Protein AF-A0A931TJI9-F1 (afdb_monomer_lite)

pLDDT: mean 74.34, std 23.29, range [25.59, 97.88]

Radius of gyration: 34.2 Å; chains: 1; bounding box: 115×74×83 Å

Secondary structure (DSSP, 8-state):
---EEEEE-SSSEEEEEEEEE-TTS-EEEEEEEEEE-TT-HHHHHHHHHHHHHHHT--SEEEEE--TT-THHHHHHHTT-EEEEEE-HHHHHHHHHHHH--SPPTT-EEEEEEEETTEEEEEEEETTEEEEEEEE---HHHHTTTTS--HHHHHHHHHHHHHHHHHHHHHHHHHHSS-EEEEEEEES-TTGGGGHHHHHHHHTSEEEE--S-TTEEE---THHHHHHHHTHHHHHHHHHHTSPP-SPPP-----------S-S-S-SSSTTTTS--------PPP-------------PPPP--PPPP----PPPP--PPPPP-----PPPP--------PPPPPPPPPPPPPPPPPPPPPPPPPPPEEPSS-EEEEEE-SS-EEEEETTEEEETT-EETTEEEEEEETTEEEEE-TTS-EEEEEB-----------

Foldseek 3Di:
DDWEWFWEPPALWIKIFTWDQDPVRFIETADIDIDRNVPPLVCLLVVLLVCCVVGVGDQEYAYEDDPPDPSVVSNVSNNHHHPYYDYPQLLQLLLCVLVVDPDDAQAWEWEWADDLQWIKIFTYHPSDGQFIDTGGDDPQLSVCQVPPDPVSVVVVLVSVLVSVVVRQVVSCVRSVHGHAEYEYFADGPPRVVCQVVNCVSRVHHYYYQLACPSYNYNDDDPVVVVCSRRVRNNSSSSSSRDDDPDDDDDDPPPPPPPDPDDDDDDPPVVVVPDDPPDDDDDDDDDDDDDDDDDDDDDDDDDDPDDDDDDPDDDDDDDDDDDDDDDDDDDDDDDDDDDDDDDDDDDDDDDDDDDDDDDDDDDDDDDAAADPWAWADWDDDPVFTWTQINNDIDGQQDDDPQWGFPDHDRFWTWTAHPVRGIHIHGHDDDDPDDDDDD

Sequence (437 aa):
MSRRLGIDLSSEVVALADVRETRNGRIQLRGFALIDTGGDALSLAADLRRARRKHRFPGNAEVVAWAGDARVEAVRGAGLAVERVITPGEALARVERMHRASAPPGSNTAVIALHAGGGALAIVQDGRVRHETPLTWSPLTAASLGNPDLLRRYAFLSELTELLRGSFAAAAKLTGRPVTDILTCGSLPELRSFTMPLADEFDVEVETLDSADNIDVRVKGPAFDVLLDSIAAMRIAIAAGRRWHGQPAIGRKVLRVAVPSGIAAGALYAFALYGFGGGSAPSPLEEHARVTAPARPASPPRAAGPAPSRPAQPAPQQAAAPATMVAAAPPPGLAPTATREPIEPIEPVEPIEPVEPIEPVEPVEPVRPATFTVTSILWSAERQFAVVDGQVLGVGDTVDGARIVEIQPDAVLARDRAGRLRRAPLSRSGPSSGGLE

Structure (mmCIF, N/CA/C/O backbone):
data_AF-A0A931TJI9-F1
#
_entry.id   AF-A0A931TJI9-F1
#
loop_
_atom_site.group_PDB
_atom_site.id
_atom_site.type_symbol
_atom_site.label_atom_id
_atom_site.label_alt_id
_atom_site.label_comp_id
_atom_site.label_asym_id
_atom_site.label_entity_id
_atom_site.label_seq_id
_atom_site.pdbx_PDB_ins_code
_atom_site.Cartn_x
_atom_site.Cartn_y
_atom_site.Cartn_z
_atom_site.occupancy
_atom_site.B_iso_or_equiv
_atom_site.auth_seq_id
_atom_site.auth_comp_id
_atom_site.auth_asym_id
_atom_site.auth_atom_id
_atom_site.pdbx_PDB_model_num
ATOM 1 N N . MET A 1 1 ? -0.047 -26.287 -6.887 1.00 63.81 1 MET A N 1
ATOM 2 C CA . MET A 1 1 ? -0.813 -25.037 -6.669 1.00 63.81 1 MET A CA 1
ATOM 3 C C . MET A 1 1 ? -0.300 -24.006 -7.654 1.00 63.81 1 MET A C 1
ATOM 5 O O . MET A 1 1 ? 0.916 -23.898 -7.789 1.00 63.81 1 MET A O 1
ATOM 9 N N . SER A 1 2 ? -1.190 -23.354 -8.408 1.00 82.25 2 SER A N 1
ATOM 10 C CA . SER A 1 2 ? -0.766 -22.414 -9.454 1.00 82.25 2 SER A CA 1
ATOM 11 C C . SER A 1 2 ? -0.248 -21.112 -8.846 1.00 82.25 2 SER A C 1
ATOM 13 O O . SER A 1 2 ? -0.766 -20.658 -7.825 1.00 82.25 2 SER A O 1
ATOM 15 N N . ARG A 1 3 ? 0.773 -20.542 -9.488 1.00 91.38 3 ARG A N 1
ATOM 16 C CA . ARG A 1 3 ? 1.195 -19.154 -9.281 1.00 91.38 3 ARG A CA 1
ATOM 17 C C . ARG A 1 3 ? 0.089 -18.208 -9.763 1.00 91.38 3 ARG A C 1
ATOM 19 O O . ARG A 1 3 ? -0.736 -18.605 -10.595 1.00 91.38 3 ARG A O 1
ATOM 26 N N . ARG A 1 4 ? 0.084 -16.988 -9.241 1.00 93.69 4 ARG A N 1
ATOM 27 C CA . ARG A 1 4 ? -0.742 -15.869 -9.705 1.00 93.69 4 ARG A CA 1
ATOM 28 C C . ARG A 1 4 ? 0.063 -14.590 -9.644 1.00 93.69 4 ARG A C 1
ATOM 30 O O . ARG A 1 4 ? 0.905 -14.435 -8.763 1.00 93.69 4 ARG A O 1
ATOM 37 N N . LEU A 1 5 ? -0.232 -13.685 -10.562 1.00 97.00 5 LEU A N 1
ATOM 38 C CA . LEU A 1 5 ? 0.298 -12.337 -10.530 1.00 97.00 5 LEU A CA 1
ATOM 39 C C . LEU A 1 5 ? -0.702 -11.432 -9.807 1.00 97.00 5 LEU A C 1
ATOM 41 O O . LEU A 1 5 ? -1.793 -11.192 -10.314 1.00 97.00 5 LEU A O 1
ATOM 45 N N . GLY A 1 6 ? -0.358 -10.950 -8.622 1.00 97.12 6 GLY A N 1
ATOM 46 C CA . GLY A 1 6 ? -1.066 -9.822 -8.032 1.00 97.12 6 GLY A CA 1
ATOM 47 C C . GLY A 1 6 ? -0.548 -8.525 -8.641 1.00 97.12 6 GLY A C 1
ATOM 48 O O . GLY A 1 6 ? 0.665 -8.367 -8.786 1.00 97.12 6 GLY A O 1
ATOM 49 N N . ILE A 1 7 ? -1.449 -7.631 -9.035 1.00 96.38 7 ILE A N 1
ATOM 50 C CA . ILE A 1 7 ? -1.102 -6.330 -9.612 1.00 96.38 7 ILE A CA 1
ATOM 51 C C . ILE A 1 7 ? -1.831 -5.257 -8.824 1.00 96.38 7 ILE A C 1
ATOM 53 O O . ILE A 1 7 ? -3.054 -5.311 -8.711 1.00 96.38 7 ILE A O 1
ATOM 57 N N . ASP A 1 8 ? -1.086 -4.292 -8.308 1.00 94.50 8 ASP A N 1
ATOM 58 C CA . ASP A 1 8 ? -1.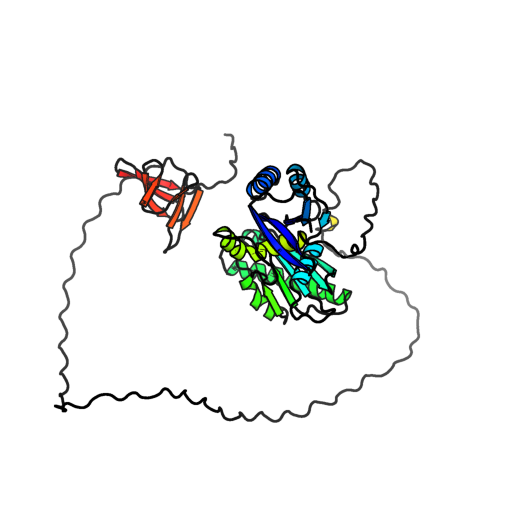643 -3.098 -7.696 1.00 94.50 8 ASP A CA 1
ATOM 59 C C . ASP A 1 8 ? -1.488 -1.907 -8.639 1.00 94.50 8 ASP A C 1
ATOM 61 O O . ASP A 1 8 ? -0.370 -1.504 -8.961 1.00 94.50 8 ASP A O 1
ATOM 65 N N . LEU A 1 9 ? -2.621 -1.371 -9.092 1.00 91.12 9 LEU A N 1
ATOM 66 C CA . LEU A 1 9 ? -2.682 -0.152 -9.890 1.00 91.12 9 LEU A CA 1
ATOM 67 C C . LEU A 1 9 ? -2.944 1.084 -9.014 1.00 91.12 9 LEU A C 1
ATOM 69 O O . LEU A 1 9 ? -3.209 2.146 -9.550 1.00 91.12 9 LEU A O 1
ATOM 73 N N . SER A 1 10 ? -2.914 0.994 -7.682 1.00 77.50 10 SER A N 1
ATOM 74 C CA . SER A 1 10 ? -3.353 2.082 -6.796 1.00 77.50 10 SER A CA 1
ATOM 75 C C . SER A 1 10 ? -2.594 3.396 -6.939 1.00 77.50 10 SER A C 1
ATOM 77 O O . SER A 1 10 ? -3.172 4.454 -6.718 1.00 77.50 10 SER A O 1
ATOM 79 N N . SER A 1 11 ? -1.331 3.346 -7.353 1.00 76.25 11 SER A N 1
ATOM 80 C CA . SER A 1 11 ? -0.469 4.521 -7.400 1.00 76.25 11 SER A CA 1
ATOM 81 C C . SER A 1 11 ? 0.135 4.748 -8.785 1.00 76.25 11 SER A C 1
ATOM 83 O O . SER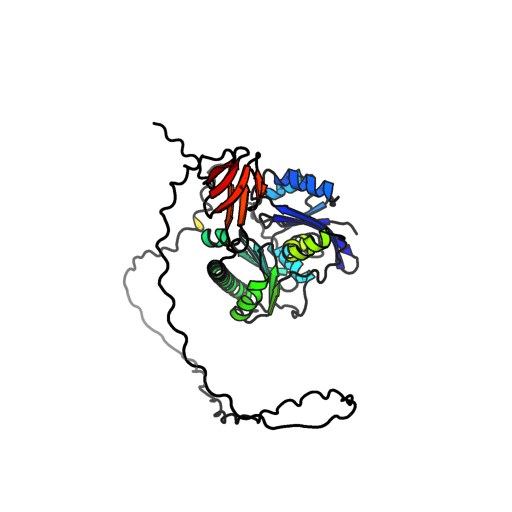 A 1 11 ? -0.124 3.998 -9.731 1.00 76.25 11 SER A O 1
ATOM 85 N N . GLU A 1 12 ? 0.938 5.802 -8.910 1.00 77.94 12 GLU A N 1
ATOM 86 C CA . GLU A 1 12 ? 1.790 6.033 -10.082 1.00 77.94 12 GLU A CA 1
ATOM 87 C C . GLU A 1 12 ? 2.865 4.947 -10.215 1.00 77.94 12 GLU A C 1
ATOM 89 O O . GLU A 1 12 ? 3.319 4.655 -11.319 1.00 77.94 12 GLU A O 1
ATOM 94 N N . VAL A 1 13 ? 3.201 4.275 -9.111 1.00 86.38 13 VAL A N 1
ATOM 95 C CA . VAL A 1 13 ? 4.029 3.074 -9.107 1.00 86.38 13 VAL A CA 1
ATOM 96 C C . VAL A 1 13 ? 3.123 1.844 -9.118 1.00 86.38 13 VAL A C 1
ATOM 98 O O . VAL A 1 13 ? 2.440 1.530 -8.140 1.00 86.38 13 VAL A O 1
ATOM 101 N N . VAL A 1 14 ? 3.127 1.121 -10.232 1.00 92.12 14 VAL A N 1
ATOM 102 C CA . VAL A 1 14 ? 2.407 -0.145 -10.378 1.00 92.12 14 VAL A CA 1
ATOM 103 C C . VAL A 1 14 ? 3.251 -1.275 -9.797 1.00 92.12 14 VAL A C 1
ATOM 105 O O . VAL A 1 14 ? 4.360 -1.540 -10.268 1.00 92.12 14 VAL A O 1
ATOM 108 N N . ALA A 1 15 ? 2.715 -1.973 -8.796 1.00 95.50 15 ALA A N 1
ATOM 109 C CA . ALA A 1 15 ? 3.390 -3.092 -8.144 1.00 95.50 15 ALA A CA 1
ATOM 110 C C . ALA A 1 15 ? 2.899 -4.440 -8.685 1.00 95.50 15 ALA A C 1
ATOM 112 O O . ALA A 1 15 ? 1.701 -4.695 -8.792 1.00 95.50 15 ALA A O 1
ATOM 113 N N . LEU A 1 16 ? 3.834 -5.332 -9.013 1.00 97.88 16 LEU A N 1
ATOM 114 C CA . LEU A 1 16 ? 3.575 -6.675 -9.527 1.00 97.88 16 LEU A CA 1
ATOM 115 C C . LEU A 1 16 ? 4.189 -7.707 -8.586 1.00 97.88 16 LEU A C 1
ATOM 117 O O . LEU A 1 16 ? 5.393 -7.670 -8.349 1.00 97.88 16 LEU A O 1
ATOM 121 N N . ALA A 1 17 ? 3.402 -8.672 -8.115 1.00 97.81 17 ALA A N 1
ATOM 122 C CA . ALA A 1 17 ? 3.849 -9.732 -7.214 1.00 97.81 17 ALA A CA 1
ATOM 123 C C . ALA A 1 17 ? 3.508 -11.124 -7.767 1.00 97.81 17 ALA A C 1
ATOM 125 O O . ALA A 1 17 ? 2.340 -11.473 -7.934 1.00 97.81 17 ALA A O 1
ATOM 126 N N . ASP A 1 18 ? 4.519 -11.956 -8.020 1.00 97.50 18 ASP A N 1
ATOM 127 C CA . ASP A 1 18 ? 4.333 -13.368 -8.365 1.00 97.50 18 ASP A CA 1
ATOM 128 C C . ASP A 1 18 ? 4.207 -14.210 -7.096 1.00 97.50 18 ASP A C 1
ATOM 130 O O . ASP A 1 18 ? 5.195 -14.524 -6.420 1.00 97.50 18 ASP A O 1
ATOM 134 N N . VAL A 1 19 ? 2.967 -14.573 -6.787 1.00 96.19 19 VAL A N 1
ATOM 135 C CA . VAL A 1 19 ? 2.581 -15.197 -5.529 1.00 96.19 19 VAL A CA 1
ATOM 136 C C . VAL A 1 19 ? 2.217 -16.661 -5.743 1.00 96.19 19 VAL A C 1
ATOM 138 O O . VAL A 1 19 ? 1.478 -17.039 -6.657 1.00 96.19 19 VAL A O 1
ATOM 141 N N . ARG A 1 20 ? 2.716 -17.515 -4.846 1.00 93.62 20 ARG A N 1
ATOM 142 C CA . ARG A 1 20 ? 2.260 -18.897 -4.685 1.00 93.62 20 ARG A CA 1
ATOM 143 C C . ARG A 1 20 ? 1.813 -19.119 -3.248 1.00 93.62 20 ARG A C 1
ATOM 145 O O . ARG A 1 20 ? 2.635 -19.121 -2.341 1.00 93.62 20 ARG A O 1
ATOM 152 N N . GLU A 1 21 ? 0.529 -19.387 -3.063 1.00 88.75 21 GLU A N 1
ATOM 153 C CA . GLU A 1 21 ? -0.006 -19.851 -1.783 1.00 88.75 21 GLU A CA 1
ATOM 154 C C . GLU A 1 21 ? 0.181 -21.369 -1.666 1.00 88.75 21 GLU A C 1
ATOM 156 O O . GLU A 1 21 ? -0.122 -22.125 -2.599 1.00 88.75 21 GLU A O 1
ATOM 161 N N . THR A 1 22 ? 0.760 -21.815 -0.555 1.00 84.94 22 THR A N 1
ATOM 162 C CA . THR A 1 22 ? 0.992 -23.231 -0.246 1.00 84.94 22 THR A CA 1
ATOM 163 C C . THR A 1 22 ? -0.239 -23.863 0.412 1.00 84.94 22 THR A C 1
ATOM 165 O O . THR A 1 22 ? -1.184 -23.183 0.800 1.00 84.94 22 THR A O 1
ATOM 168 N N . ARG A 1 23 ? -0.246 -25.196 0.566 1.00 80.69 23 ARG A N 1
ATOM 169 C CA . ARG A 1 23 ? -1.390 -25.935 1.143 1.00 80.69 23 ARG A CA 1
ATOM 170 C C . ARG A 1 23 ? -1.715 -25.534 2.585 1.00 80.69 23 ARG A C 1
ATOM 172 O O . ARG A 1 23 ? -2.858 -25.652 2.991 1.00 80.69 23 ARG A O 1
ATOM 179 N N . ASN A 1 24 ? -0.718 -25.067 3.329 1.00 79.81 24 ASN A N 1
ATOM 180 C CA . ASN A 1 24 ? -0.856 -24.564 4.695 1.00 79.81 24 ASN A CA 1
ATOM 181 C C . ASN A 1 24 ? -1.113 -23.045 4.760 1.00 79.81 24 ASN A C 1
ATOM 183 O O . ASN A 1 24 ? -0.929 -22.457 5.816 1.00 79.81 24 ASN A O 1
ATOM 187 N N . GLY A 1 25 ? -1.467 -22.398 3.643 1.00 79.44 25 GLY A N 1
ATOM 188 C CA . GLY A 1 25 ? -1.786 -20.966 3.605 1.00 79.44 25 GLY A CA 1
ATOM 189 C C . GLY A 1 25 ? -0.580 -20.023 3.678 1.00 79.44 25 GLY A C 1
ATOM 190 O O . GLY A 1 25 ? -0.773 -18.812 3.724 1.00 79.44 25 GLY A O 1
ATOM 191 N N . ARG A 1 26 ? 0.663 -20.537 3.663 1.00 85.56 26 ARG A N 1
ATOM 192 C CA . ARG A 1 26 ? 1.864 -19.684 3.609 1.00 85.56 26 ARG A CA 1
ATOM 193 C C . ARG A 1 26 ? 2.004 -19.057 2.225 1.00 85.56 26 ARG A C 1
ATOM 195 O O . ARG A 1 26 ? 1.759 -19.688 1.194 1.00 85.56 26 ARG A O 1
ATOM 202 N N . ILE A 1 27 ? 2.435 -17.806 2.213 1.00 91.06 27 ILE A N 1
ATOM 203 C CA . ILE A 1 27 ? 2.547 -16.993 1.006 1.00 91.06 27 ILE A CA 1
ATOM 204 C C . ILE A 1 27 ? 3.992 -17.003 0.562 1.00 91.06 27 ILE A C 1
ATOM 206 O O . ILE A 1 27 ? 4.867 -16.619 1.327 1.00 91.06 27 ILE A O 1
ATOM 210 N N . GLN A 1 28 ? 4.241 -17.427 -0.672 1.00 94.75 28 GLN A N 1
ATOM 211 C CA . GLN A 1 28 ? 5.571 -17.377 -1.261 1.00 94.75 28 GLN A CA 1
ATOM 212 C C . GLN A 1 28 ? 5.636 -16.296 -2.323 1.00 94.75 28 GLN A C 1
ATOM 214 O O . GLN A 1 28 ? 4.939 -16.399 -3.336 1.00 94.75 28 GLN A O 1
ATOM 219 N N . LEU A 1 29 ? 6.511 -15.315 -2.120 1.00 96.44 29 LEU A N 1
ATOM 220 C CA . LEU A 1 29 ? 6.804 -14.292 -3.116 1.00 96.44 29 LEU A CA 1
ATOM 221 C C . LEU A 1 29 ? 7.997 -14.744 -3.957 1.00 96.44 29 LEU A C 1
ATOM 223 O O . LEU A 1 29 ? 9.119 -14.848 -3.462 1.00 96.44 29 LEU A O 1
ATOM 227 N N . ARG A 1 30 ? 7.753 -15.071 -5.226 1.00 96.12 30 ARG A N 1
ATOM 228 C CA . ARG A 1 30 ? 8.762 -15.657 -6.125 1.00 96.12 30 ARG A CA 1
ATOM 229 C C . ARG A 1 30 ? 9.430 -14.659 -7.054 1.00 96.12 30 ARG A C 1
ATOM 231 O O . ARG A 1 30 ? 10.522 -14.929 -7.545 1.00 96.12 30 ARG A O 1
ATOM 238 N N . GLY A 1 31 ? 8.787 -13.526 -7.274 1.00 96.50 31 GLY A N 1
ATOM 239 C CA . GLY A 1 31 ? 9.290 -12.440 -8.090 1.00 96.50 31 GLY A CA 1
ATOM 240 C C . GLY A 1 31 ? 8.416 -11.216 -7.899 1.00 96.50 31 GLY A C 1
ATOM 241 O O . GLY A 1 31 ? 7.262 -11.330 -7.486 1.00 96.50 31 GLY A O 1
ATOM 242 N N . PHE A 1 32 ? 8.972 -10.058 -8.213 1.00 97.81 32 PHE A N 1
ATOM 243 C CA . PHE A 1 32 ? 8.256 -8.799 -8.154 1.00 97.81 32 PHE A CA 1
ATOM 244 C C . PHE A 1 32 ? 8.785 -7.834 -9.213 1.00 97.81 32 PHE A C 1
ATOM 246 O O . PHE A 1 32 ? 9.852 -8.065 -9.792 1.00 97.81 32 PHE A O 1
ATOM 253 N N . ALA A 1 33 ? 8.012 -6.792 -9.487 1.00 96.94 33 ALA A N 1
ATOM 254 C CA . ALA A 1 33 ? 8.449 -5.627 -10.237 1.00 96.94 33 ALA A CA 1
ATOM 255 C C . ALA A 1 33 ? 7.676 -4.398 -9.753 1.00 96.94 33 ALA A C 1
ATOM 257 O O . ALA A 1 33 ? 6.505 -4.507 -9.393 1.00 96.94 33 ALA A O 1
ATOM 258 N N . LEU A 1 34 ? 8.336 -3.248 -9.791 1.00 94.00 34 LEU A N 1
ATOM 259 C CA . LEU A 1 34 ? 7.732 -1.934 -9.628 1.00 94.00 34 LEU A CA 1
ATOM 260 C C . LEU A 1 34 ? 7.902 -1.205 -10.956 1.00 94.00 34 LEU A C 1
ATOM 262 O O . LEU A 1 34 ? 8.984 -1.247 -11.547 1.00 94.00 34 LEU A O 1
ATOM 266 N N . ILE A 1 35 ? 6.826 -0.611 -11.453 1.00 92.00 35 ILE A N 1
ATOM 267 C CA . ILE A 1 35 ? 6.822 0.153 -12.697 1.00 92.00 35 ILE A CA 1
ATOM 268 C C . ILE A 1 35 ? 6.359 1.553 -12.343 1.00 92.00 35 ILE A C 1
ATOM 270 O O . ILE A 1 35 ? 5.194 1.742 -12.007 1.00 92.00 35 ILE A O 1
ATOM 274 N N . ASP A 1 36 ? 7.271 2.511 -12.415 1.00 86.94 36 ASP A N 1
ATOM 275 C CA . ASP A 1 36 ? 6.903 3.917 -12.370 1.00 86.94 36 ASP A CA 1
ATOM 276 C C . ASP A 1 36 ? 6.236 4.288 -13.697 1.00 86.94 36 ASP A C 1
ATOM 278 O O . ASP A 1 36 ? 6.811 4.091 -14.769 1.00 86.94 36 ASP A O 1
ATOM 282 N N . THR A 1 37 ? 4.991 4.741 -13.621 1.00 78.56 37 THR A N 1
ATOM 283 C CA . THR A 1 37 ? 4.202 5.130 -14.791 1.00 78.56 37 THR A CA 1
ATOM 284 C C . THR A 1 37 ? 4.276 6.623 -15.070 1.00 78.56 37 THR A C 1
ATOM 286 O O . THR A 1 37 ? 3.825 7.041 -16.133 1.00 78.56 37 THR A O 1
ATOM 289 N N . GLY A 1 38 ? 4.787 7.439 -14.137 1.00 67.94 38 GLY A N 1
ATOM 290 C CA . GLY A 1 38 ? 4.744 8.902 -14.241 1.00 67.94 38 GLY A CA 1
ATOM 291 C C . GLY A 1 38 ? 3.346 9.462 -14.549 1.00 67.94 38 GLY A C 1
ATOM 292 O O . GLY A 1 38 ? 3.230 10.519 -15.163 1.00 67.94 38 GLY A O 1
ATOM 293 N N . GLY A 1 39 ? 2.285 8.710 -14.224 1.00 59.91 39 GLY A N 1
ATOM 294 C CA . GLY A 1 39 ? 0.897 9.036 -14.562 1.00 59.91 39 GLY A CA 1
ATOM 295 C C . GLY A 1 39 ? 0.461 8.736 -16.007 1.00 59.91 39 GLY A C 1
ATOM 296 O O . GLY A 1 39 ? -0.717 8.915 -16.321 1.00 59.91 39 GLY A O 1
ATOM 297 N N . ASP A 1 40 ? 1.339 8.244 -16.890 1.00 66.06 40 ASP A N 1
ATOM 298 C CA . ASP A 1 40 ? 0.995 7.933 -18.283 1.00 66.06 40 ASP A CA 1
ATOM 299 C C . ASP A 1 40 ? 0.472 6.495 -18.454 1.00 66.06 40 ASP A C 1
ATOM 301 O O . ASP A 1 40 ? 1.203 5.503 -18.425 1.00 66.06 40 ASP A O 1
ATOM 305 N N . ALA A 1 41 ? -0.833 6.369 -18.697 1.00 62.03 41 ALA A N 1
ATOM 306 C CA . ALA A 1 41 ? -1.470 5.082 -18.961 1.00 62.03 41 ALA A CA 1
ATOM 307 C C . ALA A 1 41 ? -1.131 4.496 -20.349 1.00 62.03 41 ALA A C 1
ATOM 309 O O . ALA A 1 41 ? -1.314 3.291 -20.553 1.00 62.03 41 ALA A O 1
ATOM 310 N N . LEU A 1 42 ? -0.659 5.306 -21.309 1.00 67.38 42 LEU A N 1
ATOM 311 C CA . LEU A 1 42 ? -0.433 4.872 -22.696 1.00 67.38 42 LEU A CA 1
ATOM 312 C C . LEU A 1 42 ? 0.783 3.943 -22.822 1.00 67.38 42 LEU A C 1
ATOM 314 O O . LEU A 1 42 ? 0.765 2.999 -23.619 1.00 67.38 42 LEU A O 1
ATOM 318 N N . SER A 1 43 ? 1.816 4.162 -22.008 1.00 83.69 43 SER A N 1
ATOM 319 C CA . SER A 1 43 ? 3.029 3.334 -21.962 1.00 83.69 43 SER A CA 1
ATOM 320 C C . SER A 1 43 ? 2.866 2.060 -21.119 1.00 83.69 43 SER A C 1
ATOM 322 O O . SER A 1 43 ? 3.483 1.029 -21.420 1.00 83.69 43 SER A O 1
ATOM 324 N N . LEU A 1 44 ? 1.950 2.068 -20.142 1.00 88.69 44 LEU A N 1
ATOM 325 C CA . LEU A 1 44 ? 1.798 1.009 -19.140 1.00 88.69 44 LEU A CA 1
ATOM 326 C C . LEU A 1 44 ? 1.658 -0.400 -19.740 1.00 88.69 44 LEU A C 1
ATOM 328 O O . LEU A 1 44 ? 2.273 -1.351 -19.257 1.00 88.69 44 LEU A O 1
ATOM 332 N N . ALA A 1 45 ? 0.889 -0.571 -20.820 1.00 90.88 45 ALA A N 1
ATOM 333 C CA . ALA A 1 45 ? 0.727 -1.885 -21.451 1.00 90.88 45 ALA A CA 1
ATOM 334 C C . ALA A 1 45 ? 2.062 -2.445 -21.981 1.00 90.88 45 ALA A C 1
ATOM 336 O O . ALA A 1 45 ? 2.324 -3.649 -21.893 1.00 90.88 45 ALA A O 1
ATOM 337 N N . ALA A 1 46 ? 2.919 -1.589 -22.546 1.00 91.50 46 ALA A N 1
ATOM 338 C CA . ALA A 1 46 ? 4.228 -1.984 -23.054 1.00 91.50 46 ALA A CA 1
ATOM 339 C C . ALA A 1 46 ? 5.192 -2.333 -21.913 1.00 91.50 46 ALA A C 1
ATOM 341 O O . ALA A 1 46 ? 5.904 -3.343 -22.002 1.00 91.50 46 ALA A O 1
ATOM 342 N N . ASP A 1 47 ? 5.161 -1.568 -20.825 1.00 93.00 47 ASP A N 1
ATOM 343 C CA . ASP A 1 47 ? 6.006 -1.808 -19.657 1.00 93.00 47 ASP A CA 1
ATOM 344 C C . ASP A 1 47 ? 5.598 -3.066 -18.901 1.00 93.00 47 ASP A C 1
ATOM 346 O O . ASP A 1 47 ? 6.452 -3.897 -18.584 1.00 93.00 47 ASP A O 1
ATOM 350 N N . LEU A 1 48 ? 4.296 -3.320 -18.761 1.00 94.44 48 LEU A N 1
ATOM 351 C CA . LEU A 1 48 ? 3.786 -4.589 -18.245 1.00 94.44 48 LEU A CA 1
ATOM 352 C C . LEU A 1 48 ? 4.227 -5.774 -19.120 1.00 94.44 48 LEU A C 1
ATOM 354 O O . LEU A 1 48 ? 4.647 -6.807 -18.588 1.00 94.44 48 LEU A O 1
ATOM 358 N N . ARG A 1 49 ? 4.223 -5.649 -20.460 1.00 94.69 49 ARG A N 1
ATOM 359 C CA . ARG A 1 49 ? 4.769 -6.699 -21.354 1.00 94.69 49 ARG A CA 1
ATOM 360 C C . ARG A 1 49 ? 6.258 -6.921 -21.131 1.00 94.69 49 ARG A C 1
ATOM 362 O O . ARG A 1 49 ? 6.718 -8.068 -21.158 1.00 94.69 49 ARG A O 1
ATOM 369 N N . ARG A 1 50 ? 7.026 -5.845 -20.958 1.00 95.31 50 ARG A N 1
ATOM 370 C CA . ARG A 1 50 ? 8.469 -5.904 -20.699 1.00 95.31 50 ARG A CA 1
ATOM 371 C C . ARG A 1 50 ? 8.742 -6.591 -19.362 1.00 95.31 50 ARG A C 1
ATOM 373 O O . ARG A 1 50 ? 9.505 -7.556 -19.343 1.00 95.31 50 ARG A O 1
ATOM 380 N N . ALA A 1 51 ? 8.063 -6.174 -18.295 1.00 95.69 51 ALA A N 1
ATOM 381 C CA . ALA A 1 51 ? 8.176 -6.753 -16.961 1.00 95.69 51 ALA A CA 1
ATOM 382 C C . ALA A 1 51 ? 7.780 -8.237 -16.954 1.00 95.69 51 ALA A C 1
ATOM 384 O O . ALA A 1 51 ? 8.556 -9.081 -16.503 1.00 95.69 51 ALA A O 1
ATOM 385 N N . ARG A 1 52 ? 6.638 -8.593 -17.561 1.00 95.56 52 ARG A N 1
ATOM 386 C CA . ARG A 1 52 ? 6.177 -9.987 -17.680 1.00 95.56 52 ARG A CA 1
ATOM 387 C C . ARG A 1 52 ? 7.211 -10.890 -18.344 1.00 95.56 52 ARG A C 1
ATOM 389 O O . ARG A 1 52 ? 7.456 -11.989 -17.849 1.00 95.56 52 ARG A O 1
ATOM 396 N N . ARG A 1 53 ? 7.831 -10.438 -19.442 1.00 95.19 53 ARG A N 1
ATOM 397 C CA . ARG A 1 53 ? 8.879 -11.199 -20.146 1.00 95.19 53 ARG A CA 1
ATOM 398 C C . ARG A 1 53 ? 10.168 -11.287 -19.333 1.00 95.19 53 ARG A C 1
ATOM 400 O O . ARG A 1 53 ? 10.692 -12.386 -19.171 1.00 95.19 53 ARG A O 1
ATOM 407 N N . LYS A 1 54 ? 10.641 -10.158 -18.793 1.00 95.25 54 LYS A N 1
ATOM 408 C CA . LYS A 1 54 ? 11.876 -10.069 -17.997 1.00 95.25 54 LYS A CA 1
ATOM 409 C C . LYS A 1 54 ? 11.826 -10.982 -16.770 1.00 95.25 54 LYS A C 1
ATOM 411 O O . LYS A 1 54 ? 12.758 -11.741 -16.536 1.00 95.25 54 LYS A O 1
ATOM 416 N N . HIS A 1 55 ? 10.719 -10.951 -16.030 1.00 93.81 55 HIS A N 1
ATOM 417 C CA . HIS A 1 55 ? 10.564 -11.674 -14.765 1.00 93.81 55 HIS A CA 1
ATOM 418 C C . HIS A 1 55 ? 9.842 -13.024 -14.906 1.00 93.81 55 HIS A C 1
ATOM 420 O O . HIS A 1 55 ? 9.661 -13.733 -13.918 1.00 93.81 55 HIS A O 1
ATOM 426 N N . ARG A 1 56 ? 9.436 -13.407 -16.128 1.00 95.12 56 ARG A N 1
ATOM 427 C CA . ARG A 1 56 ? 8.674 -14.639 -16.415 1.00 95.12 56 ARG A CA 1
ATOM 428 C C . ARG A 1 56 ? 7.461 -14.799 -15.487 1.00 95.12 56 ARG A C 1
ATOM 430 O O . ARG A 1 56 ? 7.242 -15.864 -14.888 1.00 95.12 56 ARG A O 1
ATOM 437 N N . PHE A 1 57 ? 6.696 -13.718 -15.344 1.00 96.38 57 PHE A N 1
ATOM 438 C CA . PHE A 1 57 ? 5.484 -13.715 -14.531 1.00 96.38 57 PHE A CA 1
ATOM 439 C C . PHE A 1 57 ? 4.415 -14.648 -15.115 1.00 96.38 57 PHE A C 1
ATOM 441 O O . PHE A 1 57 ? 4.359 -14.832 -16.338 1.00 96.38 57 PHE A O 1
ATOM 448 N N . PRO A 1 58 ? 3.573 -15.259 -14.261 1.00 94.81 58 PRO A N 1
ATOM 449 C CA . PRO A 1 58 ? 2.457 -16.064 -14.736 1.00 94.81 58 PRO A CA 1
ATOM 450 C C . PRO A 1 58 ? 1.467 -15.199 -15.533 1.00 94.81 58 PRO A C 1
ATOM 452 O O . PRO A 1 58 ? 1.375 -13.989 -15.341 1.00 94.81 58 PRO A O 1
ATOM 455 N N . GLY A 1 59 ? 0.745 -15.826 -16.464 1.00 93.31 59 GLY A N 1
ATOM 456 C CA . GLY A 1 59 ? -0.189 -15.117 -17.343 1.00 93.31 59 GLY A CA 1
ATOM 457 C C . GLY A 1 59 ? -1.491 -14.705 -16.660 1.00 93.31 59 GLY A C 1
ATOM 458 O O . GLY A 1 59 ? -2.142 -13.778 -17.123 1.00 93.31 59 GLY A O 1
ATOM 459 N N . ASN A 1 60 ? -1.875 -15.382 -15.580 1.00 93.94 60 ASN A N 1
ATOM 460 C CA . ASN A 1 60 ? -3.099 -15.113 -14.845 1.00 93.94 60 ASN A CA 1
ATOM 461 C C . ASN A 1 60 ? -2.865 -14.096 -13.725 1.00 93.94 60 ASN A C 1
ATOM 463 O O . ASN A 1 60 ? -1.968 -14.267 -12.891 1.00 93.94 60 ASN A O 1
ATOM 467 N N . ALA A 1 61 ? -3.691 -13.053 -13.720 1.00 94.31 61 ALA A N 1
ATOM 468 C CA . ALA A 1 61 ? -3.535 -11.909 -12.845 1.00 94.31 61 ALA A CA 1
ATOM 469 C C . ALA A 1 61 ? -4.806 -11.607 -12.050 1.00 94.31 61 ALA A C 1
ATOM 471 O O . ALA A 1 61 ? -5.922 -11.744 -12.551 1.00 94.31 61 ALA A O 1
ATOM 472 N N . GLU A 1 62 ? -4.617 -11.141 -10.825 1.00 94.31 62 GLU A N 1
ATOM 473 C CA . GLU A 1 62 ? -5.651 -10.492 -10.032 1.00 94.31 62 GLU A CA 1
ATOM 474 C C . GLU A 1 62 ? -5.230 -9.041 -9.811 1.00 94.31 62 GLU A C 1
ATOM 476 O O . GLU A 1 62 ? -4.106 -8.774 -9.384 1.00 94.31 62 GLU A O 1
ATOM 481 N N . VAL A 1 63 ? -6.109 -8.112 -10.179 1.00 94.69 63 VAL A N 1
ATOM 482 C CA . VAL A 1 63 ? -5.774 -6.690 -10.299 1.00 94.69 63 VAL A CA 1
ATOM 483 C C . VAL A 1 63 ? -6.543 -5.904 -9.252 1.00 94.69 63 VAL A C 1
ATOM 485 O O . VAL A 1 63 ? -7.767 -6.002 -9.186 1.00 94.69 63 VAL A O 1
ATOM 488 N N . VAL A 1 64 ? -5.839 -5.108 -8.459 1.00 93.75 64 VAL A N 1
ATOM 489 C CA . VAL A 1 64 ? -6.439 -4.076 -7.616 1.00 93.75 64 VAL A CA 1
ATOM 490 C C . VAL A 1 64 ? -6.561 -2.824 -8.463 1.00 93.75 64 VAL A C 1
ATOM 492 O O . VAL A 1 64 ? -5.555 -2.302 -8.942 1.00 93.75 64 VAL A O 1
ATOM 495 N N . ALA A 1 65 ? -7.792 -2.381 -8.692 1.00 86.31 65 ALA A N 1
ATOM 496 C CA . ALA A 1 65 ? -8.066 -1.186 -9.473 1.00 86.31 65 ALA A CA 1
ATOM 497 C C . ALA A 1 65 ? -9.082 -0.306 -8.757 1.00 86.31 65 ALA A C 1
ATOM 499 O O . ALA A 1 65 ? -9.970 -0.782 -8.046 1.00 86.31 65 ALA A O 1
ATOM 500 N N . TRP A 1 66 ? -8.943 0.989 -8.983 1.00 78.94 66 TRP A N 1
ATOM 501 C CA . TRP A 1 66 ? -9.813 2.008 -8.425 1.00 78.94 66 TRP A CA 1
ATOM 502 C C . TRP A 1 66 ? -10.923 2.289 -9.446 1.00 78.94 66 TRP A C 1
ATOM 504 O O . TRP A 1 66 ? -10.791 1.962 -10.627 1.00 78.94 66 TRP A O 1
ATOM 514 N N . ALA A 1 67 ? -12.086 2.764 -9.005 1.00 58.09 67 ALA A N 1
ATOM 515 C CA . ALA A 1 67 ? -13.265 2.815 -9.873 1.00 58.09 67 ALA A CA 1
ATOM 516 C C . ALA A 1 67 ? -13.001 3.622 -11.164 1.00 58.09 67 ALA A C 1
ATOM 518 O O . ALA A 1 67 ? -12.557 4.762 -11.102 1.00 58.09 67 ALA A O 1
ATOM 519 N N . GLY A 1 68 ? -13.299 3.031 -12.330 1.00 58.94 68 GLY A N 1
ATOM 520 C CA . GLY A 1 68 ? -13.124 3.684 -13.637 1.00 58.94 68 GLY A CA 1
ATOM 521 C C . GLY A 1 68 ? -11.700 3.653 -14.208 1.00 58.94 68 GLY A C 1
ATOM 522 O O . GLY A 1 68 ? -11.445 4.324 -15.204 1.00 58.94 68 GLY A O 1
ATOM 523 N N . ASP A 1 69 ? -10.782 2.884 -13.615 1.00 66.81 69 ASP A N 1
ATOM 524 C CA . ASP A 1 69 ? -9.378 2.876 -14.029 1.00 66.81 69 ASP A CA 1
ATOM 525 C C . ASP A 1 69 ? -9.162 2.249 -15.422 1.00 66.81 69 ASP A C 1
ATOM 527 O O . ASP A 1 69 ? -9.168 1.024 -15.601 1.00 66.81 69 ASP A O 1
ATOM 531 N N . ALA A 1 70 ? -8.916 3.106 -16.418 1.00 72.62 70 ALA A N 1
ATOM 532 C CA . ALA A 1 70 ? -8.583 2.717 -17.789 1.00 72.62 70 ALA A CA 1
ATOM 533 C C . ALA A 1 70 ? -7.315 1.841 -17.874 1.00 72.62 70 ALA A C 1
ATOM 535 O O . ALA A 1 70 ? -7.123 1.114 -18.853 1.00 72.62 70 ALA A O 1
ATOM 536 N N . ARG A 1 71 ? -6.468 1.837 -16.832 1.00 85.88 71 ARG A N 1
ATOM 537 C CA . ARG A 1 71 ? -5.247 1.021 -16.768 1.00 85.88 71 ARG A CA 1
ATOM 538 C C . ARG A 1 71 ? -5.525 -0.477 -16.665 1.00 85.88 71 ARG A C 1
ATOM 540 O O . ARG A 1 71 ? -4.651 -1.272 -17.008 1.00 85.88 71 ARG A O 1
ATOM 547 N N . VAL A 1 72 ? -6.737 -0.903 -16.292 1.00 90.12 72 VAL A N 1
ATOM 548 C CA . VAL A 1 72 ? -7.114 -2.330 -16.344 1.00 90.12 72 VAL A CA 1
ATOM 549 C C . VAL A 1 72 ? -7.035 -2.868 -17.776 1.00 90.12 72 VAL A C 1
ATOM 551 O O . VAL A 1 72 ? -6.545 -3.979 -17.994 1.00 90.12 72 VAL A O 1
ATOM 554 N N . GLU A 1 73 ? -7.445 -2.076 -18.769 1.00 89.25 73 GLU A N 1
ATOM 555 C CA . GLU A 1 73 ? -7.332 -2.470 -20.176 1.00 89.25 73 GLU A CA 1
ATOM 556 C C . GLU A 1 73 ? -5.870 -2.518 -20.635 1.00 89.25 73 GLU A C 1
ATOM 558 O O . GLU A 1 73 ? -5.501 -3.400 -21.411 1.00 89.25 73 GLU A O 1
ATOM 563 N N . ALA A 1 74 ? -4.993 -1.675 -20.080 1.00 90.31 74 ALA A N 1
ATOM 564 C CA . ALA A 1 74 ? -3.552 -1.773 -20.316 1.00 90.31 74 ALA A CA 1
ATOM 565 C C . ALA A 1 74 ? -2.970 -3.105 -19.798 1.00 90.31 74 ALA A C 1
ATOM 567 O O . ALA A 1 74 ? -2.139 -3.718 -20.476 1.00 90.31 74 ALA A O 1
ATOM 568 N N . VAL A 1 75 ? -3.455 -3.614 -18.656 1.00 92.88 75 VAL A N 1
ATOM 569 C CA . VAL A 1 75 ? -3.090 -4.952 -18.150 1.00 92.88 75 VAL A CA 1
ATOM 570 C C . VAL A 1 75 ? -3.517 -6.044 -19.135 1.00 92.88 75 VAL A C 1
ATOM 572 O O . VAL A 1 75 ? -2.714 -6.920 -19.473 1.00 92.88 75 VAL A O 1
ATOM 575 N N . ARG A 1 76 ? -4.745 -5.978 -19.663 1.00 92.88 76 ARG A N 1
ATOM 576 C CA . ARG A 1 76 ? -5.228 -6.929 -20.684 1.00 92.88 76 ARG A CA 1
ATOM 577 C C . ARG A 1 76 ? -4.415 -6.838 -21.974 1.00 92.88 76 ARG A C 1
ATOM 579 O O . ARG A 1 76 ? -3.953 -7.859 -22.484 1.00 92.88 76 ARG A O 1
ATOM 586 N N . GLY A 1 77 ? -4.142 -5.621 -22.444 1.00 91.50 77 GLY A N 1
ATOM 587 C CA . GLY A 1 77 ? -3.283 -5.324 -23.594 1.00 91.50 77 GLY A CA 1
ATOM 588 C C . GLY A 1 77 ? -1.821 -5.755 -23.414 1.00 91.50 77 GLY A C 1
ATOM 589 O O . GLY A 1 77 ? -1.064 -5.843 -24.389 1.00 91.50 77 GLY A O 1
ATOM 590 N N . ALA A 1 78 ? -1.409 -6.087 -22.186 1.00 92.81 78 ALA A N 1
ATOM 591 C CA . ALA A 1 78 ? -0.115 -6.695 -21.902 1.00 92.81 78 ALA A CA 1
ATOM 592 C C . ALA A 1 78 ? -0.081 -8.228 -22.102 1.00 92.81 78 ALA A C 1
ATOM 594 O O . ALA A 1 78 ? 0.967 -8.874 -21.946 1.00 92.81 78 ALA A O 1
ATOM 595 N N . GLY A 1 79 ? -1.220 -8.825 -22.466 1.00 93.75 79 GLY A N 1
ATOM 596 C CA . GLY A 1 79 ? -1.391 -10.268 -22.605 1.00 93.75 79 GLY A CA 1
ATOM 597 C C . GLY A 1 79 ? -1.517 -10.988 -21.261 1.00 93.75 79 GLY A C 1
ATOM 598 O O . GLY A 1 79 ? -1.130 -12.153 -21.161 1.00 93.75 79 GLY A O 1
ATOM 599 N N . LEU A 1 80 ? -1.993 -10.289 -20.226 1.00 95.06 80 LEU A N 1
ATOM 600 C CA . LEU A 1 80 ? -2.326 -10.865 -18.926 1.00 95.06 80 LEU A CA 1
ATOM 601 C C . LEU A 1 80 ? -3.825 -11.184 -18.874 1.00 95.06 80 LEU A C 1
ATOM 603 O O . LEU A 1 80 ? -4.676 -10.346 -19.169 1.00 95.06 80 LEU A O 1
ATOM 607 N N . ALA A 1 81 ? -4.151 -12.406 -18.468 1.00 95.00 81 ALA A N 1
ATOM 608 C CA . ALA A 1 81 ? -5.513 -12.838 -18.213 1.00 95.00 81 ALA A CA 1
ATOM 609 C C . ALA A 1 81 ? -5.943 -12.344 -16.825 1.00 95.00 81 ALA A C 1
ATOM 611 O O . ALA A 1 81 ? -5.658 -12.990 -15.817 1.00 95.00 81 ALA A O 1
ATOM 612 N N . VAL A 1 82 ? -6.605 -11.186 -16.769 1.00 93.75 82 VAL A N 1
ATOM 613 C CA . VAL A 1 82 ? -7.166 -10.657 -15.516 1.00 93.75 82 VAL A CA 1
ATOM 614 C C . VAL A 1 82 ? -8.371 -11.509 -15.111 1.00 93.75 82 VAL A C 1
ATOM 616 O O . VAL A 1 82 ? -9.444 -11.373 -15.703 1.00 93.75 82 VAL A O 1
ATOM 619 N N . GLU A 1 83 ? -8.169 -12.388 -14.124 1.00 92.00 83 GLU A N 1
ATOM 620 C CA . GLU A 1 83 ? -9.178 -13.298 -13.558 1.00 92.00 83 GLU A CA 1
ATOM 621 C C . GLU A 1 83 ? -10.240 -12.518 -12.774 1.00 92.00 83 GLU A C 1
ATOM 623 O O . GLU A 1 83 ? -11.428 -12.828 -12.845 1.00 92.00 83 GLU A O 1
ATOM 628 N N . ARG A 1 84 ? -9.809 -11.493 -12.031 1.00 90.69 84 ARG A N 1
ATOM 629 C CA . ARG A 1 84 ? -10.686 -10.599 -11.277 1.00 90.69 84 ARG A CA 1
ATOM 630 C C . ARG A 1 84 ? -10.048 -9.225 -11.107 1.00 90.69 84 ARG A C 1
ATOM 632 O O . ARG A 1 84 ? -8.833 -9.115 -10.941 1.00 90.69 84 ARG A O 1
ATOM 639 N N . VAL A 1 85 ? -10.899 -8.206 -11.122 1.00 91.94 85 VAL A N 1
ATOM 640 C CA . VAL A 1 85 ? -10.582 -6.859 -10.650 1.00 91.94 85 VAL A CA 1
ATOM 641 C C . VAL A 1 85 ? -11.217 -6.703 -9.274 1.00 91.94 85 VAL A C 1
ATOM 643 O O . VAL A 1 85 ? -12.404 -6.996 -9.127 1.00 91.94 85 VAL A O 1
ATOM 646 N N . ILE A 1 86 ? -10.434 -6.304 -8.277 1.00 90.56 86 ILE A N 1
ATOM 647 C CA . ILE A 1 86 ? -10.895 -6.107 -6.900 1.00 90.56 86 ILE A CA 1
ATOM 648 C C . ILE A 1 86 ? -10.714 -4.658 -6.471 1.00 90.56 86 ILE A C 1
ATOM 650 O O . ILE A 1 86 ? -9.817 -3.963 -6.947 1.00 90.56 86 ILE A O 1
ATOM 654 N N . THR A 1 87 ? -11.573 -4.221 -5.556 1.00 91.56 87 THR A N 1
ATOM 655 C CA . THR A 1 87 ? -11.494 -2.892 -4.940 1.00 91.56 87 THR A CA 1
ATOM 656 C C . THR A 1 87 ? -10.285 -2.786 -4.004 1.00 91.56 87 THR A C 1
ATOM 658 O O . THR A 1 87 ? -9.869 -3.817 -3.455 1.00 91.56 87 THR A O 1
ATOM 661 N N . PRO A 1 88 ? -9.797 -1.570 -3.714 1.00 92.50 88 PRO A N 1
ATOM 662 C CA . PRO A 1 88 ? -8.783 -1.341 -2.686 1.00 92.50 88 PRO A CA 1
ATOM 663 C C . PRO A 1 88 ? -9.170 -1.950 -1.335 1.00 92.50 88 PRO A C 1
ATOM 665 O O . PRO A 1 88 ? -8.383 -2.699 -0.760 1.00 92.50 88 PRO A O 1
ATOM 668 N N . GLY A 1 89 ? -10.409 -1.755 -0.875 1.00 93.56 89 GLY A N 1
ATOM 669 C CA . GLY A 1 89 ? -10.890 -2.309 0.390 1.00 93.56 89 GLY A CA 1
ATOM 670 C C . GLY A 1 89 ? -10.794 -3.833 0.466 1.00 93.56 89 GLY A C 1
ATOM 671 O O . GLY A 1 89 ? -10.298 -4.384 1.449 1.00 93.56 89 GLY A O 1
ATOM 672 N N . GLU A 1 90 ? -11.199 -4.543 -0.591 1.00 92.88 90 GLU A N 1
ATOM 673 C CA . GLU A 1 90 ? -11.023 -6.001 -0.680 1.00 92.88 90 GLU A CA 1
ATOM 674 C C . GLU A 1 90 ? -9.554 -6.443 -0.595 1.00 92.88 90 GLU A C 1
ATOM 676 O O . GLU A 1 90 ? -9.266 -7.496 -0.013 1.00 92.88 90 GLU A O 1
ATOM 681 N N . ALA A 1 91 ? -8.628 -5.680 -1.181 1.00 94.00 91 ALA A N 1
ATOM 682 C CA . ALA A 1 91 ? -7.202 -5.969 -1.095 1.00 94.00 91 ALA A CA 1
ATOM 683 C C . ALA A 1 91 ? -6.662 -5.695 0.318 1.00 94.00 91 ALA A C 1
ATOM 685 O O . ALA A 1 91 ? -5.963 -6.540 0.876 1.00 94.00 91 ALA A O 1
ATOM 686 N N . LEU A 1 92 ? -7.073 -4.597 0.950 1.00 95.38 92 LEU A N 1
ATOM 687 C CA . LEU A 1 92 ? -6.718 -4.257 2.331 1.00 95.38 92 LEU A CA 1
ATOM 688 C C . LEU A 1 92 ? -7.256 -5.288 3.341 1.00 95.38 92 LEU A C 1
ATOM 690 O O . LEU A 1 92 ? -6.541 -5.708 4.248 1.00 95.38 92 LEU A O 1
ATOM 694 N N . ALA A 1 93 ? -8.455 -5.831 3.121 1.00 93.88 93 ALA A N 1
ATOM 695 C CA . ALA A 1 93 ? -8.977 -6.952 3.908 1.00 93.88 93 ALA A CA 1
ATOM 696 C C . ALA A 1 93 ? -8.204 -8.269 3.702 1.00 93.88 93 ALA A C 1
ATOM 698 O O . ALA A 1 93 ? -8.283 -9.194 4.515 1.00 93.88 93 ALA A O 1
ATOM 699 N N . ARG A 1 94 ? -7.460 -8.416 2.599 1.00 92.31 94 ARG A N 1
ATOM 700 C CA . ARG A 1 94 ? -6.503 -9.524 2.443 1.00 92.31 94 ARG A CA 1
ATOM 701 C C . ARG A 1 94 ? -5.194 -9.239 3.158 1.00 92.31 94 ARG A C 1
ATOM 703 O O . ARG A 1 94 ? -4.628 -10.194 3.679 1.00 92.31 94 ARG A O 1
ATOM 710 N N . VAL A 1 95 ? -4.749 -7.983 3.186 1.00 93.62 95 VAL A N 1
ATOM 711 C CA . VAL A 1 95 ? -3.574 -7.551 3.954 1.00 93.62 95 VAL A CA 1
ATOM 712 C C . VAL A 1 95 ? -3.790 -7.826 5.446 1.00 93.62 95 VAL A C 1
ATOM 714 O O . VAL A 1 95 ? -2.963 -8.519 6.033 1.00 93.62 95 VAL A O 1
ATOM 717 N N . GLU A 1 96 ? -4.935 -7.439 6.030 1.00 92.56 96 GLU A N 1
ATOM 718 C CA . GLU A 1 96 ? -5.264 -7.770 7.435 1.00 92.56 96 GLU A CA 1
ATOM 719 C C . GLU A 1 96 ? -5.176 -9.276 7.691 1.00 92.56 96 GLU A C 1
ATOM 721 O O . GLU A 1 96 ? -4.486 -9.699 8.610 1.00 92.56 96 GLU A O 1
ATOM 726 N N . ARG A 1 97 ? -5.759 -10.111 6.823 1.00 88.62 97 ARG A N 1
ATOM 727 C CA . ARG A 1 97 ? -5.690 -11.578 6.962 1.00 88.62 97 ARG A CA 1
ATOM 728 C C . ARG A 1 97 ? -4.291 -12.174 6.834 1.00 88.62 97 ARG A C 1
ATOM 730 O O . ARG A 1 97 ? -4.104 -13.330 7.204 1.00 88.62 97 ARG A O 1
ATOM 737 N N . MET A 1 98 ? -3.354 -11.480 6.192 1.00 87.00 98 MET A N 1
ATOM 738 C CA . MET A 1 98 ? -1.952 -11.909 6.127 1.00 87.00 98 MET A CA 1
ATOM 739 C C . MET A 1 98 ? -1.193 -11.550 7.393 1.00 87.00 98 MET A C 1
ATOM 741 O O . MET A 1 98 ? -0.249 -12.248 7.749 1.00 87.00 98 MET A O 1
ATOM 745 N N . HIS A 1 99 ? -1.584 -10.438 8.005 1.00 84.50 99 HIS A N 1
ATOM 746 C CA . HIS A 1 99 ? -0.933 -9.890 9.170 1.00 84.50 99 HIS A CA 1
ATOM 747 C C . HIS A 1 99 ? -1.488 -10.542 10.442 1.00 84.50 99 HIS A C 1
ATOM 749 O O . HIS A 1 99 ? -0.729 -11.234 11.110 1.00 84.50 99 HIS A O 1
ATOM 755 N N . ARG A 1 100 ? -2.799 -10.379 10.704 1.00 69.06 100 ARG A N 1
ATOM 756 C CA . ARG A 1 100 ? -3.588 -10.802 11.880 1.00 69.06 100 ARG A CA 1
ATOM 757 C C . ARG A 1 100 ? -2.740 -11.281 13.062 1.00 69.06 100 ARG A C 1
ATOM 759 O O . ARG A 1 100 ? -2.903 -12.404 13.546 1.00 69.06 100 ARG A O 1
ATOM 766 N N . ALA A 1 101 ? -1.838 -10.414 13.504 1.00 58.50 101 ALA A N 1
ATOM 767 C CA . ALA A 1 101 ? -1.149 -10.551 14.763 1.00 58.50 101 ALA A CA 1
ATOM 768 C C . ALA A 1 101 ? -2.035 -9.876 15.817 1.00 58.50 101 ALA A C 1
ATOM 770 O O . ALA A 1 101 ? -2.597 -8.814 15.574 1.00 58.50 101 ALA A O 1
ATOM 771 N N . SER A 1 102 ? -2.216 -10.546 16.953 1.00 56.09 102 SER A N 1
ATOM 772 C CA . SER A 1 102 ? -2.723 -9.989 18.219 1.00 56.09 102 SER A CA 1
ATOM 773 C C . SER A 1 102 ? -4.168 -9.455 18.306 1.00 56.09 102 SER A C 1
ATOM 775 O O . SER A 1 102 ? -4.721 -9.482 19.405 1.00 56.09 102 SER A O 1
ATOM 777 N N . ALA A 1 103 ? -4.834 -9.060 17.216 1.00 67.62 103 ALA A N 1
ATOM 778 C CA . ALA A 1 103 ? -6.179 -8.481 17.286 1.00 67.62 103 ALA A CA 1
ATOM 779 C C . ALA A 1 103 ? -7.253 -9.530 17.681 1.00 67.62 103 ALA A C 1
ATOM 781 O O . ALA A 1 103 ? -7.393 -10.565 17.010 1.00 67.62 103 ALA A O 1
ATOM 782 N N . PRO A 1 104 ? -8.058 -9.296 18.742 1.00 76.56 104 PRO A N 1
ATOM 783 C CA . PRO A 1 104 ? -9.109 -10.222 19.160 1.00 76.56 104 PRO A CA 1
ATOM 784 C C . PRO A 1 104 ? -10.140 -10.478 18.047 1.00 76.56 104 PRO A C 1
ATOM 786 O O . PRO A 1 104 ? -10.446 -9.570 17.272 1.00 76.56 104 PRO A O 1
ATOM 789 N N . PRO A 1 105 ? -10.751 -11.674 17.964 1.00 81.19 105 PRO A N 1
ATOM 790 C CA . PRO A 1 105 ? -11.816 -11.941 17.000 1.00 81.19 105 PRO A CA 1
ATOM 791 C C . PRO A 1 105 ? -12.950 -10.903 17.058 1.00 81.19 105 PRO A C 1
ATOM 793 O O . PRO A 1 105 ? -13.437 -10.538 18.131 1.00 81.19 105 PRO A O 1
ATOM 796 N N . GLY A 1 106 ? -13.390 -10.428 15.891 1.00 84.06 106 GLY A N 1
ATOM 797 C CA . GLY A 1 106 ? -14.415 -9.391 15.777 1.00 84.06 106 GLY A CA 1
ATOM 798 C C . GLY A 1 106 ? -13.964 -7.968 16.137 1.00 84.06 106 GLY A C 1
ATOM 799 O O . GLY A 1 106 ? -14.821 -7.082 16.224 1.00 84.06 106 GLY A O 1
ATOM 800 N N . SER A 1 107 ? -12.676 -7.722 16.374 1.00 89.56 107 SER A N 1
ATOM 801 C CA . SER A 1 107 ? -12.118 -6.364 16.428 1.00 89.56 107 SER A CA 1
ATOM 802 C C . SER A 1 107 ? -12.184 -5.683 15.056 1.00 89.56 107 SER A C 1
ATOM 804 O O . SER A 1 107 ? -12.254 -6.347 14.017 1.00 89.56 107 SER A O 1
ATOM 806 N N . ASN A 1 108 ? -12.226 -4.352 15.065 1.00 94.44 108 ASN A N 1
ATOM 807 C CA . ASN A 1 108 ? -12.148 -3.550 13.853 1.00 94.44 108 ASN A CA 1
ATOM 808 C C . ASN A 1 108 ? -10.704 -3.080 13.676 1.00 94.44 108 ASN A C 1
ATOM 810 O O . ASN A 1 108 ? -10.241 -2.227 14.429 1.00 94.44 108 ASN A O 1
ATOM 814 N N . THR A 1 109 ? -10.033 -3.577 12.646 1.00 96.00 109 THR A N 1
ATOM 815 C CA . THR A 1 109 ? -8.704 -3.107 12.247 1.00 96.00 109 THR A CA 1
ATOM 816 C C . THR A 1 109 ? -8.854 -2.096 11.118 1.00 96.00 109 THR A C 1
ATOM 818 O O . THR A 1 109 ? -9.494 -2.387 10.103 1.00 96.00 109 THR A O 1
ATOM 821 N N . ALA A 1 110 ? -8.271 -0.911 11.264 1.00 97.50 110 ALA A N 1
ATOM 822 C CA . ALA A 1 110 ? -8.161 0.049 10.175 1.00 97.50 110 ALA A CA 1
ATOM 823 C C . ALA A 1 110 ? -6.919 -0.273 9.344 1.00 97.50 110 ALA A C 1
ATOM 825 O O . ALA A 1 110 ? -5.803 -0.200 9.834 1.00 97.50 110 ALA A O 1
ATOM 826 N N . VAL A 1 111 ? -7.092 -0.626 8.077 1.00 97.75 111 VAL A N 1
ATOM 827 C CA . VAL A 1 111 ? -5.975 -0.865 7.159 1.00 97.75 111 VAL A CA 1
ATOM 828 C C . VAL A 1 111 ? -5.926 0.280 6.164 1.00 97.75 111 VAL A C 1
ATOM 830 O O . VAL A 1 111 ? -6.919 0.553 5.488 1.00 97.75 111 VAL A O 1
ATOM 833 N N . ILE A 1 112 ? -4.782 0.947 6.081 1.00 97.62 112 ILE A N 1
ATOM 834 C CA . ILE A 1 112 ? -4.577 2.163 5.302 1.00 97.62 112 ILE A CA 1
ATOM 835 C C . ILE A 1 112 ? -3.487 1.902 4.265 1.00 97.62 112 ILE A C 1
ATOM 837 O O . ILE A 1 112 ? -2.376 1.499 4.605 1.00 97.62 112 ILE A O 1
ATOM 841 N N . ALA A 1 113 ? -3.794 2.155 2.998 1.00 95.62 113 ALA A N 1
ATOM 842 C CA . ALA A 1 113 ? -2.797 2.289 1.946 1.00 95.62 113 ALA A CA 1
ATOM 843 C C . ALA A 1 113 ? -2.642 3.760 1.568 1.00 95.62 113 ALA A C 1
ATOM 845 O O . ALA A 1 113 ? -3.636 4.402 1.235 1.00 95.62 113 ALA A O 1
ATOM 846 N N . LEU A 1 114 ? -1.414 4.277 1.596 1.00 93.06 114 LEU A N 1
ATOM 847 C CA . LEU A 1 114 ? -1.098 5.663 1.248 1.00 93.06 114 LEU A CA 1
ATOM 848 C C . LEU A 1 114 ? -0.128 5.726 0.065 1.00 93.06 114 LEU A C 1
ATOM 850 O O . LEU A 1 114 ? 0.835 4.961 -0.021 1.00 93.06 114 LEU A O 1
ATOM 854 N N . HIS A 1 115 ? -0.359 6.682 -0.825 1.00 87.69 115 HIS A N 1
ATOM 855 C CA . HIS A 1 115 ? 0.532 7.056 -1.919 1.00 87.69 115 HIS A CA 1
ATOM 856 C C . HIS A 1 115 ? 0.442 8.570 -2.173 1.00 87.69 115 HIS A C 1
ATOM 858 O O . HIS A 1 115 ? -0.458 9.247 -1.678 1.00 87.69 115 HIS A O 1
ATOM 864 N N . ALA A 1 116 ? 1.370 9.129 -2.954 1.00 78.69 116 ALA A N 1
ATOM 865 C CA . ALA A 1 116 ? 1.440 10.580 -3.169 1.00 78.69 116 ALA A CA 1
ATOM 866 C C . ALA A 1 116 ? 0.127 11.179 -3.718 1.00 78.69 116 ALA A C 1
ATOM 868 O O . ALA A 1 116 ? -0.326 12.226 -3.265 1.00 78.69 116 ALA A O 1
ATOM 869 N N . GLY A 1 117 ? -0.526 10.471 -4.648 1.00 76.38 117 GLY A N 1
ATOM 870 C CA . GLY A 1 117 ? -1.791 10.904 -5.255 1.00 76.38 117 GLY A CA 1
ATOM 871 C C . GLY A 1 117 ? -3.071 10.596 -4.462 1.00 76.38 117 GLY A C 1
ATOM 872 O O . GLY A 1 117 ? -4.149 10.962 -4.922 1.00 76.38 117 GLY A O 1
ATOM 873 N N . GLY A 1 118 ? -3.004 9.895 -3.325 1.00 86.88 118 GLY A N 1
ATOM 874 C CA . GLY A 1 118 ? -4.208 9.459 -2.606 1.00 86.88 118 GLY A CA 1
ATOM 875 C C . GLY A 1 118 ? -3.976 8.312 -1.625 1.00 86.88 118 GLY A C 1
ATOM 876 O O . GLY A 1 118 ? -2.869 8.058 -1.155 1.00 86.88 118 GLY A O 1
ATOM 877 N N . GLY A 1 119 ? -5.042 7.595 -1.311 1.00 91.56 119 GLY A N 1
ATOM 878 C CA . GLY A 1 119 ? -4.973 6.402 -0.486 1.00 91.56 119 GLY A CA 1
ATOM 879 C C . GLY A 1 119 ? -6.329 5.736 -0.326 1.00 91.56 119 GLY A C 1
ATOM 880 O O . GLY A 1 119 ? -7.344 6.209 -0.832 1.00 91.56 119 GLY A O 1
ATOM 881 N N . ALA A 1 120 ? -6.356 4.605 0.352 1.00 94.31 120 ALA A N 1
ATOM 882 C CA . ALA A 1 120 ? -7.593 3.929 0.692 1.00 94.31 120 ALA A CA 1
ATOM 883 C C . ALA A 1 120 ? -7.524 3.483 2.144 1.00 94.31 120 ALA A C 1
ATOM 885 O O . ALA A 1 120 ? -6.519 2.928 2.587 1.00 94.31 120 ALA A O 1
ATOM 886 N N . LEU A 1 121 ? -8.614 3.707 2.865 1.00 97.19 121 LEU A N 1
ATOM 887 C CA . LEU A 1 121 ? -8.843 3.176 4.195 1.00 97.19 121 LEU A CA 1
ATOM 888 C C . LEU A 1 121 ? -9.916 2.093 4.106 1.00 97.19 121 LEU A C 1
ATOM 890 O O . LEU A 1 121 ? -10.992 2.317 3.552 1.00 97.19 121 LEU A O 1
ATOM 894 N N . ALA A 1 122 ? -9.657 0.947 4.724 1.00 97.06 122 ALA A N 1
ATOM 895 C CA . ALA A 1 122 ? -10.656 -0.080 4.964 1.00 97.06 122 ALA A CA 1
ATOM 896 C C . ALA A 1 122 ? -10.730 -0.407 6.452 1.00 97.06 122 ALA A C 1
ATOM 898 O O . ALA A 1 122 ? -9.727 -0.764 7.064 1.00 97.06 122 ALA A O 1
ATOM 899 N N . ILE A 1 123 ? -11.932 -0.358 7.019 1.00 97.12 123 ILE A N 1
ATOM 900 C CA . ILE A 1 123 ? -12.204 -0.938 8.331 1.00 97.12 123 ILE A CA 1
ATOM 901 C C . ILE A 1 123 ? -12.573 -2.397 8.123 1.00 97.12 123 ILE A C 1
ATOM 903 O O . ILE A 1 123 ? -13.591 -2.718 7.497 1.00 97.12 123 ILE A O 1
ATOM 907 N N . VAL A 1 124 ? -11.718 -3.279 8.625 1.00 94.88 124 VAL A N 1
ATOM 908 C CA . VAL A 1 124 ? -11.781 -4.720 8.417 1.00 94.88 124 VAL A CA 1
ATOM 909 C C . VAL A 1 124 ? -12.139 -5.403 9.727 1.00 94.88 124 VAL A C 1
ATOM 911 O O . VAL A 1 124 ? -11.555 -5.128 10.768 1.00 94.88 124 VAL A O 1
ATOM 914 N N . GLN A 1 125 ? -13.092 -6.326 9.662 1.00 91.50 125 GLN A N 1
ATOM 915 C CA . GLN A 1 125 ? -13.468 -7.188 10.776 1.00 91.50 125 GLN A CA 1
ATOM 916 C C . GLN A 1 125 ? -13.532 -8.627 10.267 1.00 91.50 125 GLN A C 1
ATOM 918 O O . GLN A 1 125 ? -14.310 -8.938 9.360 1.00 91.50 125 GLN A O 1
ATOM 923 N N . ASP A 1 126 ? -12.705 -9.508 10.827 1.00 86.81 126 ASP A N 1
ATOM 924 C CA . ASP A 1 126 ? -12.635 -10.925 10.434 1.00 86.81 126 ASP A CA 1
ATOM 925 C C . ASP A 1 126 ? -12.416 -11.129 8.929 1.00 86.81 126 ASP A C 1
ATOM 927 O O . ASP A 1 126 ? -13.106 -11.919 8.272 1.00 86.81 126 ASP A O 1
ATOM 931 N N . GLY A 1 127 ? -11.459 -10.378 8.370 1.00 87.25 127 GLY A N 1
ATOM 932 C CA . GLY A 1 127 ? -11.103 -10.420 6.955 1.00 87.25 127 GLY A CA 1
ATOM 933 C C . GLY A 1 127 ? -12.180 -9.911 6.001 1.00 87.25 127 GLY A C 1
ATOM 934 O O . GLY A 1 127 ? -12.108 -10.193 4.800 1.00 87.25 127 GLY A O 1
ATOM 935 N N . ARG A 1 128 ? -13.197 -9.205 6.512 1.00 90.12 128 ARG A N 1
ATOM 936 C CA . ARG A 1 128 ? -14.277 -8.598 5.727 1.00 90.12 128 ARG A CA 1
ATOM 937 C C . ARG A 1 128 ? -14.268 -7.086 5.879 1.00 90.12 128 ARG A C 1
ATOM 939 O O . ARG A 1 128 ? -14.194 -6.574 6.990 1.00 90.12 128 ARG A O 1
ATOM 946 N N . VAL A 1 129 ? -14.429 -6.388 4.760 1.00 93.69 129 VAL A N 1
ATOM 947 C CA . VAL A 1 129 ? -14.606 -4.934 4.740 1.00 93.69 129 VAL A CA 1
ATOM 948 C C . VAL A 1 129 ? -15.961 -4.588 5.356 1.00 93.69 129 VAL A C 1
ATOM 950 O O . VAL A 1 129 ? -16.998 -5.093 4.919 1.00 93.69 129 VAL A O 1
ATOM 953 N N . ARG A 1 130 ? -15.954 -3.742 6.384 1.00 94.50 130 ARG A N 1
ATOM 954 C CA . ARG A 1 130 ? -17.156 -3.168 7.008 1.00 94.50 130 ARG A CA 1
ATOM 955 C C . ARG A 1 130 ? -17.426 -1.756 6.524 1.00 94.50 130 ARG A C 1
ATOM 957 O O . ARG A 1 130 ? -18.581 -1.358 6.405 1.00 94.50 130 ARG A O 1
ATOM 964 N N . HIS A 1 131 ? -16.359 -1.028 6.234 1.00 94.62 131 HIS A N 1
ATOM 965 C CA . HIS A 1 131 ? -16.401 0.335 5.746 1.00 94.62 131 HIS A CA 1
ATOM 966 C C . HIS A 1 131 ? -15.149 0.593 4.904 1.00 94.62 131 HIS A C 1
ATOM 968 O O . HIS A 1 131 ? -14.074 0.111 5.251 1.00 94.62 131 HIS A O 1
ATOM 974 N N . GLU A 1 132 ? -15.295 1.310 3.796 1.00 93.94 132 GLU A N 1
ATOM 975 C CA . GLU A 1 132 ? -14.199 1.690 2.905 1.00 93.94 132 GLU A CA 1
ATOM 976 C C . GLU A 1 132 ? -14.330 3.176 2.589 1.00 93.94 132 GLU A C 1
ATOM 978 O O . GLU A 1 132 ? -15.424 3.642 2.259 1.00 93.94 132 GLU A O 1
ATOM 983 N N . THR A 1 133 ? -13.210 3.885 2.675 1.00 94.31 133 THR A N 1
ATOM 984 C CA . THR A 1 133 ? -13.112 5.319 2.414 1.00 94.31 133 THR A CA 1
ATOM 985 C C . THR A 1 133 ? -11.957 5.560 1.448 1.00 94.31 133 THR A C 1
ATOM 987 O O . THR A 1 133 ? -10.812 5.261 1.802 1.00 94.31 133 THR A O 1
ATOM 990 N N . PRO A 1 134 ? -12.209 6.091 0.239 1.00 92.00 134 PRO A N 1
ATOM 991 C CA . PRO A 1 134 ? -11.133 6.615 -0.587 1.00 92.00 134 PRO A CA 1
ATOM 992 C C . PRO A 1 134 ? -10.543 7.856 0.093 1.00 92.00 134 PRO A C 1
ATOM 994 O O . PRO A 1 134 ? -11.276 8.720 0.570 1.00 92.00 134 PRO A O 1
ATOM 997 N N . LEU A 1 135 ? -9.220 7.932 0.141 1.00 90.94 135 LEU A N 1
ATOM 998 C CA . LEU A 1 135 ? -8.466 9.062 0.663 1.00 90.94 135 LEU A CA 1
ATOM 999 C C . LEU A 1 135 ? -7.964 9.880 -0.523 1.00 90.94 135 LEU A C 1
ATOM 1001 O O . LEU A 1 135 ? -7.282 9.374 -1.416 1.00 90.94 135 LEU A O 1
ATOM 1005 N N . THR A 1 136 ? -8.329 11.150 -0.529 1.00 87.56 136 THR A N 1
ATOM 1006 C CA . THR A 1 136 ? -7.933 12.116 -1.549 1.00 87.56 136 THR A CA 1
ATOM 1007 C C . THR A 1 136 ? -7.399 13.340 -0.844 1.00 87.56 136 THR A C 1
ATOM 1009 O O . THR A 1 136 ? -8.016 13.798 0.115 1.00 87.56 136 THR A O 1
ATOM 1012 N N . TRP A 1 137 ? -6.287 13.864 -1.338 1.00 83.50 137 TRP A N 1
ATOM 1013 C CA . TRP A 1 137 ? -5.620 15.015 -0.747 1.00 83.50 137 TRP A CA 1
ATOM 1014 C C . TRP A 1 137 ? -5.941 16.282 -1.529 1.00 83.50 137 TRP A C 1
ATOM 1016 O O . TRP A 1 137 ? -6.186 16.234 -2.740 1.00 83.50 137 TRP A O 1
ATOM 1026 N N . SER A 1 138 ? -5.852 17.432 -0.868 1.00 81.00 138 SER A N 1
ATOM 1027 C CA . SER A 1 138 ? -5.805 18.707 -1.580 1.00 81.00 138 SER A CA 1
ATOM 1028 C C . SER A 1 138 ? -4.618 18.747 -2.569 1.00 81.00 138 SER A C 1
ATOM 1030 O O . SER A 1 138 ? -3.575 18.140 -2.301 1.00 81.00 138 SER A O 1
ATOM 1032 N N . PRO A 1 139 ? -4.701 19.490 -3.692 1.00 74.12 139 PRO A N 1
ATOM 1033 C CA . PRO A 1 139 ? -3.585 19.607 -4.637 1.00 74.12 139 PRO A CA 1
ATOM 1034 C C . PRO A 1 139 ? -2.285 20.122 -4.000 1.00 74.12 139 PRO A C 1
ATOM 1036 O O . PRO A 1 139 ? -1.195 19.710 -4.392 1.00 74.12 139 PRO A O 1
ATOM 1039 N N . LEU A 1 140 ? -2.393 20.997 -2.993 1.00 71.88 140 LEU A N 1
ATOM 1040 C CA . LEU A 1 140 ? -1.248 21.515 -2.237 1.00 71.88 140 LEU A CA 1
ATOM 1041 C C . LEU A 1 140 ? -0.584 20.415 -1.400 1.00 71.88 140 LEU A C 1
ATOM 1043 O O . LEU A 1 140 ? 0.645 20.315 -1.368 1.00 71.88 140 LEU A O 1
ATOM 1047 N N . THR A 1 141 ? -1.389 19.569 -0.761 1.00 75.75 141 THR A N 1
ATOM 1048 C CA . THR A 1 141 ? -0.921 18.414 0.009 1.00 75.75 141 THR A CA 1
ATOM 1049 C C . THR A 1 141 ? -0.294 17.365 -0.914 1.00 75.75 141 THR A C 1
ATOM 1051 O O . THR A 1 141 ? 0.823 16.919 -0.662 1.00 75.75 141 THR A O 1
ATOM 1054 N N . ALA A 1 142 ? -0.940 17.042 -2.038 1.00 70.44 142 ALA A N 1
ATOM 1055 C CA . ALA A 1 142 ? -0.426 16.094 -3.029 1.00 70.44 142 ALA A CA 1
ATOM 1056 C C . ALA A 1 142 ? 0.933 16.531 -3.604 1.00 70.44 142 ALA A C 1
ATOM 1058 O O . ALA A 1 142 ? 1.876 15.746 -3.618 1.00 70.44 142 ALA A O 1
ATOM 1059 N N . ALA A 1 143 ? 1.085 17.812 -3.968 1.00 67.56 143 ALA A N 1
ATOM 1060 C CA . ALA A 1 143 ? 2.356 18.380 -4.442 1.00 67.56 143 ALA A CA 1
ATOM 1061 C C . ALA A 1 143 ? 3.476 18.376 -3.382 1.00 67.56 143 ALA A C 1
ATOM 1063 O O . ALA A 1 143 ? 4.632 18.684 -3.673 1.00 67.56 143 ALA A O 1
ATOM 1064 N N . SER A 1 144 ? 3.128 18.080 -2.133 1.00 67.44 144 SER A N 1
ATOM 1065 C CA . SER A 1 144 ? 4.046 18.043 -1.006 1.00 67.44 144 SER A CA 1
ATOM 1066 C C . SER A 1 144 ? 4.460 16.632 -0.594 1.00 67.44 144 SER A C 1
ATOM 1068 O O . SER A 1 144 ? 5.520 16.463 0.011 1.00 67.44 144 SER A O 1
ATOM 1070 N N . LEU A 1 145 ? 3.653 15.624 -0.934 1.00 65.44 145 LEU A N 1
ATOM 1071 C CA . LEU A 1 145 ? 3.899 14.209 -0.660 1.00 65.44 145 LEU A CA 1
ATOM 1072 C C . LEU A 1 145 ? 4.948 13.669 -1.640 1.00 65.44 145 LEU A C 1
ATOM 1074 O O . LEU A 1 145 ? 4.641 13.084 -2.670 1.00 65.44 145 LEU A O 1
ATOM 1078 N N . GLY A 1 146 ? 6.208 13.943 -1.319 1.00 54.47 146 GLY A N 1
ATOM 1079 C CA . GLY A 1 146 ? 7.379 13.728 -2.176 1.00 54.47 146 GLY A CA 1
ATOM 1080 C C . GLY A 1 146 ? 8.503 14.728 -1.883 1.00 54.47 146 GLY A C 1
ATOM 1081 O O . GLY A 1 146 ? 9.636 14.541 -2.317 1.00 54.47 146 GLY A O 1
ATOM 1082 N N . ASN A 1 147 ? 8.203 15.773 -1.103 1.00 55.91 147 ASN A N 1
ATOM 1083 C CA . ASN A 1 147 ? 9.151 16.769 -0.627 1.00 55.91 147 ASN A CA 1
ATOM 1084 C C . ASN A 1 147 ? 9.559 16.466 0.838 1.00 55.91 147 ASN A C 1
ATOM 1086 O O . ASN A 1 147 ? 8.695 16.136 1.654 1.00 55.91 147 ASN A O 1
ATOM 1090 N N . PRO A 1 148 ? 10.849 16.567 1.210 1.00 53.84 148 PRO A N 1
ATOM 1091 C CA . PRO A 1 148 ? 11.311 16.343 2.584 1.00 53.84 148 PRO A CA 1
ATOM 1092 C C . PRO A 1 148 ? 10.884 17.416 3.605 1.00 53.84 148 PRO A C 1
ATOM 1094 O O . PRO A 1 148 ? 11.165 17.250 4.789 1.00 53.84 148 PRO A O 1
ATOM 1097 N N . ASP A 1 149 ? 10.217 18.495 3.191 1.00 64.06 149 ASP A N 1
ATOM 1098 C CA . ASP A 1 149 ? 9.792 19.584 4.079 1.00 64.06 149 ASP A CA 1
ATOM 1099 C C . ASP A 1 149 ? 8.841 19.117 5.205 1.00 64.06 149 ASP A C 1
ATOM 1101 O O . ASP A 1 149 ? 7.727 18.634 4.973 1.00 64.06 149 ASP A O 1
ATOM 1105 N N . LEU A 1 150 ? 9.287 19.300 6.452 1.00 61.44 150 LEU A N 1
ATOM 1106 C CA . LEU A 1 150 ? 8.571 18.922 7.672 1.00 61.44 150 LEU A CA 1
ATOM 1107 C C . LEU A 1 150 ? 7.233 19.656 7.822 1.00 61.44 150 LEU A C 1
ATOM 1109 O O . LEU A 1 150 ? 6.268 19.056 8.296 1.00 61.44 150 LEU A O 1
ATOM 1113 N N . LEU A 1 151 ? 7.141 20.923 7.401 1.00 60.66 151 LEU A N 1
ATOM 1114 C CA . LEU A 1 151 ? 5.926 21.728 7.582 1.00 60.66 151 LEU A CA 1
ATOM 1115 C C . LEU A 1 151 ? 4.751 21.145 6.784 1.00 60.66 151 LEU A C 1
ATOM 1117 O O . LEU A 1 151 ? 3.607 21.109 7.237 1.00 60.66 151 LEU A O 1
ATOM 1121 N N . ARG A 1 152 ? 5.060 20.620 5.599 1.00 69.56 152 ARG A N 1
ATOM 1122 C CA . ARG A 1 152 ? 4.092 19.981 4.712 1.00 69.56 152 ARG A CA 1
ATOM 1123 C C . ARG A 1 152 ? 3.645 18.604 5.204 1.00 69.56 152 ARG A C 1
ATOM 1125 O O . ARG A 1 152 ? 2.504 18.218 4.957 1.00 69.56 152 ARG A O 1
ATOM 1132 N N . ARG A 1 153 ? 4.501 17.885 5.940 1.00 73.31 153 ARG A N 1
ATOM 1133 C CA . ARG A 1 153 ? 4.130 16.610 6.580 1.00 73.31 153 ARG A CA 1
ATOM 1134 C C . ARG A 1 153 ? 3.089 16.808 7.678 1.00 73.31 153 ARG A C 1
ATOM 1136 O O . ARG A 1 153 ? 2.179 15.993 7.779 1.00 73.31 153 ARG A O 1
ATOM 1143 N N . TYR A 1 154 ? 3.170 17.900 8.439 1.00 78.25 154 TYR A N 1
ATOM 1144 C CA . TYR A 1 154 ? 2.134 18.244 9.419 1.00 78.25 154 TYR A CA 1
ATOM 1145 C C . TYR A 1 154 ? 0.797 18.567 8.752 1.00 78.25 154 TYR A C 1
ATOM 1147 O O . TYR A 1 154 ? -0.227 18.058 9.193 1.00 78.25 154 TYR A O 1
ATOM 1155 N N . ALA A 1 155 ? 0.804 19.339 7.660 1.00 81.88 155 ALA A N 1
ATOM 1156 C CA . ALA A 1 155 ? -0.418 19.636 6.910 1.00 81.88 155 ALA A CA 1
ATOM 1157 C C . ALA A 1 155 ? -1.087 18.358 6.376 1.00 81.88 155 ALA A C 1
ATOM 1159 O O . ALA A 1 155 ? -2.292 18.176 6.542 1.00 81.88 155 ALA A O 1
ATOM 1160 N N . PHE A 1 156 ? -0.294 17.445 5.804 1.00 86.81 156 PHE A N 1
ATOM 1161 C CA . PHE A 1 156 ? -0.784 16.134 5.385 1.00 86.81 156 PHE A CA 1
ATOM 1162 C C . PHE A 1 156 ? -1.349 15.325 6.553 1.00 86.81 156 PHE A C 1
ATOM 1164 O O . PHE A 1 156 ? -2.441 14.776 6.441 1.00 86.81 156 PHE A O 1
ATOM 1171 N N . LEU A 1 157 ? -0.621 15.254 7.670 1.00 89.12 157 LEU A N 1
ATOM 1172 C CA . LEU A 1 157 ? -1.050 14.491 8.834 1.00 89.12 157 LEU A CA 1
ATOM 1173 C C . LEU A 1 157 ? -2.375 15.022 9.392 1.00 89.12 157 LEU A C 1
ATOM 1175 O O . LEU A 1 157 ? -3.244 14.217 9.696 1.00 89.12 157 LEU A O 1
ATOM 1179 N N . SER A 1 158 ? -2.562 16.342 9.473 1.00 88.62 158 SER A N 1
ATOM 1180 C CA . SER A 1 158 ? -3.831 16.941 9.908 1.00 88.62 158 SER A CA 1
ATOM 1181 C C . SER A 1 158 ? -4.994 16.614 8.967 1.00 88.62 158 SER A C 1
ATOM 1183 O O . SER A 1 158 ? -6.095 16.319 9.424 1.00 88.62 158 SER A O 1
ATOM 1185 N N . GLU A 1 159 ? -4.767 16.643 7.650 1.00 91.25 159 GLU A N 1
ATOM 1186 C CA . GLU A 1 159 ? -5.790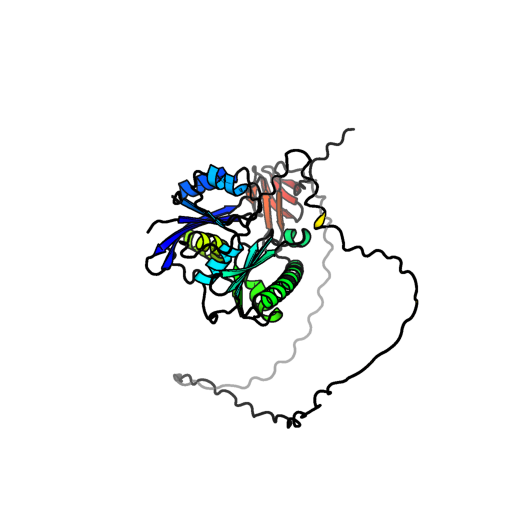 16.257 6.668 1.00 91.25 159 GLU A CA 1
ATOM 1187 C C . GLU A 1 159 ? -6.127 14.760 6.778 1.00 91.25 159 GLU A C 1
ATOM 1189 O O . GLU A 1 159 ? -7.299 14.374 6.778 1.00 91.25 159 GLU A O 1
ATOM 1194 N N . LEU A 1 160 ? -5.107 13.913 6.948 1.00 93.38 160 LEU A N 1
ATOM 1195 C CA . LEU A 1 160 ? -5.268 12.480 7.165 1.00 93.38 160 LEU A CA 1
ATOM 1196 C C . LEU A 1 160 ? -6.064 12.197 8.445 1.00 93.38 160 LEU A C 1
ATOM 1198 O O . LEU A 1 160 ? -7.040 11.451 8.387 1.00 93.38 160 LEU A O 1
ATOM 1202 N N . THR A 1 161 ? -5.695 12.777 9.589 1.00 95.12 161 THR A N 1
ATOM 1203 C CA . THR A 1 161 ? -6.349 12.486 10.874 1.00 95.12 161 THR A CA 1
ATOM 1204 C C . THR A 1 161 ? -7.823 12.886 10.879 1.00 95.12 161 THR A C 1
ATOM 1206 O O . THR A 1 161 ? -8.649 12.126 11.385 1.00 95.12 161 THR A O 1
ATOM 1209 N N . GLU A 1 162 ? -8.199 13.997 10.246 1.00 94.00 162 GLU A N 1
ATOM 1210 C CA . GLU A 1 162 ? -9.609 14.388 10.117 1.00 94.00 162 GLU A CA 1
ATOM 1211 C C . GLU A 1 162 ? -10.420 13.400 9.259 1.00 94.00 162 GLU A C 1
ATOM 1213 O O . GLU A 1 162 ? -11.519 12.985 9.649 1.00 94.00 162 GLU A O 1
ATOM 1218 N N . LEU A 1 163 ? -9.860 12.934 8.134 1.00 94.25 163 LEU A N 1
ATOM 1219 C CA . LEU A 1 163 ? -10.488 11.893 7.309 1.00 94.25 163 LEU A CA 1
ATOM 1220 C C . LEU A 1 163 ? -10.646 10.573 8.080 1.00 94.25 163 LEU A C 1
ATOM 1222 O O . LEU A 1 163 ? -11.711 9.942 8.036 1.00 94.25 163 LEU A O 1
ATOM 1226 N N . LEU A 1 164 ? -9.607 10.165 8.815 1.00 97.31 164 LEU A N 1
ATOM 1227 C CA . LEU A 1 164 ? -9.630 8.958 9.640 1.00 97.31 164 LEU A CA 1
ATOM 1228 C C . LEU A 1 164 ? -10.678 9.067 10.753 1.00 97.31 164 LEU A C 1
ATOM 1230 O O . LEU A 1 164 ? -11.481 8.148 10.910 1.00 97.31 164 LEU A O 1
ATOM 1234 N N . ARG A 1 165 ? -10.761 10.202 11.460 1.00 97.06 165 ARG A N 1
ATOM 1235 C CA . ARG A 1 165 ? -11.744 10.425 12.534 1.00 97.06 165 ARG A CA 1
ATOM 1236 C C . ARG A 1 165 ? -13.175 10.263 12.028 1.00 97.06 165 ARG A C 1
ATOM 1238 O O . ARG A 1 165 ? -13.973 9.542 12.636 1.00 97.06 165 ARG A O 1
ATOM 1245 N N . GLY A 1 166 ? -13.494 10.889 10.894 1.00 96.06 166 GLY A N 1
ATOM 1246 C CA . GLY A 1 166 ? -14.809 10.770 10.264 1.00 96.06 166 GLY A CA 1
ATOM 1247 C C . GLY A 1 166 ? -15.140 9.326 9.880 1.00 96.06 166 GLY A C 1
ATOM 1248 O O . GLY A 1 166 ? -16.235 8.831 10.170 1.00 96.06 166 GLY A O 1
ATOM 1249 N N . SER A 1 167 ? -14.178 8.618 9.287 1.00 96.06 167 SER A N 1
ATOM 1250 C CA . SER A 1 167 ? -14.368 7.233 8.860 1.00 96.06 167 SER A CA 1
ATOM 1251 C C . SER A 1 167 ? -14.477 6.254 10.035 1.00 96.06 167 SER A C 1
ATOM 1253 O O . SER A 1 167 ? -15.337 5.370 10.021 1.00 96.06 167 SER A O 1
ATOM 1255 N N . PHE A 1 168 ? -13.691 6.439 11.098 1.00 97.19 168 PHE A N 1
ATOM 1256 C CA . PHE A 1 168 ? -13.750 5.610 12.305 1.00 97.19 168 PHE A CA 1
ATOM 1257 C C . PHE A 1 168 ? -15.089 5.785 13.020 1.00 97.19 168 PHE A C 1
ATOM 1259 O O . PHE A 1 168 ? -15.718 4.796 13.399 1.00 97.19 168 PHE A O 1
ATOM 1266 N N . ALA A 1 169 ? -15.590 7.019 13.125 1.00 95.88 169 ALA A N 1
ATOM 1267 C CA . ALA A 1 169 ? -16.912 7.289 13.682 1.00 95.88 169 ALA A CA 1
ATOM 1268 C C . ALA A 1 169 ? -18.037 6.658 12.840 1.00 95.88 169 ALA A C 1
ATOM 1270 O O . ALA A 1 169 ? -18.989 6.097 13.392 1.00 95.88 169 ALA A O 1
ATOM 1271 N N . ALA A 1 170 ? -17.940 6.719 11.508 1.00 93.19 170 ALA A N 1
ATOM 1272 C CA . ALA A 1 170 ? -18.902 6.080 10.611 1.00 93.19 170 ALA A CA 1
ATOM 1273 C C . ALA A 1 170 ? -18.886 4.551 10.756 1.00 93.19 170 ALA A C 1
ATOM 1275 O O . ALA A 1 170 ? -19.942 3.927 10.881 1.00 93.19 170 ALA A O 1
ATOM 1276 N N . ALA A 1 171 ? -17.700 3.946 10.805 1.00 92.56 171 ALA A N 1
ATOM 1277 C CA . ALA A 1 171 ? -17.553 2.511 10.991 1.00 92.56 171 ALA A CA 1
ATOM 1278 C C . ALA A 1 171 ? -18.047 2.052 12.367 1.00 92.56 171 ALA A C 1
ATOM 1280 O O . ALA A 1 171 ? -18.782 1.071 12.438 1.00 92.56 171 ALA A O 1
ATOM 1281 N N . ALA A 1 172 ? -17.752 2.798 13.436 1.00 94.06 172 ALA A N 1
ATOM 1282 C CA . ALA A 1 172 ? -18.229 2.484 14.780 1.00 94.06 172 ALA A CA 1
ATOM 1283 C C . ALA A 1 172 ? -19.759 2.484 14.876 1.00 94.06 172 ALA A C 1
ATOM 1285 O O . ALA A 1 172 ? -20.332 1.615 15.533 1.00 94.06 172 ALA A O 1
ATOM 1286 N N . LYS A 1 173 ? -20.437 3.391 14.159 1.00 94.25 173 LYS A N 1
ATOM 1287 C CA . LYS A 1 173 ? -21.906 3.383 14.041 1.00 94.25 173 LYS A CA 1
ATOM 1288 C C . LYS A 1 173 ? -22.430 2.151 13.299 1.00 94.25 173 LYS A C 1
ATOM 1290 O O . LYS A 1 173 ? -23.486 1.640 13.655 1.00 94.25 173 LYS A O 1
ATOM 1295 N N . LEU A 1 174 ? -21.712 1.674 12.280 1.00 91.00 174 LEU A N 1
ATOM 1296 C CA . LEU A 1 174 ? -22.114 0.514 11.475 1.00 91.00 174 LEU A CA 1
ATOM 1297 C C . LEU A 1 174 ? -21.858 -0.824 12.179 1.00 91.00 174 LEU A C 1
ATOM 1299 O O . LEU A 1 174 ? -22.647 -1.754 12.032 1.00 91.00 174 LEU A O 1
ATOM 1303 N N . THR A 1 175 ? -20.755 -0.943 12.917 1.00 91.38 175 THR A N 1
ATOM 1304 C CA . THR A 1 175 ? -20.324 -2.205 13.541 1.00 91.38 175 THR A CA 1
ATOM 1305 C C . THR A 1 175 ? -20.627 -2.280 15.035 1.00 91.38 175 THR A C 1
ATOM 1307 O O . THR A 1 175 ? -20.487 -3.351 15.623 1.00 91.38 175 THR A O 1
ATOM 1310 N N . GLY A 1 176 ? -20.977 -1.156 15.667 1.00 92.44 176 GLY A N 1
ATOM 1311 C CA . GLY A 1 176 ? -21.137 -1.041 17.118 1.00 92.44 176 GLY A CA 1
ATOM 1312 C C . GLY A 1 176 ? -19.826 -1.176 17.901 1.00 92.44 176 GLY A C 1
ATOM 1313 O O . GLY A 1 176 ? -19.862 -1.510 19.082 1.00 92.44 176 GLY A O 1
ATOM 1314 N N . ARG A 1 177 ? -18.667 -0.992 17.250 1.00 91.88 177 ARG A N 1
ATOM 1315 C CA . ARG A 1 177 ? -17.333 -1.179 17.851 1.00 91.88 177 ARG A CA 1
ATOM 1316 C C . ARG A 1 177 ? -16.344 -0.129 17.340 1.00 91.88 177 ARG A C 1
ATOM 1318 O O . ARG A 1 177 ? -16.362 0.137 16.139 1.00 91.88 177 ARG A O 1
ATOM 1325 N N . PRO A 1 178 ? -15.477 0.438 18.194 1.00 95.31 178 PRO A N 1
ATOM 1326 C CA . PRO A 1 178 ? -14.404 1.313 17.737 1.00 95.31 178 PRO A CA 1
ATOM 1327 C C . PRO A 1 178 ? -13.340 0.521 16.967 1.00 95.31 178 PRO A C 1
ATOM 1329 O O . PRO A 1 178 ? -13.320 -0.712 17.010 1.00 95.31 178 PRO A O 1
ATOM 1332 N N . VAL A 1 179 ? -12.475 1.244 16.256 1.00 95.62 179 VAL A N 1
ATOM 1333 C CA . VAL A 1 179 ? -11.214 0.700 15.733 1.00 95.62 179 VAL A CA 1
ATOM 1334 C C . VAL A 1 179 ? -10.295 0.390 16.913 1.00 95.62 179 VAL A C 1
ATOM 1336 O O . VAL A 1 179 ? -10.277 1.155 17.871 1.00 95.62 179 VAL A O 1
ATOM 1339 N N . THR A 1 180 ? -9.585 -0.734 16.860 1.00 94.19 180 THR A N 1
ATOM 1340 C CA . THR A 1 180 ? -8.656 -1.154 17.922 1.00 94.19 180 THR A CA 1
ATOM 1341 C C . THR A 1 180 ? -7.197 -0.983 17.530 1.00 94.19 180 THR A C 1
ATOM 1343 O O . THR A 1 180 ? -6.374 -0.741 18.401 1.00 94.19 180 THR A O 1
ATOM 1346 N N . ASP A 1 181 ? -6.892 -1.085 16.234 1.00 94.56 181 ASP A N 1
ATOM 1347 C CA . ASP A 1 181 ? -5.528 -1.076 15.707 1.00 94.56 181 ASP A CA 1
ATOM 1348 C C . ASP A 1 181 ? -5.523 -0.526 14.274 1.00 94.56 181 ASP A C 1
ATOM 1350 O O . ASP A 1 181 ? -6.508 -0.670 13.530 1.00 94.56 181 ASP A O 1
ATOM 1354 N N . ILE A 1 182 ? -4.402 0.068 13.868 1.00 96.62 182 ILE A N 1
ATOM 1355 C CA . ILE A 1 182 ? -4.171 0.619 12.533 1.00 96.62 182 ILE A CA 1
ATOM 1356 C C . ILE A 1 182 ? -2.980 -0.090 11.882 1.00 96.62 182 ILE A C 1
ATOM 1358 O O . ILE A 1 182 ? -1.893 -0.157 12.442 1.00 96.62 182 ILE A O 1
ATOM 1362 N N . LEU A 1 183 ? -3.158 -0.554 10.648 1.00 96.62 183 LEU A N 1
ATOM 1363 C CA . LEU A 1 183 ? -2.087 -1.063 9.797 1.00 96.62 183 LEU A CA 1
ATOM 1364 C C . LEU A 1 183 ? -1.868 -0.097 8.633 1.00 96.62 183 LEU A C 1
ATOM 1366 O O . LEU A 1 183 ? -2.811 0.182 7.890 1.00 96.62 183 LEU A O 1
ATOM 1370 N N . THR A 1 184 ? -0.644 0.379 8.422 1.00 97.19 184 THR A N 1
ATOM 1371 C CA . THR A 1 184 ? -0.298 1.264 7.300 1.00 97.19 184 THR A CA 1
ATOM 1372 C C . THR A 1 184 ? 0.588 0.550 6.278 1.00 97.19 184 THR A C 1
ATOM 1374 O O . THR A 1 184 ? 1.457 -0.256 6.605 1.00 97.19 184 THR A O 1
ATOM 1377 N N . CYS A 1 185 ? 0.349 0.812 4.996 1.00 95.94 185 CYS A N 1
ATOM 1378 C CA . CYS A 1 185 ? 1.151 0.321 3.878 1.00 95.94 185 CYS A CA 1
ATOM 1379 C C . CYS A 1 185 ? 1.049 1.286 2.685 1.00 95.94 185 CYS A C 1
ATOM 1381 O O . CYS A 1 185 ? 0.407 2.334 2.777 1.00 95.94 185 CYS A O 1
ATOM 1383 N N . GLY A 1 186 ? 1.657 0.930 1.555 1.00 92.88 186 GLY A N 1
ATOM 1384 C CA . GLY A 1 186 ? 1.632 1.730 0.331 1.00 92.88 186 GLY A CA 1
ATOM 1385 C C . GLY A 1 186 ? 3.001 2.285 -0.053 1.00 92.88 186 GLY A C 1
ATOM 1386 O O . GLY A 1 186 ? 4.021 1.918 0.526 1.00 92.88 186 GLY A O 1
ATOM 1387 N N . SER A 1 187 ? 3.018 3.113 -1.095 1.00 89.75 187 SER A N 1
ATOM 1388 C CA . SER A 1 187 ? 4.236 3.633 -1.731 1.00 89.75 187 SER A CA 1
ATOM 1389 C C . SER A 1 187 ? 4.660 5.011 -1.229 1.00 89.75 187 SER A C 1
ATOM 1391 O O . SER A 1 187 ? 5.641 5.561 -1.726 1.00 89.75 187 SER A O 1
ATOM 1393 N N . LEU A 1 188 ? 3.942 5.581 -0.257 1.00 87.88 188 LEU A N 1
ATOM 1394 C CA . LEU A 1 188 ? 4.339 6.849 0.339 1.00 87.88 188 LEU A CA 1
ATOM 1395 C C . LEU A 1 188 ? 5.716 6.710 1.036 1.00 87.88 188 LEU A C 1
ATOM 1397 O O . LEU A 1 188 ? 5.920 5.760 1.792 1.00 87.88 188 LEU A O 1
ATOM 1401 N N . PRO A 1 189 ? 6.673 7.627 0.811 1.00 83.75 189 PRO A N 1
ATOM 1402 C CA . PRO A 1 189 ? 7.948 7.611 1.524 1.00 83.75 189 PRO A CA 1
ATOM 1403 C C . PRO A 1 189 ? 7.776 7.874 3.024 1.00 83.75 189 PRO A C 1
ATOM 1405 O O . PRO A 1 189 ? 6.854 8.577 3.434 1.00 83.75 189 PRO A O 1
ATOM 1408 N N . GLU A 1 190 ? 8.701 7.361 3.840 1.00 85.06 190 GLU A N 1
ATOM 1409 C CA . GLU A 1 190 ? 8.757 7.629 5.286 1.00 85.06 190 GLU A CA 1
ATOM 1410 C C . GLU A 1 190 ? 7.463 7.265 6.046 1.00 85.06 190 GLU A C 1
ATOM 1412 O O . GLU A 1 190 ? 7.144 7.888 7.059 1.00 85.06 190 GLU A O 1
ATOM 1417 N N . LEU A 1 191 ? 6.714 6.245 5.597 1.00 89.12 191 LEU A N 1
ATOM 1418 C CA . LEU A 1 191 ? 5.443 5.813 6.212 1.00 89.12 191 LEU A CA 1
ATOM 1419 C C . LEU A 1 191 ? 5.526 5.624 7.730 1.00 89.12 191 LEU A C 1
ATOM 1421 O O . LEU A 1 191 ? 4.603 5.978 8.463 1.00 89.12 191 LEU A O 1
ATOM 1425 N N . ARG A 1 192 ? 6.662 5.111 8.206 1.00 91.56 192 ARG A N 1
ATOM 1426 C CA . ARG A 1 192 ? 6.909 4.870 9.627 1.00 91.56 192 ARG A CA 1
ATOM 1427 C C . ARG A 1 192 ? 6.852 6.149 10.465 1.00 91.56 192 ARG A C 1
ATOM 1429 O O . ARG A 1 192 ? 6.506 6.068 11.642 1.00 91.56 192 ARG A O 1
ATOM 1436 N N . SER A 1 193 ? 7.107 7.317 9.872 1.00 90.44 193 SER A N 1
ATOM 1437 C CA . SER A 1 193 ? 7.021 8.612 10.561 1.00 90.44 193 SER A CA 1
ATOM 1438 C C . SER A 1 193 ? 5.603 8.974 11.019 1.00 90.44 193 SER A C 1
ATOM 1440 O O . SER A 1 193 ? 5.454 9.770 11.942 1.00 90.44 193 SER A O 1
ATOM 1442 N N . PHE A 1 194 ? 4.567 8.350 10.445 1.00 90.94 194 PHE A N 1
ATOM 1443 C CA . PHE A 1 194 ? 3.172 8.541 10.857 1.00 90.94 194 PHE A CA 1
ATOM 1444 C C . PHE A 1 194 ? 2.744 7.636 12.019 1.00 90.94 194 PHE A C 1
ATOM 1446 O O . PHE A 1 194 ? 1.672 7.843 12.576 1.00 90.94 194 PHE A O 1
ATOM 1453 N N . THR A 1 195 ? 3.564 6.657 12.415 1.00 94.81 195 THR A N 1
ATOM 1454 C CA . THR A 1 195 ? 3.183 5.636 13.409 1.00 94.81 195 THR A CA 1
ATOM 1455 C C . THR A 1 195 ? 2.847 6.247 14.768 1.00 94.81 195 THR A C 1
ATOM 1457 O O . THR A 1 195 ? 1.732 6.082 15.247 1.00 94.81 195 THR A O 1
ATOM 1460 N N . MET A 1 196 ? 3.788 6.984 15.371 1.00 95.75 196 MET A N 1
ATOM 1461 C CA . MET A 1 196 ? 3.570 7.601 16.685 1.00 95.75 196 MET A CA 1
ATOM 1462 C C . MET A 1 196 ? 2.462 8.662 16.661 1.00 95.75 196 MET A C 1
ATOM 1464 O O . MET A 1 196 ? 1.568 8.568 17.492 1.00 95.75 196 MET A O 1
ATOM 1468 N N . PRO A 1 197 ? 2.432 9.614 15.704 1.00 94.75 197 PRO A N 1
ATOM 1469 C CA . PRO A 1 197 ? 1.369 10.615 15.696 1.00 94.75 197 PRO A CA 1
ATOM 1470 C C . PRO A 1 197 ? -0.036 10.027 15.529 1.00 94.75 197 PRO A C 1
ATOM 1472 O O . PRO A 1 197 ? -0.976 10.523 16.138 1.00 94.75 197 PRO A O 1
ATOM 1475 N N . LEU A 1 198 ? -0.195 8.972 14.720 1.00 96.25 198 LEU A N 1
ATOM 1476 C CA . LEU A 1 198 ? -1.484 8.292 14.583 1.00 96.25 198 LEU A CA 1
ATOM 1477 C C . LEU A 1 198 ? -1.843 7.489 15.841 1.00 96.25 198 LEU A C 1
ATOM 1479 O O . LEU A 1 198 ? -3.013 7.462 16.212 1.00 96.25 198 LEU A O 1
ATOM 1483 N N . ALA A 1 199 ? -0.861 6.857 16.490 1.00 96.62 199 ALA A N 1
ATOM 1484 C CA . ALA A 1 199 ? -1.081 6.132 17.738 1.00 96.62 199 ALA A CA 1
ATOM 1485 C C . ALA A 1 199 ? -1.551 7.078 18.848 1.00 96.62 199 ALA A C 1
ATOM 1487 O O . ALA A 1 199 ? -2.559 6.804 19.492 1.00 96.62 199 ALA A O 1
ATOM 1488 N N . ASP A 1 200 ? -0.878 8.220 19.002 1.00 96.88 200 ASP A N 1
ATOM 1489 C CA . ASP A 1 200 ? -1.214 9.234 20.004 1.00 96.88 200 ASP A CA 1
ATOM 1490 C C . ASP A 1 200 ? -2.580 9.885 19.725 1.00 96.88 200 ASP A C 1
ATOM 1492 O O . ASP A 1 200 ? -3.363 10.106 20.646 1.00 96.88 200 ASP A O 1
ATOM 1496 N N . GLU A 1 201 ? -2.892 10.180 18.457 1.00 96.94 201 GLU A N 1
ATOM 1497 C CA . GLU A 1 201 ? -4.157 10.821 18.072 1.00 96.94 201 GLU A CA 1
ATOM 1498 C C . GLU A 1 201 ? -5.378 9.918 18.301 1.00 96.94 201 GLU A C 1
ATOM 1500 O O . GLU A 1 201 ? -6.445 10.398 18.691 1.00 96.94 201 GLU A O 1
ATOM 1505 N N . PHE A 1 202 ? -5.249 8.618 18.026 1.00 96.81 202 PHE A N 1
ATOM 1506 C CA . PHE A 1 202 ? -6.377 7.684 18.069 1.00 96.81 202 PHE A CA 1
ATOM 1507 C C . PHE A 1 202 ? -6.386 6.759 19.288 1.00 96.81 202 PHE A C 1
ATOM 1509 O O . PHE A 1 202 ? -7.380 6.057 19.466 1.00 96.81 202 PHE A O 1
ATOM 1516 N N . ASP A 1 203 ? -5.342 6.781 20.120 1.00 96.31 203 ASP A N 1
ATOM 1517 C CA . ASP A 1 203 ? -5.156 5.892 21.277 1.00 96.31 203 ASP A CA 1
ATOM 1518 C C . ASP A 1 203 ? -5.286 4.403 20.894 1.00 96.31 203 ASP A C 1
ATOM 1520 O O . ASP A 1 203 ? -6.038 3.629 21.488 1.00 96.31 203 ASP A O 1
ATOM 1524 N N . VAL A 1 204 ? -4.588 4.012 19.823 1.00 94.88 204 VAL A N 1
ATOM 1525 C CA . VAL A 1 204 ? -4.587 2.649 19.257 1.00 94.88 204 VAL A CA 1
ATOM 1526 C C . VAL A 1 204 ? -3.184 2.228 18.838 1.00 94.88 204 VAL A C 1
ATOM 1528 O O . VAL A 1 204 ? -2.329 3.067 18.548 1.00 94.88 204 VAL A O 1
ATOM 1531 N N . GLU A 1 205 ? -2.946 0.919 18.749 1.00 93.81 205 GLU A N 1
ATOM 1532 C CA . GLU A 1 205 ? -1.698 0.407 18.183 1.00 93.81 205 GLU A CA 1
ATOM 1533 C C . GLU A 1 205 ? -1.631 0.727 16.685 1.00 93.81 205 GLU A C 1
ATOM 1535 O O . GLU A 1 205 ? -2.610 0.567 15.950 1.00 93.81 205 GLU A O 1
ATOM 1540 N N . VAL A 1 206 ? -0.468 1.191 16.224 1.00 96.19 206 VAL A N 1
ATOM 1541 C CA . VAL A 1 206 ? -0.217 1.471 14.809 1.00 96.19 206 VAL A CA 1
ATOM 1542 C C . VAL A 1 206 ? 1.005 0.687 14.360 1.00 96.19 206 VAL A C 1
ATOM 1544 O O . VAL A 1 206 ? 2.088 0.834 14.923 1.00 96.19 206 VAL A O 1
ATOM 1547 N N . GLU A 1 207 ? 0.851 -0.105 13.305 1.00 95.56 207 GLU A N 1
ATOM 1548 C CA . GLU A 1 207 ? 1.946 -0.835 12.673 1.00 95.56 207 GLU A CA 1
ATOM 1549 C C . GLU A 1 207 ? 2.122 -0.391 11.222 1.00 95.56 207 GLU A C 1
ATOM 1551 O O . GLU A 1 207 ? 1.183 -0.402 10.424 1.00 95.56 207 GLU A O 1
ATOM 1556 N N . THR A 1 208 ? 3.361 -0.061 10.855 1.00 96.44 208 THR A N 1
ATOM 1557 C CA . THR A 1 208 ? 3.744 0.094 9.450 1.00 96.44 208 THR A CA 1
ATOM 1558 C C . THR A 1 208 ? 4.192 -1.253 8.896 1.00 96.44 208 THR A C 1
ATOM 1560 O O . THR A 1 208 ? 5.142 -1.849 9.394 1.00 96.44 208 THR A O 1
ATOM 1563 N N . LEU A 1 209 ? 3.537 -1.727 7.836 1.00 95.62 209 LEU A N 1
ATOM 1564 C CA . LEU A 1 209 ? 3.774 -3.036 7.221 1.00 95.62 209 LEU A CA 1
ATOM 1565 C C . LEU A 1 209 ? 4.991 -3.040 6.273 1.00 95.62 209 LEU A C 1
ATOM 1567 O O . LEU A 1 209 ? 4.897 -3.497 5.129 1.00 95.62 209 LEU A O 1
ATOM 1571 N N . ASP A 1 210 ? 6.135 -2.559 6.752 1.00 93.94 210 ASP A N 1
ATOM 1572 C CA . ASP A 1 210 ? 7.409 -2.404 6.029 1.00 93.94 210 ASP A CA 1
ATOM 1573 C C . ASP A 1 210 ? 8.423 -3.543 6.284 1.00 93.94 210 ASP A C 1
ATOM 1575 O O . ASP A 1 210 ? 9.576 -3.460 5.871 1.00 93.94 210 ASP A O 1
ATOM 1579 N N . SER A 1 211 ? 7.996 -4.639 6.918 1.00 92.69 211 SER A N 1
ATOM 1580 C CA . SER A 1 211 ? 8.771 -5.882 7.020 1.00 92.69 211 SER A CA 1
ATOM 1581 C C . SER A 1 211 ? 8.317 -6.935 5.998 1.00 92.69 211 SER A C 1
ATOM 1583 O O . SER A 1 211 ? 7.280 -6.803 5.349 1.00 92.69 211 SER A O 1
ATOM 1585 N N . ALA A 1 212 ? 9.064 -8.034 5.869 1.00 91.75 212 ALA A N 1
ATOM 1586 C CA . ALA A 1 212 ? 8.634 -9.213 5.110 1.00 91.75 212 ALA A CA 1
ATOM 1587 C C . ALA A 1 212 ? 7.929 -10.267 5.988 1.00 91.75 212 ALA A C 1
ATOM 1589 O O . ALA A 1 212 ? 7.798 -11.426 5.582 1.00 91.75 212 ALA A O 1
ATOM 1590 N N . ASP A 1 213 ? 7.469 -9.891 7.185 1.00 87.94 213 ASP A N 1
ATOM 1591 C CA . ASP A 1 213 ? 6.842 -10.835 8.106 1.00 87.94 213 ASP A CA 1
ATOM 1592 C C . ASP A 1 213 ? 5.614 -11.493 7.476 1.00 87.94 213 ASP A C 1
ATOM 1594 O O . ASP A 1 213 ? 4.848 -10.882 6.716 1.00 87.94 213 ASP A O 1
ATOM 1598 N N . ASN A 1 214 ? 5.460 -12.784 7.774 1.00 86.44 214 ASN A N 1
ATOM 1599 C CA . ASN A 1 214 ? 4.445 -13.677 7.212 1.00 86.44 214 ASN A CA 1
ATOM 1600 C C . ASN A 1 214 ? 4.549 -13.917 5.688 1.00 86.44 214 ASN A C 1
ATOM 1602 O O . ASN A 1 214 ? 3.666 -14.551 5.100 1.00 86.44 214 ASN A O 1
ATOM 1606 N N . ILE A 1 215 ? 5.652 -13.502 5.046 1.00 92.00 215 ILE A N 1
ATOM 1607 C CA . ILE A 1 215 ? 5.935 -13.738 3.624 1.00 92.00 215 ILE A CA 1
ATOM 1608 C C . ILE A 1 215 ? 7.201 -14.597 3.476 1.00 92.00 215 ILE A C 1
ATOM 1610 O O . ILE A 1 215 ? 8.297 -14.236 3.886 1.00 92.00 215 ILE A O 1
ATOM 1614 N N . ASP A 1 216 ? 7.070 -15.754 2.828 1.00 93.62 216 ASP A N 1
ATOM 1615 C CA . ASP A 1 216 ? 8.199 -16.606 2.444 1.00 93.62 216 ASP A CA 1
ATOM 1616 C C . ASP A 1 216 ? 8.825 -16.074 1.142 1.00 93.62 216 ASP A C 1
ATOM 1618 O O . ASP A 1 216 ? 8.438 -16.446 0.026 1.00 93.62 216 ASP A O 1
ATOM 1622 N N . VAL A 1 217 ? 9.769 -15.142 1.288 1.00 95.69 217 VAL A N 1
ATOM 1623 C CA . VAL A 1 217 ? 10.457 -14.490 0.169 1.00 95.69 217 VAL A CA 1
ATOM 1624 C C . VAL A 1 217 ? 11.431 -15.462 -0.502 1.00 95.69 217 VAL A C 1
ATOM 1626 O O . VAL A 1 217 ? 12.362 -15.987 0.103 1.00 95.69 217 VAL A O 1
ATOM 1629 N N . ARG A 1 218 ? 11.220 -15.711 -1.799 1.00 95.88 218 ARG A N 1
ATOM 1630 C CA . ARG A 1 218 ? 12.076 -16.568 -2.642 1.00 95.88 218 ARG A CA 1
ATOM 1631 C C . ARG A 1 218 ? 12.938 -15.779 -3.628 1.00 95.88 218 ARG A C 1
ATOM 1633 O O . ARG A 1 218 ? 13.681 -16.392 -4.396 1.00 95.88 218 ARG A O 1
ATOM 1640 N N . VAL A 1 219 ? 12.832 -14.453 -3.603 1.00 93.44 219 VAL A N 1
ATOM 1641 C CA . VAL A 1 219 ? 13.707 -13.520 -4.322 1.00 93.44 219 VAL A CA 1
ATOM 1642 C C . VAL A 1 219 ? 15.099 -13.555 -3.684 1.00 93.44 219 VAL A C 1
ATOM 1644 O O . VAL A 1 219 ? 15.217 -13.707 -2.472 1.00 93.44 219 VAL A O 1
ATOM 1647 N N . LYS A 1 220 ? 16.155 -13.479 -4.499 1.00 91.69 220 LYS A N 1
ATOM 1648 C CA . LYS A 1 220 ? 17.554 -13.585 -4.061 1.00 91.69 220 LYS A CA 1
ATOM 1649 C C . LYS A 1 220 ? 18.420 -12.516 -4.722 1.00 91.69 220 LYS A C 1
ATOM 1651 O O . LYS A 1 220 ? 18.057 -11.996 -5.777 1.00 91.69 220 LYS A O 1
ATOM 1656 N N . GLY A 1 221 ? 19.604 -12.293 -4.153 1.00 93.19 221 GLY A N 1
ATOM 1657 C CA . GLY A 1 221 ? 20.593 -11.356 -4.685 1.00 93.19 221 GLY A CA 1
ATOM 1658 C C . GLY A 1 221 ? 20.145 -9.898 -4.530 1.00 93.19 221 GLY A C 1
ATOM 1659 O O . GLY A 1 221 ? 19.265 -9.640 -3.717 1.00 93.19 221 GLY A O 1
ATOM 1660 N N . PRO A 1 222 ? 20.671 -8.962 -5.340 1.00 90.50 222 PRO A N 1
ATOM 1661 C CA . PRO A 1 222 ? 20.405 -7.523 -5.189 1.00 90.50 222 PRO A CA 1
ATOM 1662 C C . PRO A 1 222 ? 18.923 -7.127 -5.276 1.00 90.50 222 PRO A C 1
ATOM 1664 O O . PRO A 1 222 ? 18.507 -6.098 -4.763 1.00 90.50 222 PRO A O 1
ATOM 1667 N N . ALA A 1 223 ? 18.094 -7.951 -5.924 1.00 91.69 223 ALA A N 1
ATOM 1668 C CA . ALA A 1 223 ? 16.652 -7.728 -5.986 1.00 91.69 223 ALA A CA 1
ATOM 1669 C C . ALA A 1 223 ? 15.949 -7.952 -4.634 1.00 91.69 223 ALA A C 1
ATOM 1671 O O . ALA A 1 223 ? 14.813 -7.520 -4.472 1.00 91.69 223 ALA A O 1
ATOM 1672 N N . PHE A 1 224 ? 16.578 -8.660 -3.691 1.00 93.50 224 PHE A N 1
ATOM 1673 C CA . PHE A 1 224 ? 16.041 -8.863 -2.349 1.00 93.50 224 PHE A CA 1
ATOM 1674 C C . PHE A 1 224 ? 16.064 -7.565 -1.537 1.00 93.50 224 PHE A C 1
ATOM 1676 O O . PHE A 1 224 ? 15.051 -7.235 -0.934 1.00 93.50 224 PHE A O 1
ATOM 1683 N N . ASP A 1 225 ? 17.154 -6.802 -1.599 1.00 93.38 225 ASP A N 1
ATOM 1684 C CA . ASP A 1 225 ? 17.274 -5.537 -0.862 1.00 93.38 225 ASP A CA 1
ATOM 1685 C C . ASP A 1 225 ? 16.261 -4.510 -1.391 1.00 93.38 225 ASP A C 1
ATOM 1687 O O . ASP A 1 225 ? 15.462 -3.978 -0.630 1.00 93.38 225 ASP A O 1
ATOM 1691 N N . VAL A 1 226 ? 16.155 -4.379 -2.721 1.00 93.50 226 VAL A N 1
ATOM 1692 C CA . VAL A 1 226 ? 15.131 -3.537 -3.376 1.00 93.50 226 VAL A CA 1
ATOM 1693 C C . VAL A 1 226 ? 13.708 -3.935 -2.966 1.00 93.50 226 VAL A C 1
ATOM 1695 O O . VAL A 1 226 ? 12.832 -3.083 -2.814 1.00 93.50 226 VAL A O 1
ATOM 1698 N N . LEU A 1 227 ? 13.453 -5.238 -2.811 1.00 94.62 227 LEU A N 1
ATOM 1699 C CA . LEU A 1 227 ? 12.159 -5.728 -2.349 1.00 94.62 227 LEU A CA 1
ATOM 1700 C C . LEU A 1 227 ? 11.892 -5.315 -0.902 1.00 94.62 227 LEU A C 1
ATOM 1702 O O . LEU A 1 227 ? 10.766 -4.919 -0.618 1.00 94.62 227 LEU A O 1
ATOM 1706 N N . LEU A 1 228 ? 12.874 -5.451 -0.007 1.00 93.50 228 LEU A N 1
ATOM 1707 C CA . LEU A 1 228 ? 12.716 -5.079 1.398 1.00 93.50 228 LEU A CA 1
ATOM 1708 C C . LEU A 1 228 ? 12.458 -3.578 1.540 1.00 93.50 228 LEU A C 1
ATOM 1710 O O . LEU A 1 228 ? 11.487 -3.209 2.194 1.00 93.50 228 LEU A O 1
ATOM 1714 N N . ASP A 1 229 ? 13.215 -2.743 0.829 1.00 92.06 229 ASP A N 1
ATOM 1715 C CA . ASP A 1 229 ? 13.022 -1.285 0.823 1.00 92.06 229 ASP A CA 1
ATOM 1716 C C . ASP A 1 229 ? 11.630 -0.879 0.311 1.00 92.06 229 ASP A C 1
ATOM 1718 O O . ASP A 1 229 ? 11.082 0.152 0.693 1.00 92.06 229 ASP A O 1
ATOM 1722 N N . SER A 1 230 ? 11.028 -1.709 -0.546 1.00 93.88 230 SER A N 1
ATOM 1723 C CA . SER A 1 230 ? 9.729 -1.441 -1.171 1.00 93.88 230 SER A CA 1
ATOM 1724 C C . SER A 1 230 ? 8.589 -2.307 -0.626 1.00 93.88 230 SER A C 1
ATOM 1726 O O . SER A 1 230 ? 7.502 -2.338 -1.212 1.00 93.88 230 SER A O 1
ATOM 1728 N N . ILE A 1 231 ? 8.795 -3.061 0.459 1.00 95.44 231 ILE A N 1
ATOM 1729 C CA . ILE A 1 231 ? 7.850 -4.115 0.853 1.00 95.44 231 ILE A CA 1
ATOM 1730 C C . ILE A 1 231 ? 6.490 -3.549 1.279 1.00 95.44 231 ILE A C 1
ATOM 1732 O O . ILE A 1 231 ? 5.462 -4.158 0.972 1.00 95.44 231 ILE A O 1
ATOM 1736 N N . ALA A 1 232 ? 6.470 -2.353 1.880 1.00 95.12 232 ALA A N 1
ATOM 1737 C CA . ALA A 1 232 ? 5.247 -1.627 2.221 1.00 95.12 232 ALA A CA 1
ATOM 1738 C C . ALA A 1 232 ? 4.389 -1.335 0.976 1.00 95.12 232 ALA A C 1
ATOM 1740 O O . ALA A 1 232 ? 3.178 -1.571 0.996 1.00 95.12 232 ALA A O 1
ATOM 1741 N N . ALA A 1 233 ? 5.018 -0.928 -0.133 1.00 93.88 233 ALA A N 1
ATOM 1742 C CA . ALA A 1 233 ? 4.354 -0.701 -1.419 1.00 93.88 233 ALA A CA 1
ATOM 1743 C C . ALA A 1 233 ? 3.871 -2.010 -2.060 1.00 93.88 233 ALA A C 1
ATOM 1745 O O . ALA A 1 233 ? 2.857 -2.054 -2.752 1.00 93.88 233 ALA A O 1
ATOM 1746 N N . MET A 1 234 ? 4.570 -3.114 -1.792 1.00 96.38 234 MET A N 1
ATOM 1747 C CA . MET A 1 234 ? 4.240 -4.426 -2.342 1.00 96.38 234 MET A CA 1
ATOM 1748 C C . MET A 1 234 ? 3.075 -5.127 -1.627 1.00 96.38 234 MET A C 1
ATOM 1750 O O . MET A 1 234 ? 2.504 -6.059 -2.201 1.00 96.38 234 MET A O 1
ATOM 1754 N N . ARG A 1 235 ? 2.699 -4.725 -0.400 1.00 96.06 235 ARG A N 1
ATOM 1755 C CA . ARG A 1 235 ? 1.704 -5.443 0.429 1.00 96.06 235 ARG A CA 1
ATOM 1756 C C . ARG A 1 235 ? 0.381 -5.693 -0.298 1.00 96.06 235 ARG A C 1
ATOM 1758 O O . ARG A 1 235 ? -0.120 -6.818 -0.259 1.00 96.06 235 ARG A O 1
ATOM 1765 N N . ILE A 1 236 ? -0.145 -4.694 -1.005 1.00 95.56 236 ILE A N 1
ATOM 1766 C CA . ILE A 1 236 ? -1.413 -4.796 -1.745 1.00 95.56 236 ILE A CA 1
ATOM 1767 C C . ILE A 1 236 ? -1.296 -5.798 -2.900 1.00 95.56 236 ILE A C 1
ATOM 1769 O O . ILE A 1 236 ? -2.120 -6.709 -3.010 1.00 95.56 236 ILE A O 1
ATOM 1773 N N . ALA A 1 237 ? -0.246 -5.694 -3.721 1.00 96.69 237 ALA A N 1
ATOM 1774 C CA . ALA A 1 237 ? -0.011 -6.621 -4.828 1.00 96.69 237 ALA A CA 1
ATOM 1775 C C . ALA A 1 237 ? 0.189 -8.064 -4.327 1.00 96.69 237 ALA A C 1
ATOM 1777 O O . ALA A 1 237 ? -0.389 -9.005 -4.875 1.00 96.69 237 ALA A O 1
ATOM 1778 N N . ILE A 1 238 ? 0.948 -8.262 -3.243 1.00 96.31 238 ILE A N 1
ATOM 1779 C CA . ILE A 1 238 ? 1.150 -9.587 -2.635 1.00 96.31 238 ILE A CA 1
ATOM 1780 C C . ILE A 1 238 ? -0.187 -10.160 -2.140 1.00 96.31 238 ILE A C 1
ATOM 1782 O O . ILE A 1 238 ? -0.499 -11.328 -2.395 1.00 96.31 238 ILE A O 1
ATOM 1786 N N . ALA A 1 239 ? -1.002 -9.343 -1.473 1.00 94.12 239 ALA A N 1
ATOM 1787 C CA . ALA A 1 239 ? -2.309 -9.745 -0.973 1.00 94.12 239 ALA A CA 1
ATOM 1788 C C . ALA A 1 239 ? -3.296 -10.077 -2.106 1.00 94.12 239 ALA A C 1
ATOM 1790 O O . ALA A 1 239 ? -4.056 -11.048 -2.006 1.00 94.12 239 ALA A O 1
ATOM 1791 N N . ALA A 1 240 ? -3.255 -9.329 -3.212 1.00 93.25 240 ALA A N 1
ATOM 1792 C CA . ALA A 1 240 ? -4.060 -9.580 -4.404 1.00 93.25 240 ALA A CA 1
ATOM 1793 C C . ALA A 1 240 ? -3.725 -10.929 -5.055 1.00 93.25 240 ALA A C 1
ATOM 1795 O O . ALA A 1 240 ? -4.636 -11.666 -5.424 1.00 93.25 240 ALA A O 1
ATOM 1796 N N . GLY A 1 241 ? -2.439 -11.300 -5.113 1.00 91.50 241 GLY A N 1
ATOM 1797 C CA . GLY A 1 241 ? -1.971 -12.563 -5.697 1.00 91.50 241 GLY A CA 1
ATOM 1798 C C . GLY A 1 241 ? -2.380 -13.834 -4.931 1.00 91.50 241 GLY A C 1
ATOM 1799 O O . GLY A 1 241 ? -2.151 -14.947 -5.415 1.00 91.50 241 GLY A O 1
ATOM 1800 N N . ARG A 1 242 ? -2.993 -13.710 -3.746 1.00 87.25 242 ARG A N 1
ATOM 1801 C CA . ARG A 1 242 ? -3.492 -14.851 -2.962 1.00 87.25 242 ARG A CA 1
ATOM 1802 C C . ARG A 1 242 ? -4.714 -15.513 -3.590 1.00 87.25 242 ARG A C 1
ATOM 1804 O O . ARG A 1 242 ? -5.494 -14.893 -4.315 1.00 87.25 242 ARG A O 1
ATOM 1811 N N . ARG A 1 243 ? -4.937 -16.790 -3.264 1.00 72.69 243 ARG A N 1
ATOM 1812 C CA . ARG A 1 243 ? -6.188 -17.459 -3.614 1.00 72.69 243 ARG A CA 1
ATOM 1813 C C . ARG A 1 243 ? -7.305 -16.956 -2.718 1.00 72.69 243 ARG A C 1
ATOM 1815 O O . ARG A 1 243 ? -7.230 -16.949 -1.495 1.00 72.69 243 ARG A O 1
ATOM 1822 N N . TRP A 1 244 ? -8.390 -16.551 -3.355 1.00 64.88 244 TRP A N 1
ATOM 1823 C CA . TRP A 1 244 ? -9.602 -16.198 -2.645 1.00 64.88 244 TRP A CA 1
ATOM 1824 C C . TRP A 1 244 ? -10.399 -17.452 -2.287 1.00 64.88 244 TRP A C 1
ATOM 1826 O O . TRP A 1 244 ? -10.806 -18.206 -3.168 1.00 64.88 244 TRP A O 1
ATOM 1836 N N . HIS A 1 245 ? -10.623 -17.647 -0.988 1.00 59.41 245 HIS A N 1
ATOM 1837 C CA . HIS A 1 245 ? -11.385 -18.765 -0.421 1.00 59.41 245 HIS A CA 1
ATOM 1838 C C . HIS A 1 245 ? -12.766 -18.347 0.138 1.00 59.41 245 HIS A C 1
ATOM 1840 O O . HIS A 1 245 ? -13.443 -19.162 0.755 1.00 59.41 245 HIS A O 1
ATOM 1846 N N . GLY A 1 246 ? -13.188 -17.086 -0.041 1.00 49.06 246 GLY A N 1
ATOM 1847 C CA . GLY A 1 246 ? -14.419 -16.532 0.549 1.00 49.06 246 GLY A CA 1
ATOM 1848 C C . GLY A 1 246 ? -15.622 -16.467 -0.402 1.00 49.06 246 GLY A C 1
ATOM 1849 O O . GLY A 1 246 ? -15.480 -16.520 -1.621 1.00 49.06 246 GLY A O 1
ATOM 1850 N N . GLN A 1 247 ? -16.825 -16.299 0.144 1.00 41.41 247 GLN A N 1
ATOM 1851 C CA . GLN A 1 247 ? -17.996 -15.890 -0.642 1.00 41.41 247 GLN A CA 1
ATOM 1852 C C . GLN A 1 247 ? -17.907 -14.395 -1.002 1.00 41.41 247 GLN A C 1
ATOM 1854 O O . GLN A 1 247 ? -17.325 -13.633 -0.226 1.00 41.41 247 GLN A O 1
ATOM 1859 N N . PRO A 1 248 ? -18.440 -13.966 -2.162 1.00 39.03 248 PRO A N 1
ATOM 1860 C CA . PRO A 1 248 ? -18.455 -12.557 -2.550 1.00 39.03 248 PRO A CA 1
ATOM 1861 C C . PRO A 1 248 ? -19.136 -11.711 -1.468 1.00 39.03 248 PRO A C 1
ATOM 1863 O O . PRO A 1 248 ? -20.204 -12.072 -0.971 1.00 39.03 248 PRO A O 1
ATOM 1866 N N . ALA A 1 249 ? -18.515 -10.591 -1.095 1.00 40.66 249 ALA A N 1
ATOM 1867 C CA . ALA A 1 249 ? -19.180 -9.592 -0.275 1.00 40.66 249 ALA A CA 1
ATOM 1868 C C . ALA A 1 249 ? -20.347 -9.006 -1.086 1.00 40.66 249 ALA A C 1
ATOM 1870 O O . ALA A 1 249 ? -20.180 -8.635 -2.244 1.00 40.66 249 ALA A O 1
ATOM 1871 N N . ILE A 1 250 ? -21.528 -9.036 -0.466 1.00 39.53 250 ILE A N 1
ATOM 1872 C CA . ILE A 1 250 ? -22.816 -8.435 -0.836 1.00 39.53 250 ILE A CA 1
ATOM 1873 C C . ILE A 1 250 ? -22.745 -7.584 -2.108 1.00 39.53 250 ILE A C 1
ATOM 1875 O O . ILE A 1 250 ? -22.249 -6.458 -2.104 1.00 39.53 250 ILE A O 1
ATOM 1879 N N . GLY A 1 251 ? -23.305 -8.120 -3.195 1.00 31.39 251 GLY A N 1
ATOM 1880 C CA . GLY A 1 251 ? -23.511 -7.359 -4.413 1.00 31.39 251 GLY A CA 1
ATOM 1881 C C . GLY A 1 251 ? -24.316 -6.101 -4.107 1.00 31.39 251 GLY A C 1
ATOM 1882 O O . GLY A 1 251 ? -25.513 -6.172 -3.827 1.00 31.39 251 GLY A O 1
ATOM 1883 N N . ARG A 1 252 ? -23.692 -4.930 -4.260 1.00 33.81 252 ARG A N 1
ATOM 1884 C CA . ARG A 1 252 ? -24.440 -3.790 -4.780 1.00 33.81 252 ARG A CA 1
ATOM 1885 C C . ARG A 1 252 ? -24.967 -4.263 -6.127 1.00 33.81 252 ARG A C 1
ATOM 1887 O O . ARG A 1 252 ? -24.205 -4.376 -7.085 1.00 33.81 252 ARG A O 1
ATOM 1894 N N . LYS A 1 253 ? -26.257 -4.609 -6.193 1.00 27.27 253 LYS A N 1
ATOM 1895 C CA . LYS A 1 253 ? -26.965 -4.640 -7.470 1.00 27.27 253 LYS A CA 1
ATOM 1896 C C . LYS A 1 253 ? -26.729 -3.262 -8.071 1.00 27.27 253 LYS A C 1
ATOM 1898 O O . LYS A 1 253 ? -27.339 -2.289 -7.641 1.00 27.27 253 LYS A O 1
ATOM 1903 N N . VAL A 1 254 ? -25.805 -3.177 -9.022 1.00 32.81 254 VAL A N 1
ATOM 1904 C CA . VAL A 1 254 ? -25.797 -2.089 -9.984 1.00 32.81 254 VAL A CA 1
ATOM 1905 C C . VAL A 1 254 ? -27.112 -2.273 -10.717 1.00 32.81 254 VAL A C 1
ATOM 1907 O O . VAL A 1 254 ? -27.240 -3.128 -11.593 1.00 32.81 254 VAL A O 1
ATOM 1910 N N . LEU A 1 255 ? -28.139 -1.563 -10.255 1.00 26.00 255 LEU A N 1
ATOM 1911 C CA . LEU A 1 255 ? -29.358 -1.399 -11.011 1.00 26.00 255 LEU A CA 1
ATOM 1912 C C . LEU A 1 255 ? -28.901 -0.707 -12.293 1.00 26.00 255 LEU A C 1
ATOM 1914 O O . LEU A 1 255 ? -28.579 0.479 -12.283 1.00 26.00 255 LEU A O 1
ATOM 1918 N N . ARG A 1 256 ? -28.767 -1.481 -13.374 1.00 27.41 256 ARG A N 1
ATOM 1919 C CA . ARG A 1 256 ? -28.629 -0.941 -14.723 1.00 27.41 256 ARG A CA 1
ATOM 1920 C C . ARG A 1 256 ? -29.927 -0.194 -15.006 1.00 27.41 256 ARG A C 1
ATOM 1922 O O . ARG A 1 256 ? -30.866 -0.765 -15.549 1.00 27.41 256 ARG A O 1
ATOM 1929 N N . VAL A 1 257 ? -29.999 1.063 -14.586 1.00 29.73 257 VAL A N 1
ATOM 1930 C CA . VAL A 1 257 ? -30.936 2.007 -15.176 1.00 29.73 257 VAL A CA 1
ATOM 1931 C C . VAL A 1 257 ? -30.401 2.220 -16.582 1.00 29.73 257 VAL A C 1
ATOM 1933 O O . VAL A 1 257 ? -29.344 2.819 -16.774 1.00 29.73 257 VAL A O 1
ATOM 1936 N N . ALA A 1 258 ? -31.069 1.607 -17.555 1.00 26.05 258 ALA A N 1
ATOM 1937 C CA . ALA A 1 258 ? -30.846 1.901 -18.956 1.00 26.05 258 ALA A CA 1
ATOM 1938 C C . ALA A 1 258 ? -31.202 3.377 -19.158 1.00 26.05 258 ALA A C 1
ATOM 1940 O O . ALA A 1 258 ? -32.376 3.734 -19.205 1.00 26.05 258 ALA A O 1
ATOM 1941 N N . VAL A 1 259 ? -30.189 4.239 -19.200 1.00 27.39 259 VAL A N 1
ATOM 1942 C CA . VAL A 1 259 ? -30.357 5.609 -19.675 1.00 27.39 259 VAL A CA 1
ATOM 1943 C C . VAL A 1 259 ? -30.412 5.504 -21.199 1.00 27.39 259 VAL A C 1
ATOM 1945 O O . VAL A 1 259 ? -29.428 5.049 -21.791 1.00 27.39 259 VAL A O 1
ATOM 1948 N N . PRO A 1 260 ? -31.545 5.828 -21.850 1.00 27.17 260 PRO A N 1
ATOM 1949 C CA . PRO A 1 260 ? -31.591 5.866 -23.299 1.00 27.17 260 PRO A CA 1
ATOM 1950 C C . PRO A 1 260 ? -30.592 6.915 -23.788 1.00 27.17 260 PRO A C 1
ATOM 1952 O O . PRO A 1 260 ? -30.478 8.015 -23.251 1.00 27.17 260 PRO A O 1
ATOM 1955 N N . SER A 1 261 ? -29.815 6.506 -24.779 1.00 34.16 261 SER A N 1
ATOM 1956 C CA . SER A 1 261 ? -28.750 7.247 -25.433 1.00 34.16 261 SER A CA 1
ATOM 1957 C C . SER A 1 261 ? -29.223 8.624 -25.895 1.00 34.16 261 SER A C 1
ATOM 1959 O O . SER A 1 261 ? -30.030 8.734 -26.813 1.00 34.16 261 SER A O 1
ATOM 1961 N N . GLY A 1 262 ? -28.665 9.668 -25.286 1.00 36.94 262 GLY A N 1
ATOM 1962 C CA . GLY A 1 262 ? -28.818 11.044 -25.743 1.00 36.94 262 GLY A CA 1
ATOM 1963 C C . GLY A 1 262 ? -29.020 12.013 -24.591 1.00 36.94 262 GLY A C 1
ATOM 1964 O O . GLY A 1 262 ? -30.153 12.332 -24.271 1.00 36.94 262 GLY A O 1
ATOM 1965 N N . ILE A 1 263 ? -27.920 12.443 -23.965 1.00 33.66 263 ILE A N 1
ATOM 1966 C CA . ILE A 1 263 ? -27.615 13.809 -23.491 1.00 33.66 263 ILE A CA 1
ATOM 1967 C C . ILE A 1 263 ? -26.297 13.727 -22.698 1.00 33.66 263 ILE A C 1
ATOM 1969 O O . ILE A 1 263 ? -26.029 12.774 -21.971 1.00 33.66 263 ILE A O 1
ATOM 1973 N N . ALA A 1 264 ? -25.438 14.708 -22.952 1.00 31.03 264 ALA A N 1
ATOM 1974 C CA . ALA A 1 264 ? -24.016 14.761 -22.651 1.00 31.03 264 ALA A CA 1
ATOM 1975 C C . ALA A 1 264 ? -23.620 14.565 -21.172 1.00 31.03 264 ALA A C 1
ATOM 1977 O O . ALA A 1 264 ? -24.350 14.895 -20.238 1.00 31.03 264 ALA A O 1
ATOM 1978 N N . ALA A 1 265 ? -22.390 14.075 -20.998 1.00 32.78 265 ALA A N 1
ATOM 1979 C CA . ALA A 1 265 ? -21.712 13.657 -19.772 1.00 32.78 265 ALA A CA 1
ATOM 1980 C C . ALA A 1 265 ? -21.376 14.785 -18.760 1.00 32.78 265 ALA A C 1
ATOM 1982 O O . ALA A 1 265 ? -20.280 14.814 -18.210 1.00 32.78 265 ALA A O 1
ATOM 1983 N N . GLY A 1 266 ? -22.299 15.714 -18.493 1.00 30.42 266 GLY A N 1
ATOM 1984 C CA . GLY A 1 266 ? -22.046 16.894 -17.648 1.00 30.42 266 GLY A CA 1
ATOM 1985 C C . GLY A 1 266 ? -22.696 16.916 -16.257 1.00 30.42 266 GLY A C 1
ATOM 1986 O O . GLY A 1 266 ? -22.340 17.767 -15.451 1.00 30.42 266 GLY A O 1
ATOM 1987 N N . ALA A 1 267 ? -23.639 16.025 -15.931 1.00 32.44 267 ALA A N 1
ATOM 1988 C CA . ALA A 1 267 ? -24.560 16.276 -14.806 1.00 32.44 267 ALA A CA 1
ATOM 1989 C C . ALA A 1 267 ? -24.328 15.462 -13.516 1.00 32.44 267 ALA A C 1
ATOM 1991 O O . ALA A 1 267 ? -24.931 15.777 -12.494 1.00 32.44 267 ALA A O 1
ATOM 1992 N N . LEU A 1 268 ? -23.447 14.453 -13.502 1.00 33.69 268 LEU A N 1
ATOM 1993 C CA . LEU A 1 268 ? -23.182 13.665 -12.281 1.00 33.69 268 LEU A CA 1
ATOM 1994 C C . LEU A 1 268 ? -22.069 14.244 -11.389 1.00 33.69 268 LEU A C 1
ATOM 1996 O O . LEU A 1 268 ? -21.912 13.800 -10.257 1.00 33.69 268 LEU A O 1
ATOM 2000 N N . TYR A 1 269 ? -21.346 15.268 -11.856 1.00 28.73 269 TYR A N 1
ATOM 2001 C CA . TYR A 1 269 ? -20.263 15.917 -11.101 1.00 28.73 269 TYR A CA 1
ATOM 2002 C C . TYR A 1 269 ? -20.725 17.152 -10.297 1.00 28.73 269 TYR A C 1
ATOM 2004 O O . TYR A 1 269 ? -20.060 17.572 -9.357 1.00 28.73 269 TYR A O 1
ATOM 2012 N N . ALA A 1 270 ? -21.902 17.712 -10.604 1.00 30.98 270 ALA A N 1
ATOM 2013 C CA . ALA A 1 270 ? -22.403 18.934 -9.961 1.00 30.98 270 ALA A CA 1
ATOM 2014 C C . ALA A 1 270 ? -23.157 18.695 -8.637 1.00 30.98 270 ALA A C 1
ATOM 2016 O O . ALA A 1 270 ? -23.343 19.631 -7.866 1.00 30.98 270 ALA A O 1
ATOM 2017 N N . PHE A 1 271 ? -23.553 17.454 -8.331 1.00 35.03 271 PHE A N 1
ATOM 2018 C CA . PHE A 1 271 ? -24.284 17.144 -7.092 1.00 35.03 271 PHE A CA 1
ATOM 2019 C C . PHE A 1 271 ? -23.366 16.929 -5.874 1.00 35.03 271 PHE A C 1
ATOM 2021 O O . PHE A 1 271 ? -23.843 16.864 -4.746 1.00 35.03 271 PHE A O 1
ATOM 2028 N N . ALA A 1 272 ? -22.049 16.836 -6.090 1.00 35.78 272 ALA A N 1
ATOM 2029 C CA . ALA A 1 272 ? -21.058 16.626 -5.033 1.00 35.78 272 ALA A CA 1
ATOM 2030 C C . ALA A 1 272 ? -20.282 17.900 -4.638 1.00 35.78 272 ALA A C 1
ATOM 2032 O O . ALA A 1 272 ? -19.549 17.867 -3.656 1.00 35.78 272 ALA A O 1
ATOM 2033 N N . LEU A 1 273 ? -20.435 19.017 -5.369 1.00 30.42 273 LEU A N 1
ATOM 2034 C CA . LEU A 1 273 ? -19.606 20.220 -5.174 1.00 30.42 273 LEU A CA 1
ATOM 2035 C C . LEU A 1 273 ? -20.367 21.519 -4.866 1.00 30.42 273 LEU A C 1
ATOM 2037 O O . LEU A 1 273 ? -19.727 22.500 -4.500 1.00 30.42 273 LEU A O 1
ATOM 2041 N N . TYR A 1 274 ? -21.702 21.549 -4.924 1.00 36.12 274 TYR A N 1
ATOM 2042 C CA . TYR A 1 274 ? -22.471 22.735 -4.529 1.00 36.12 274 TYR A CA 1
ATOM 2043 C C . TYR A 1 274 ? -23.275 22.500 -3.252 1.00 36.12 274 TYR A C 1
ATOM 2045 O O . TYR A 1 274 ? -24.379 21.969 -3.265 1.00 36.12 274 TYR A O 1
ATOM 2053 N N . GLY A 1 275 ? -22.646 22.915 -2.152 1.00 30.92 275 GLY A N 1
ATOM 2054 C CA . GLY A 1 275 ? -23.230 23.653 -1.035 1.00 30.92 275 GLY A CA 1
ATOM 2055 C C . GLY A 1 275 ? -24.680 23.372 -0.655 1.00 30.92 275 GLY A C 1
ATOM 2056 O O . GLY A 1 275 ? -25.621 23.775 -1.336 1.00 30.92 275 GLY A O 1
ATOM 2057 N N . PHE A 1 276 ? -24.838 22.865 0.566 1.00 33.53 276 PHE A N 1
ATOM 2058 C CA . PHE A 1 276 ? -25.996 23.138 1.409 1.00 33.53 276 PHE A CA 1
ATOM 2059 C C . PHE A 1 276 ? -26.065 24.658 1.678 1.00 33.53 276 PHE A C 1
ATOM 2061 O O . PHE A 1 276 ? -25.616 25.159 2.704 1.00 33.53 276 PHE A O 1
ATOM 2068 N N . GLY A 1 277 ? -26.564 25.414 0.701 1.00 27.88 277 GLY A N 1
ATOM 2069 C CA . GLY A 1 277 ? -26.941 26.814 0.835 1.00 27.88 277 GLY A CA 1
ATOM 2070 C C . GLY A 1 277 ? -28.384 26.887 1.309 1.00 27.88 277 GLY A C 1
ATOM 2071 O O . GLY A 1 277 ? -29.306 26.905 0.499 1.00 27.88 277 GLY A O 1
ATOM 2072 N N . GLY A 1 278 ? -28.577 26.884 2.629 1.00 32.41 278 GLY A N 1
ATOM 2073 C CA . GLY A 1 278 ? -29.867 27.175 3.245 1.00 32.41 278 GLY A CA 1
ATOM 2074 C C . GLY A 1 278 ? -30.249 28.634 3.004 1.00 32.41 278 GLY A C 1
ATOM 2075 O O . GLY A 1 278 ? -29.662 29.532 3.600 1.00 32.41 278 GLY A O 1
ATOM 2076 N N . GLY A 1 279 ? -31.227 28.854 2.128 1.00 25.59 279 GLY A N 1
ATOM 2077 C CA . GLY A 1 279 ? -31.926 30.123 1.951 1.00 25.59 279 GLY A CA 1
ATOM 2078 C C . GLY A 1 279 ? -33.363 30.018 2.463 1.00 25.59 279 GLY A C 1
ATOM 2079 O O . GLY A 1 279 ? -34.147 29.219 1.959 1.00 25.59 279 GLY A O 1
ATOM 2080 N N . SER A 1 280 ? -33.667 30.827 3.477 1.00 29.66 280 SER A N 1
ATOM 2081 C CA . SER A 1 280 ? -34.980 31.283 3.973 1.00 29.66 280 SER A CA 1
ATOM 2082 C C . SER A 1 280 ? -35.926 31.647 2.807 1.00 29.66 280 SER A C 1
ATOM 2084 O O . SER A 1 280 ? -35.438 32.072 1.767 1.00 29.66 280 SER A O 1
ATOM 2086 N N . ALA A 1 281 ? -37.262 31.600 2.824 1.00 27.95 281 ALA A N 1
ATOM 2087 C CA . ALA A 1 281 ? -38.360 31.761 3.796 1.00 27.95 281 ALA A CA 1
ATOM 2088 C C . ALA A 1 281 ? -39.685 31.455 2.999 1.00 27.95 281 ALA A C 1
ATOM 2090 O O . ALA A 1 281 ? -39.555 31.090 1.827 1.00 27.95 281 ALA A O 1
ATOM 2091 N N . PRO A 1 282 ? -40.945 31.655 3.472 1.00 33.50 282 PRO A N 1
ATOM 2092 C CA . PRO A 1 282 ? -41.415 32.158 4.766 1.00 33.50 282 PRO A CA 1
ATOM 2093 C C . PRO A 1 282 ? -42.492 31.290 5.459 1.00 33.50 282 PRO A C 1
ATOM 2095 O O . PRO A 1 282 ? -43.206 30.498 4.846 1.00 33.50 282 PRO A O 1
ATOM 2098 N N . SER A 1 283 ? -42.641 31.507 6.765 1.00 28.48 283 SER A N 1
ATOM 2099 C CA . SER A 1 283 ? -43.777 31.044 7.569 1.00 28.48 283 SER A CA 1
ATOM 2100 C C . SER A 1 283 ? -45.021 31.908 7.326 1.00 28.48 283 SER A C 1
ATOM 2102 O O . SER A 1 283 ? -44.887 33.130 7.233 1.00 28.48 283 SER A O 1
ATOM 2104 N N . PRO A 1 284 ? -46.231 31.329 7.368 1.00 30.95 284 PRO A N 1
ATOM 2105 C CA . PRO A 1 284 ? -47.428 32.034 7.802 1.00 30.95 284 PRO A CA 1
ATOM 2106 C C . PRO A 1 284 ? -47.726 31.749 9.278 1.00 30.95 284 PRO A C 1
ATOM 2108 O O . PRO A 1 284 ? -47.442 30.676 9.809 1.00 30.95 284 PRO A O 1
ATOM 2111 N N . LEU A 1 285 ? -48.278 32.776 9.908 1.00 29.25 285 LEU A N 1
ATOM 2112 C CA . LEU A 1 285 ? -48.592 32.929 11.320 1.00 29.25 285 LEU A CA 1
ATOM 2113 C C . LEU A 1 285 ? -49.756 32.041 11.799 1.00 29.25 285 LEU A C 1
ATOM 2115 O O . LEU A 1 285 ? -50.692 31.763 11.057 1.00 29.25 285 LEU A O 1
ATOM 2119 N N . GLU A 1 286 ? -49.612 31.642 13.065 1.00 30.77 286 GLU A N 1
ATOM 2120 C CA . GLU A 1 286 ? -50.581 31.388 14.146 1.00 30.77 286 GLU A CA 1
ATOM 2121 C C . GLU A 1 286 ? -52.082 31.251 13.828 1.00 30.77 286 GLU A C 1
ATOM 2123 O O . GLU A 1 286 ? -52.683 32.201 13.348 1.00 30.77 286 GLU A O 1
ATOM 2128 N N . GLU A 1 287 ? -52.719 30.175 14.330 1.00 27.16 287 GLU A N 1
ATOM 2129 C CA . GLU A 1 287 ? -53.846 30.313 15.277 1.00 27.16 287 GLU A CA 1
ATOM 2130 C C . GLU A 1 287 ? -54.151 29.014 16.074 1.00 27.16 287 GLU A C 1
ATOM 2132 O O . GLU A 1 287 ? -54.492 27.970 15.529 1.00 27.16 287 GLU A O 1
ATOM 2137 N N . HIS A 1 288 ? -53.970 29.114 17.396 1.00 30.41 288 HIS A N 1
ATOM 2138 C CA . HIS A 1 288 ? -54.621 28.443 18.535 1.00 30.41 288 HIS A CA 1
ATOM 2139 C C . HIS A 1 288 ? -55.478 27.164 18.363 1.00 30.41 288 HIS A C 1
ATOM 2141 O O . HIS A 1 288 ? -56.573 27.219 17.817 1.00 30.41 288 HIS A O 1
ATOM 2147 N N . ALA A 1 289 ? -55.131 26.105 19.125 1.00 31.23 289 ALA A N 1
ATOM 2148 C CA . ALA A 1 289 ? -56.080 25.399 20.016 1.00 31.23 289 ALA A CA 1
ATOM 2149 C C . ALA A 1 289 ? -55.411 24.416 21.017 1.00 31.23 289 ALA A C 1
ATOM 2151 O O . ALA A 1 289 ? -54.968 23.331 20.669 1.00 31.23 289 ALA A O 1
ATOM 2152 N N . ARG A 1 290 ? -55.405 24.837 22.289 1.00 28.55 290 ARG A N 1
ATOM 2153 C CA . ARG A 1 290 ? -55.675 24.112 23.555 1.00 28.55 290 ARG A CA 1
ATOM 2154 C C . ARG A 1 290 ? -55.293 22.624 23.777 1.00 28.55 290 ARG A C 1
ATOM 2156 O O . ARG A 1 290 ? -55.922 21.718 23.255 1.00 28.55 290 ARG A O 1
ATOM 2163 N N . VAL A 1 291 ? -54.509 22.461 24.859 1.00 28.95 291 VAL A N 1
ATOM 2164 C CA . VAL A 1 291 ? -54.771 21.626 26.065 1.00 28.95 291 VAL A CA 1
ATOM 2165 C C . VAL A 1 291 ? -54.641 20.098 25.933 1.00 28.95 291 VAL A C 1
ATOM 2167 O O . VAL A 1 291 ? -55.565 19.420 25.506 1.00 28.95 291 VAL A O 1
ATOM 2170 N N . THR A 1 292 ? -53.556 19.528 26.478 1.00 33.78 292 THR A N 1
ATOM 2171 C CA . THR A 1 292 ? -53.553 18.727 27.734 1.00 33.78 292 THR A CA 1
ATOM 2172 C C . THR A 1 292 ? -52.147 18.173 28.042 1.00 33.78 292 THR A C 1
ATOM 2174 O O . THR A 1 292 ? -51.553 17.469 27.237 1.00 33.78 292 THR A O 1
ATOM 2177 N N . ALA A 1 293 ? -51.622 18.473 29.237 1.00 33.81 293 ALA A N 1
ATOM 2178 C CA . ALA A 1 293 ? -50.635 17.638 29.943 1.00 33.81 293 ALA A CA 1
ATOM 2179 C C . ALA A 1 293 ? -51.419 16.582 30.754 1.00 33.81 293 ALA A C 1
ATOM 2181 O O . ALA A 1 293 ? -52.544 16.899 31.155 1.00 33.81 293 ALA A O 1
ATOM 2182 N N . PRO A 1 294 ? -50.914 15.353 30.993 1.00 41.38 294 PRO A N 1
ATOM 2183 C CA . PRO A 1 294 ? -49.759 15.064 31.869 1.00 41.38 294 PRO A CA 1
ATOM 2184 C C . PRO A 1 294 ? -48.886 13.912 31.277 1.00 41.38 294 PRO A C 1
ATOM 2186 O O . PRO A 1 294 ? -49.122 13.495 30.156 1.00 41.38 294 PRO A O 1
ATOM 2189 N N . ALA A 1 295 ? -47.833 13.324 31.849 1.00 34.06 295 ALA A N 1
ATOM 2190 C CA . ALA A 1 295 ? -47.276 13.258 33.188 1.00 34.06 295 ALA A CA 1
ATOM 2191 C C . ALA A 1 295 ? -45.756 12.993 33.099 1.00 34.06 295 ALA A C 1
ATOM 2193 O O . ALA A 1 295 ? -45.246 12.395 32.154 1.00 34.06 295 ALA A O 1
ATOM 2194 N N . ARG A 1 296 ? -45.055 13.424 34.143 1.00 37.59 296 ARG A N 1
ATOM 2195 C CA . ARG A 1 296 ? -43.630 13.231 34.428 1.00 37.59 296 ARG A CA 1
ATOM 2196 C C . ARG A 1 296 ? -43.343 11.776 34.837 1.00 37.59 296 ARG A C 1
ATOM 2198 O O . ARG A 1 296 ? -44.095 11.249 35.655 1.00 37.59 296 ARG A O 1
ATOM 2205 N N . PRO A 1 297 ? -42.201 11.196 34.430 1.00 41.78 297 PRO A N 1
ATOM 2206 C CA . PRO A 1 297 ? -41.503 10.256 35.304 1.00 41.78 297 PRO A CA 1
ATOM 2207 C C . PRO A 1 297 ? -40.082 10.724 35.656 1.00 41.78 297 PRO A C 1
ATOM 2209 O O . PRO A 1 297 ? -39.278 11.064 34.797 1.00 41.78 297 PRO A O 1
ATOM 2212 N N . ALA A 1 298 ? -39.858 10.737 36.970 1.00 39.16 298 ALA A N 1
ATOM 2213 C CA . ALA A 1 298 ? -38.634 10.549 37.750 1.00 39.16 298 ALA A CA 1
ATOM 2214 C C . ALA A 1 298 ? -37.270 11.037 37.215 1.00 39.16 298 ALA A C 1
ATOM 2216 O O . ALA A 1 298 ? -36.678 10.488 36.291 1.00 39.16 298 ALA A O 1
ATOM 2217 N N . SER A 1 299 ? -36.713 11.993 37.960 1.00 43.75 299 SER A N 1
ATOM 2218 C CA . SER A 1 299 ? -35.291 12.332 38.005 1.00 43.75 299 SER A CA 1
ATOM 2219 C C . SER A 1 299 ? -34.418 11.106 38.334 1.00 43.75 299 SER A C 1
ATOM 2221 O O . SER A 1 299 ? -34.788 10.335 39.224 1.00 43.75 299 SER A O 1
ATOM 2223 N N . PRO A 1 300 ? -33.235 10.944 37.718 1.00 55.38 300 PRO A N 1
ATOM 2224 C CA . PRO A 1 300 ? -32.243 9.981 38.187 1.00 55.38 300 PRO A CA 1
ATOM 2225 C C . PRO A 1 300 ? -31.631 10.445 39.526 1.00 55.38 300 PRO A C 1
ATOM 2227 O O . PRO A 1 300 ? -31.484 11.653 39.748 1.00 55.38 300 PRO A O 1
ATOM 2230 N N . PRO A 1 301 ? -31.268 9.525 40.439 1.00 48.41 301 PRO A N 1
ATOM 2231 C CA . PRO A 1 301 ? -30.664 9.888 41.715 1.00 48.41 301 PRO A CA 1
ATOM 2232 C C . PRO A 1 301 ? -29.266 10.484 41.509 1.00 48.41 301 PRO A C 1
ATOM 2234 O O . PRO A 1 301 ? -28.438 9.960 40.764 1.00 48.41 301 PRO A O 1
ATOM 2237 N N . ARG A 1 302 ? -29.004 11.597 42.199 1.00 37.88 302 ARG A N 1
ATOM 2238 C CA . ARG A 1 302 ? -27.707 12.275 42.244 1.00 37.88 302 ARG A CA 1
ATOM 2239 C C . ARG A 1 302 ? -26.846 11.687 43.369 1.00 37.88 302 ARG A C 1
ATOM 2241 O O . ARG A 1 302 ? -27.267 11.682 44.517 1.00 37.88 302 ARG A O 1
ATOM 2248 N N . ALA A 1 303 ? -25.622 11.325 42.985 1.00 37.91 303 ALA A N 1
ATOM 2249 C CA . ALA A 1 303 ? -24.381 11.240 43.762 1.00 37.91 303 ALA A CA 1
ATOM 2250 C C . ALA A 1 303 ? -24.263 10.201 44.898 1.00 37.91 303 ALA A C 1
ATOM 2252 O O . ALA A 1 303 ? -24.657 10.441 46.034 1.00 37.91 303 ALA A O 1
ATOM 2253 N N . ALA A 1 304 ? -23.495 9.142 44.625 1.00 41.97 304 ALA A N 1
ATOM 2254 C CA . ALA A 1 304 ? -22.445 8.720 45.548 1.00 41.97 304 ALA A CA 1
ATOM 2255 C C . ALA A 1 304 ? -21.153 9.415 45.089 1.00 41.97 304 ALA A C 1
ATOM 2257 O O . ALA A 1 304 ? -20.646 9.134 44.004 1.00 41.97 304 ALA A O 1
ATOM 2258 N N . GLY A 1 305 ? -20.687 10.402 45.855 1.00 39.38 305 GLY A N 1
ATOM 2259 C CA . GLY A 1 305 ? -19.412 11.062 45.585 1.00 39.38 305 GLY A CA 1
ATOM 2260 C C . GLY A 1 305 ? -18.244 10.091 45.799 1.00 39.38 305 GLY A C 1
ATOM 2261 O O . GLY A 1 305 ? -18.326 9.245 46.693 1.00 39.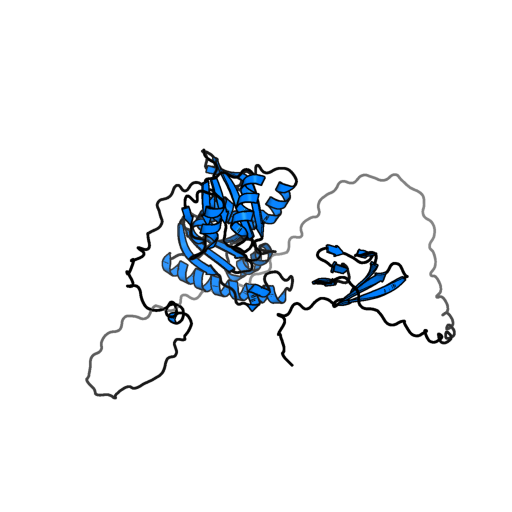38 305 GLY A O 1
ATOM 2262 N N . PRO A 1 306 ? -17.156 10.186 45.017 1.00 51.53 306 PRO A N 1
ATOM 2263 C CA . PRO A 1 306 ? -15.928 9.489 45.358 1.00 51.53 306 PRO A CA 1
ATOM 2264 C C . PRO A 1 306 ? -15.377 10.062 46.670 1.00 51.53 306 PRO A C 1
ATOM 2266 O O . PRO A 1 306 ? -15.334 11.277 46.872 1.00 51.53 306 PRO A O 1
ATOM 2269 N N . ALA A 1 307 ? -14.992 9.165 47.576 1.00 46.47 307 ALA A N 1
ATOM 2270 C CA . ALA A 1 307 ? -14.301 9.495 48.815 1.00 46.47 307 ALA A CA 1
ATOM 2271 C C . ALA A 1 307 ? -13.032 10.326 48.528 1.00 46.47 307 ALA A C 1
ATOM 2273 O O . ALA A 1 307 ? -12.398 10.121 47.490 1.00 46.47 307 ALA A O 1
ATOM 2274 N N . PRO A 1 308 ? -12.631 11.246 49.424 1.00 52.16 308 PRO A N 1
ATOM 2275 C CA . PRO A 1 308 ? -11.428 12.043 49.226 1.00 52.16 308 PRO A CA 1
ATOM 2276 C C . PRO A 1 308 ? -10.194 11.136 49.175 1.00 52.16 308 PRO A C 1
ATOM 2278 O O . PRO A 1 308 ? -9.856 10.453 50.145 1.00 52.16 308 PRO A O 1
ATOM 2281 N N . SER A 1 309 ? -9.516 11.142 48.029 1.00 48.47 309 SER A N 1
ATOM 2282 C CA . SER A 1 309 ? -8.212 10.521 47.837 1.00 48.47 309 SER A CA 1
ATOM 2283 C C . SER A 1 309 ? -7.215 11.151 48.805 1.00 48.47 309 SER A C 1
ATOM 2285 O O . SER A 1 309 ? -6.905 12.340 48.734 1.00 48.47 309 SER A O 1
ATOM 2287 N N . ARG A 1 310 ? -6.718 10.332 49.729 1.00 44.47 310 ARG A N 1
ATOM 2288 C CA . ARG A 1 310 ? -5.568 10.627 50.583 1.00 44.47 310 ARG A CA 1
ATOM 2289 C C . ARG A 1 310 ? -4.385 11.068 49.700 1.00 44.47 310 ARG A C 1
ATOM 2291 O O . ARG A 1 310 ? -4.159 10.418 48.679 1.00 44.47 310 ARG A O 1
ATOM 2298 N N . PRO A 1 311 ? -3.616 12.109 50.065 1.00 48.50 311 PRO A N 1
ATOM 2299 C CA . PRO A 1 311 ? -2.408 12.463 49.329 1.00 48.50 311 PRO A CA 1
ATOM 2300 C C . PRO A 1 311 ? -1.469 11.255 49.264 1.00 48.50 311 PRO A C 1
ATOM 2302 O O . PRO A 1 311 ? -1.149 10.661 50.298 1.00 48.50 311 PRO A O 1
ATOM 2305 N N . ALA A 1 312 ? -1.058 10.883 48.053 1.00 42.25 312 ALA A N 1
ATOM 2306 C CA . ALA A 1 312 ? -0.031 9.879 47.836 1.00 42.25 312 ALA A CA 1
ATOM 2307 C C . ALA A 1 312 ? 1.278 10.382 48.461 1.00 42.25 312 ALA A C 1
ATOM 2309 O O . ALA A 1 312 ? 1.849 11.381 48.026 1.00 42.25 312 ALA A O 1
ATOM 2310 N N . GLN A 1 313 ? 1.727 9.702 49.514 1.00 47.69 313 GLN A N 1
ATOM 2311 C CA . GLN A 1 313 ? 3.090 9.839 50.011 1.00 47.69 313 GLN A CA 1
ATOM 2312 C C . GLN A 1 313 ? 4.048 9.303 48.935 1.00 47.69 313 GLN A C 1
ATOM 2314 O O . GLN A 1 313 ? 3.813 8.203 48.427 1.00 47.69 313 GLN A O 1
ATOM 2319 N N . PRO A 1 314 ? 5.117 10.033 48.576 1.00 43.50 314 PRO A N 1
ATOM 2320 C CA . PRO A 1 314 ? 6.135 9.504 47.684 1.00 43.50 314 PRO A CA 1
ATOM 2321 C C . PRO A 1 314 ? 6.851 8.335 48.371 1.00 43.50 314 PRO A C 1
ATOM 2323 O O . PRO A 1 314 ? 7.408 8.479 49.460 1.00 43.50 314 PRO A O 1
ATOM 2326 N N . ALA A 1 315 ? 6.806 7.165 47.734 1.00 42.62 315 ALA A N 1
ATOM 2327 C CA . ALA A 1 315 ? 7.611 6.019 48.126 1.00 42.62 315 ALA A CA 1
ATOM 2328 C C . ALA A 1 315 ? 9.109 6.333 47.907 1.00 42.62 315 ALA A C 1
ATOM 2330 O O . ALA A 1 315 ? 9.451 7.014 46.935 1.00 42.62 315 ALA A O 1
ATOM 2331 N N . PRO A 1 316 ? 10.008 5.854 48.784 1.00 40.84 316 PRO A N 1
ATOM 2332 C CA . PRO A 1 316 ? 11.434 6.117 48.664 1.00 40.84 316 PRO A CA 1
ATOM 2333 C C . PRO A 1 316 ? 12.011 5.464 47.404 1.00 40.84 316 PRO A C 1
ATOM 2335 O O . PRO A 1 316 ? 11.841 4.267 47.174 1.00 40.84 316 PRO A O 1
ATOM 2338 N N . GLN A 1 317 ? 12.716 6.265 46.603 1.00 42.75 317 GLN A N 1
ATOM 2339 C CA . GLN A 1 317 ? 13.502 5.815 45.458 1.00 42.75 317 GLN A CA 1
ATOM 2340 C C . GLN A 1 317 ? 14.578 4.833 45.929 1.00 42.75 317 GLN A C 1
ATOM 2342 O O . GLN A 1 317 ? 15.551 5.207 46.584 1.00 42.75 317 GLN A O 1
ATOM 2347 N N . GLN A 1 318 ? 14.391 3.562 45.591 1.00 45.56 318 GLN A N 1
ATOM 2348 C CA . GLN A 1 318 ? 15.391 2.523 45.769 1.00 45.56 318 GLN A CA 1
ATOM 2349 C C . GLN A 1 318 ? 16.368 2.611 44.593 1.00 45.56 318 GLN A C 1
ATOM 2351 O O . GLN A 1 318 ? 16.043 2.256 43.461 1.00 45.56 318 GLN A O 1
ATOM 2356 N N . ALA A 1 319 ? 17.550 3.162 44.866 1.00 41.22 319 ALA A N 1
ATOM 2357 C CA . ALA A 1 319 ? 18.657 3.230 43.927 1.00 41.22 319 ALA A CA 1
ATOM 2358 C C . ALA A 1 319 ? 19.073 1.814 43.498 1.00 41.22 319 ALA A C 1
ATOM 2360 O O . ALA A 1 319 ? 19.349 0.951 44.334 1.00 41.22 319 ALA A O 1
ATOM 2361 N N . ALA A 1 320 ? 19.114 1.587 42.186 1.00 40.25 320 ALA A N 1
ATOM 2362 C CA . ALA A 1 320 ? 19.652 0.373 41.598 1.00 40.25 320 ALA A CA 1
ATOM 2363 C C . ALA A 1 320 ? 21.152 0.260 41.917 1.00 40.25 320 ALA A C 1
ATOM 2365 O O . ALA A 1 320 ? 21.929 1.188 41.688 1.00 40.25 320 ALA A O 1
ATOM 2366 N N . ALA A 1 321 ? 21.538 -0.891 42.463 1.00 39.78 321 ALA A N 1
ATOM 2367 C CA . ALA A 1 321 ? 22.919 -1.258 42.729 1.00 39.78 321 ALA A CA 1
ATOM 2368 C C . ALA A 1 321 ? 23.718 -1.405 41.414 1.00 39.78 321 ALA A C 1
ATOM 2370 O O . ALA A 1 321 ? 23.180 -1.927 40.433 1.00 39.78 321 ALA A O 1
ATOM 2371 N N . PRO A 1 322 ? 24.997 -0.992 41.377 1.00 46.81 322 PRO A N 1
ATOM 2372 C CA . PRO A 1 322 ? 25.851 -1.189 40.216 1.00 46.81 322 PRO A CA 1
ATOM 2373 C C . PRO A 1 322 ? 26.344 -2.639 40.121 1.00 46.81 322 PRO A C 1
ATOM 2375 O O . PRO A 1 322 ? 26.624 -3.302 41.122 1.00 46.81 322 PRO A O 1
ATOM 2378 N N . ALA A 1 323 ? 26.465 -3.111 38.881 1.00 39.06 323 ALA A N 1
ATOM 2379 C CA . ALA A 1 323 ? 26.991 -4.419 38.528 1.00 39.06 323 ALA A CA 1
ATOM 2380 C C . ALA A 1 323 ? 28.446 -4.600 38.994 1.00 39.06 323 ALA A C 1
ATOM 2382 O O . ALA A 1 323 ? 29.315 -3.760 38.765 1.00 39.06 323 ALA A O 1
ATOM 2383 N N . THR A 1 324 ? 28.703 -5.743 39.624 1.00 34.59 324 THR A N 1
ATOM 2384 C CA . THR A 1 324 ? 30.026 -6.238 39.999 1.00 34.59 324 THR A CA 1
ATOM 2385 C C . THR A 1 324 ? 30.780 -6.698 38.747 1.00 34.59 324 THR A C 1
ATOM 2387 O O . THR A 1 324 ? 30.385 -7.676 38.116 1.00 34.59 324 THR A O 1
ATOM 2390 N N . MET A 1 325 ? 31.885 -6.033 38.401 1.00 38.97 325 MET A N 1
ATOM 2391 C CA . MET A 1 325 ? 32.916 -6.588 37.519 1.00 38.97 325 MET A CA 1
ATOM 2392 C C . MET A 1 325 ? 34.199 -6.828 38.315 1.00 38.97 325 MET A C 1
ATOM 2394 O O . MET A 1 325 ? 34.636 -6.004 39.113 1.00 38.97 325 MET A O 1
ATOM 2398 N N . VAL A 1 326 ? 34.735 -8.024 38.106 1.00 40.03 326 VAL A N 1
ATOM 2399 C CA . VAL A 1 326 ? 35.839 -8.670 38.813 1.00 40.03 326 VAL A CA 1
ATOM 2400 C C . VAL A 1 326 ? 37.167 -7.945 38.575 1.00 40.03 326 VAL A C 1
ATOM 2402 O O . VAL A 1 326 ? 37.509 -7.603 37.446 1.00 40.03 326 VAL A O 1
ATOM 2405 N N . ALA A 1 327 ? 37.921 -7.755 39.659 1.00 31.80 327 ALA A N 1
ATOM 2406 C CA . ALA A 1 327 ? 39.268 -7.202 39.676 1.00 31.80 327 ALA A CA 1
ATOM 2407 C C . ALA A 1 327 ? 40.315 -8.203 39.151 1.00 31.80 327 ALA A C 1
ATOM 2409 O O . ALA A 1 327 ? 40.337 -9.361 39.566 1.00 31.80 327 ALA A O 1
ATOM 2410 N N . ALA A 1 328 ? 41.237 -7.720 38.316 1.00 35.81 328 ALA A N 1
ATOM 2411 C CA . ALA A 1 328 ? 42.548 -8.324 38.090 1.00 35.81 328 ALA A CA 1
ATOM 2412 C C . ALA A 1 328 ? 43.624 -7.334 38.575 1.00 35.81 328 ALA A C 1
ATOM 2414 O O . ALA A 1 328 ? 43.567 -6.146 38.264 1.00 35.81 328 ALA A O 1
ATOM 2415 N N . ALA A 1 329 ? 44.551 -7.820 39.402 1.00 44.06 329 ALA A N 1
ATOM 2416 C CA . ALA A 1 329 ? 45.539 -7.035 40.145 1.00 44.06 329 ALA A CA 1
ATOM 2417 C C . ALA A 1 329 ? 46.709 -6.507 39.275 1.00 44.06 329 ALA A C 1
ATOM 2419 O O . ALA A 1 329 ? 47.093 -7.183 38.318 1.00 44.06 329 ALA A O 1
ATOM 2420 N N . PRO A 1 330 ? 47.328 -5.356 39.623 1.00 54.34 330 PRO A N 1
ATOM 2421 C CA . PRO A 1 330 ? 48.536 -4.837 38.973 1.00 54.34 330 PRO A CA 1
ATOM 2422 C C . PRO A 1 330 ? 49.835 -5.282 39.694 1.00 54.34 330 PRO A C 1
ATOM 2424 O O . PRO A 1 330 ? 49.784 -5.637 40.875 1.00 54.34 330 PRO A O 1
ATOM 2427 N N . PRO A 1 331 ? 51.015 -5.248 39.036 1.00 49.72 331 PRO A N 1
ATOM 2428 C CA . PRO A 1 331 ? 52.306 -5.507 39.682 1.00 49.72 331 PRO A CA 1
ATOM 2429 C C . PRO A 1 331 ? 52.867 -4.264 40.414 1.00 49.72 331 PRO A C 1
ATOM 2431 O O . PRO A 1 331 ? 52.441 -3.140 40.134 1.00 49.72 331 PRO A O 1
ATOM 2434 N N . PRO A 1 332 ? 53.816 -4.436 41.359 1.00 48.12 332 PRO A N 1
ATOM 2435 C CA . PRO A 1 332 ? 54.157 -3.399 42.326 1.00 48.12 332 PRO A CA 1
ATOM 2436 C C . PRO A 1 332 ? 55.313 -2.480 41.896 1.00 48.12 332 PRO A C 1
ATOM 2438 O O . PRO A 1 332 ? 56.365 -2.941 41.466 1.00 48.12 332 PRO A O 1
ATOM 2441 N N . GLY A 1 333 ? 55.104 -1.182 42.144 1.00 35.34 333 GLY A N 1
ATOM 2442 C CA . GLY A 1 333 ? 55.978 -0.313 42.942 1.00 35.34 333 GLY A CA 1
ATOM 2443 C C . GLY A 1 333 ? 57.252 0.253 42.314 1.00 35.34 333 GLY A C 1
ATOM 2444 O O . GLY A 1 333 ? 58.221 -0.474 42.168 1.00 35.34 333 GLY A O 1
ATOM 2445 N N . LEU A 1 334 ? 57.298 1.585 42.149 1.00 44.34 334 LEU A N 1
ATOM 2446 C CA . LEU A 1 334 ? 58.483 2.431 42.372 1.00 44.34 334 LEU A CA 1
ATOM 2447 C C . LEU A 1 334 ? 58.052 3.831 42.886 1.00 44.34 334 LEU A C 1
ATOM 2449 O O . LEU A 1 334 ? 56.946 4.288 42.618 1.00 44.34 334 LEU A O 1
ATOM 2453 N N . ALA A 1 335 ? 58.931 4.423 43.698 1.00 40.56 335 ALA A N 1
ATOM 2454 C CA . ALA A 1 335 ? 58.767 5.415 44.774 1.00 40.56 335 ALA A CA 1
ATOM 2455 C C . ALA A 1 335 ? 58.275 6.853 44.423 1.00 40.56 335 ALA A C 1
ATOM 2457 O O . ALA A 1 335 ? 58.306 7.245 43.258 1.00 40.56 335 ALA A O 1
ATOM 2458 N N . PRO A 1 336 ? 57.878 7.668 45.436 1.00 53.81 336 PRO A N 1
ATOM 2459 C CA . PRO A 1 336 ? 57.360 9.027 45.263 1.00 53.81 336 PRO A CA 1
ATOM 2460 C C . PRO A 1 336 ? 58.450 10.103 45.412 1.00 53.81 336 PRO A C 1
ATOM 2462 O O . PRO A 1 336 ? 59.288 10.014 46.309 1.00 53.81 336 PRO A O 1
ATOM 2465 N N . THR A 1 337 ? 58.386 11.179 44.622 1.00 41.72 337 THR A N 1
ATOM 2466 C CA . THR A 1 337 ? 59.144 12.410 44.897 1.00 41.72 337 THR A CA 1
ATOM 2467 C C . THR A 1 337 ? 58.387 13.688 44.525 1.00 41.72 337 THR A C 1
ATOM 2469 O O . THR A 1 337 ? 57.874 13.844 43.423 1.00 41.72 337 THR A O 1
ATOM 2472 N N . ALA A 1 338 ? 58.439 14.608 45.492 1.00 44.66 338 ALA A N 1
ATOM 2473 C CA . ALA A 1 338 ? 58.533 16.063 45.382 1.00 44.66 338 ALA A CA 1
ATOM 2474 C C . ALA A 1 338 ? 57.327 16.882 44.876 1.00 44.66 338 ALA A C 1
ATOM 2476 O O . ALA A 1 338 ? 57.060 17.037 43.688 1.00 44.66 338 ALA A O 1
ATOM 2477 N N . THR A 1 339 ? 56.698 17.521 45.864 1.00 50.50 339 THR A N 1
ATOM 2478 C CA . THR A 1 339 ? 56.059 18.843 45.866 1.00 50.50 339 THR A CA 1
ATOM 2479 C C . THR A 1 339 ? 56.661 19.805 44.834 1.00 50.50 339 THR A C 1
ATOM 2481 O O . THR A 1 339 ? 57.869 20.038 44.845 1.00 50.50 339 THR A O 1
ATOM 2484 N N . ARG A 1 340 ? 55.826 20.406 43.977 1.00 42.91 340 ARG A N 1
ATOM 2485 C CA . ARG A 1 340 ? 56.231 21.490 43.071 1.00 42.91 340 ARG A CA 1
ATOM 2486 C C . ARG A 1 340 ? 55.406 22.740 43.376 1.00 42.91 340 ARG A C 1
ATOM 2488 O O . ARG A 1 340 ? 54.181 22.674 43.423 1.00 42.91 340 ARG A O 1
ATOM 2495 N N . GLU A 1 341 ? 56.116 23.829 43.642 1.00 55.53 341 GLU A N 1
ATOM 2496 C CA . GLU A 1 341 ? 55.602 25.157 43.991 1.00 55.53 341 GLU A CA 1
ATOM 2497 C C . GLU A 1 341 ? 54.815 25.819 42.837 1.00 55.53 341 GLU A C 1
ATOM 2499 O O . GLU A 1 341 ? 54.949 25.393 41.683 1.00 55.53 341 GLU A O 1
ATOM 2504 N N . PRO A 1 342 ? 53.976 26.838 43.125 1.00 59.06 342 PRO A N 1
ATOM 2505 C CA . PRO A 1 342 ? 53.109 27.476 42.137 1.00 59.06 342 PRO A CA 1
ATOM 2506 C C . PRO A 1 342 ? 53.904 28.362 41.167 1.00 59.06 342 PRO A C 1
ATOM 2508 O O . PRO A 1 342 ? 54.851 29.035 41.559 1.00 59.06 342 PRO A O 1
ATOM 2511 N N . ILE A 1 343 ? 53.490 28.372 39.899 1.00 54.91 343 ILE A N 1
ATOM 2512 C CA . ILE A 1 343 ? 54.119 29.131 38.808 1.00 54.91 343 ILE A CA 1
ATOM 2513 C C . ILE A 1 343 ? 53.604 30.581 38.812 1.00 54.91 343 ILE A C 1
ATOM 2515 O O . ILE A 1 343 ? 52.396 30.803 38.906 1.00 54.91 343 ILE A O 1
ATOM 2519 N N . GLU A 1 344 ? 54.513 31.552 38.686 1.00 62.16 344 GLU A N 1
ATOM 2520 C CA . GLU A 1 344 ? 54.202 32.984 38.560 1.00 62.16 344 GLU A CA 1
ATOM 2521 C C . GLU A 1 344 ? 53.555 33.335 37.199 1.00 62.16 344 GLU A C 1
ATOM 2523 O O . GLU A 1 344 ? 53.837 32.682 36.189 1.00 62.16 344 GLU A O 1
ATOM 2528 N N . PRO A 1 345 ? 52.671 34.351 37.142 1.00 67.94 345 PRO A N 1
ATOM 2529 C CA . PRO A 1 345 ? 51.953 34.723 35.924 1.00 67.94 345 PRO A CA 1
ATOM 2530 C C . PRO A 1 345 ? 52.847 35.422 34.884 1.00 67.94 345 PRO A C 1
ATOM 2532 O O . PRO A 1 345 ? 53.724 36.211 35.220 1.00 67.94 345 PRO A O 1
ATOM 2535 N N . ILE A 1 346 ? 52.577 35.143 33.605 1.00 60.56 346 ILE A N 1
ATOM 2536 C CA . ILE A 1 346 ? 53.316 35.659 32.440 1.00 60.56 346 ILE A CA 1
ATOM 2537 C C . ILE A 1 346 ? 52.834 37.076 32.084 1.00 60.56 346 ILE A C 1
ATOM 2539 O O . ILE A 1 346 ? 51.631 37.342 32.088 1.00 60.56 346 ILE A O 1
ATOM 2543 N N . GLU A 1 347 ? 53.770 37.968 31.749 1.00 64.12 347 GLU A N 1
ATOM 2544 C CA . GLU A 1 347 ? 53.497 39.342 31.308 1.00 64.12 347 GLU A CA 1
ATOM 2545 C C . GLU A 1 347 ? 52.781 39.408 29.936 1.00 64.12 347 GLU A C 1
ATOM 2547 O O . GLU A 1 347 ? 52.976 38.534 29.086 1.00 64.12 347 GLU A O 1
ATOM 2552 N N . PRO A 1 348 ? 51.933 40.427 29.695 1.00 69.12 348 PRO A N 1
ATOM 2553 C CA . PRO A 1 348 ? 51.154 40.542 28.463 1.00 69.12 348 PRO A CA 1
ATOM 2554 C C . PRO A 1 348 ? 52.009 40.920 27.242 1.00 69.12 348 PRO A C 1
ATOM 2556 O O . PRO A 1 348 ? 52.919 41.738 27.326 1.00 69.12 348 PRO A O 1
ATOM 2559 N N . VAL A 1 349 ? 51.665 40.341 26.088 1.00 61.44 349 VAL A N 1
ATOM 2560 C CA . VAL A 1 349 ? 52.347 40.551 24.799 1.00 61.44 349 VAL A CA 1
ATOM 2561 C C . VAL A 1 349 ? 51.905 41.869 24.150 1.00 61.44 349 VAL A C 1
ATOM 2563 O O . VAL A 1 349 ? 50.722 42.213 24.184 1.00 61.44 349 VAL A O 1
ATOM 2566 N N . GLU A 1 350 ? 52.852 42.589 23.543 1.00 67.56 350 GLU A N 1
ATOM 2567 C CA . GLU A 1 350 ? 52.622 43.867 22.858 1.00 67.56 350 GLU A CA 1
ATOM 2568 C C . GLU A 1 350 ? 51.724 43.746 21.601 1.00 67.56 350 GLU A C 1
ATOM 2570 O O . GLU A 1 350 ? 51.661 42.679 20.980 1.00 67.56 350 GLU A O 1
ATOM 2575 N N . PRO A 1 351 ? 51.018 44.824 21.194 1.00 68.69 351 PRO A N 1
ATOM 2576 C CA . PRO A 1 351 ? 50.105 44.801 20.050 1.00 68.69 351 PRO A CA 1
ATOM 2577 C C . PRO A 1 351 ? 50.834 44.717 18.701 1.00 68.69 351 PRO A C 1
ATOM 2579 O O . PRO A 1 351 ? 51.854 45.366 18.491 1.00 68.69 351 PRO A O 1
ATOM 2582 N N . ILE A 1 352 ? 50.254 43.971 17.759 1.00 58.91 352 ILE A N 1
ATOM 2583 C CA . ILE A 1 352 ? 50.768 43.818 16.390 1.00 58.91 352 ILE A CA 1
ATOM 2584 C C . ILE A 1 352 ? 50.371 45.037 15.539 1.00 58.91 352 ILE A C 1
ATOM 2586 O O . ILE A 1 352 ? 49.231 45.501 15.606 1.00 58.91 352 ILE A O 1
ATOM 2590 N N . GLU A 1 353 ? 51.307 45.532 14.726 1.00 65.06 353 GLU A N 1
ATOM 2591 C CA . GLU A 1 353 ? 51.097 46.651 13.800 1.00 65.06 353 GLU A CA 1
ATOM 2592 C C . GLU A 1 353 ? 50.067 46.338 12.686 1.00 65.06 353 GLU A C 1
ATOM 2594 O O . GLU A 1 353 ? 49.909 45.181 12.284 1.00 65.06 353 GLU A O 1
ATOM 2599 N N . PRO A 1 354 ? 49.343 47.354 12.173 1.00 68.50 354 PRO A N 1
ATOM 2600 C CA . PRO A 1 354 ? 48.303 47.167 11.163 1.00 68.50 354 PRO A CA 1
ATOM 2601 C C . PRO A 1 354 ? 48.864 46.787 9.784 1.00 68.50 354 PRO A C 1
ATOM 2603 O O . PRO A 1 354 ? 49.854 47.341 9.315 1.00 68.50 354 PRO A O 1
ATOM 2606 N N . VAL A 1 355 ? 48.174 45.859 9.116 1.00 63.84 355 VAL A N 1
ATOM 2607 C CA . VAL A 1 355 ? 48.529 45.336 7.787 1.00 63.84 355 VAL A CA 1
ATOM 2608 C C . VAL A 1 355 ? 48.145 46.330 6.683 1.00 63.84 355 VAL A C 1
ATOM 2610 O O . VAL A 1 355 ? 47.075 46.941 6.738 1.00 63.84 355 VAL A O 1
ATOM 2613 N N . GLU A 1 356 ? 49.007 46.470 5.672 1.00 65.56 356 GLU A N 1
ATOM 2614 C CA . GLU A 1 356 ? 48.801 47.360 4.522 1.00 65.56 356 GLU A CA 1
ATOM 2615 C C . GLU A 1 356 ? 47.575 46.984 3.652 1.00 65.56 356 GLU A C 1
ATOM 2617 O O . GLU A 1 356 ? 47.172 45.816 3.611 1.00 65.56 356 GLU A O 1
ATOM 2622 N N . PRO A 1 357 ? 46.968 47.953 2.930 1.00 66.50 357 PRO A N 1
ATOM 2623 C CA . PRO A 1 357 ? 45.791 47.714 2.095 1.00 66.50 357 PRO A CA 1
ATOM 2624 C C . PRO A 1 357 ? 46.094 46.847 0.867 1.00 66.50 357 PRO A C 1
ATOM 2626 O O . PRO A 1 357 ? 47.095 47.038 0.183 1.00 66.50 357 PRO A O 1
ATOM 2629 N N . ILE A 1 358 ? 45.171 45.940 0.544 1.00 58.41 358 ILE A N 1
ATOM 2630 C CA . ILE A 1 358 ? 45.262 45.043 -0.615 1.00 58.41 358 ILE A CA 1
ATOM 2631 C C . ILE A 1 358 ? 44.897 45.803 -1.901 1.00 58.41 358 ILE A C 1
ATOM 2633 O O . ILE A 1 358 ? 43.915 46.550 -1.929 1.00 58.41 358 ILE A O 1
ATOM 2637 N N . GLU A 1 359 ? 45.669 45.588 -2.969 1.00 59.78 359 GLU A N 1
ATOM 2638 C CA . GLU A 1 359 ? 45.433 46.171 -4.295 1.00 59.78 359 GLU A CA 1
ATOM 2639 C C . GLU A 1 359 ? 44.082 45.745 -4.919 1.00 59.78 359 GLU A C 1
ATOM 2641 O O . GLU A 1 359 ? 43.588 44.641 -4.661 1.00 59.78 359 GLU A O 1
ATOM 2646 N N . PRO A 1 360 ? 43.463 46.602 -5.756 1.00 64.81 360 PRO A N 1
ATOM 2647 C CA . PRO A 1 360 ? 42.179 46.312 -6.388 1.00 64.81 360 PRO A CA 1
ATOM 2648 C C . PRO A 1 360 ? 42.272 45.173 -7.414 1.00 64.81 360 PRO A C 1
ATOM 2650 O O . PRO A 1 360 ? 43.158 45.137 -8.264 1.00 64.81 360 PRO A O 1
ATOM 2653 N N . VAL A 1 361 ? 41.300 44.263 -7.350 1.00 58.62 361 VAL A N 1
ATOM 2654 C CA . VAL A 1 361 ? 41.206 43.071 -8.206 1.00 58.62 361 VAL A CA 1
ATOM 2655 C C . VAL A 1 361 ? 40.803 43.453 -9.637 1.00 58.62 361 VAL A C 1
ATOM 2657 O O . VAL A 1 361 ? 39.882 44.246 -9.837 1.00 58.62 361 VAL A O 1
ATOM 2660 N N . GLU A 1 362 ? 41.472 42.859 -10.632 1.00 52.00 362 GLU A N 1
ATOM 2661 C CA . GLU A 1 362 ? 41.173 43.045 -12.058 1.00 52.00 362 GLU A CA 1
ATOM 2662 C C . GLU A 1 362 ? 39.720 42.660 -12.431 1.00 52.00 362 GLU A C 1
ATOM 2664 O O . GLU A 1 362 ? 39.130 41.757 -11.826 1.00 52.00 362 GLU A O 1
ATOM 2669 N N . PRO A 1 363 ? 39.119 43.317 -13.446 1.00 58.41 363 PRO A N 1
ATOM 2670 C CA . PRO A 1 363 ? 37.747 43.049 -13.868 1.00 58.41 363 PRO A CA 1
ATOM 2671 C C . PRO A 1 363 ? 37.576 41.641 -14.459 1.00 58.41 363 PRO A C 1
ATOM 2673 O O . PRO A 1 363 ? 38.281 41.230 -15.378 1.00 58.41 363 PRO A O 1
ATOM 2676 N N . VAL A 1 364 ? 36.579 40.918 -13.944 1.00 63.09 364 VAL A N 1
ATOM 2677 C CA . VAL A 1 364 ? 36.251 39.536 -14.327 1.00 63.09 364 VAL A CA 1
ATOM 2678 C C . VAL A 1 364 ? 35.708 39.473 -15.761 1.00 63.09 364 VAL A C 1
ATOM 2680 O O . VAL A 1 364 ? 34.797 40.221 -16.122 1.00 63.09 364 VAL A O 1
ATOM 2683 N N . GLU A 1 365 ? 36.229 38.547 -16.575 1.00 60.53 365 GLU A N 1
ATOM 2684 C CA . GLU A 1 365 ? 35.739 38.310 -17.939 1.00 60.53 365 GLU A CA 1
ATOM 2685 C C . GLU A 1 365 ? 34.239 37.929 -17.973 1.00 60.53 365 GLU A C 1
ATOM 2687 O O . GLU A 1 365 ? 33.770 37.144 -17.142 1.00 60.53 365 GLU A O 1
ATOM 2692 N N . PRO A 1 366 ? 33.466 38.415 -18.966 1.00 59.22 366 PRO A N 1
ATOM 2693 C CA . PRO A 1 366 ? 32.043 38.113 -19.087 1.00 59.22 366 PRO A CA 1
ATOM 2694 C C . PRO A 1 366 ? 31.781 36.638 -19.435 1.00 59.22 366 PRO A C 1
ATOM 2696 O O . PRO A 1 366 ? 32.322 36.084 -20.397 1.00 59.22 366 PRO A O 1
ATOM 2699 N N . VAL A 1 367 ? 30.886 36.011 -18.667 1.00 70.94 367 VAL A N 1
ATOM 2700 C CA . VAL A 1 367 ? 30.530 34.589 -18.789 1.00 70.94 367 VAL A CA 1
ATOM 2701 C C . VAL A 1 367 ? 29.657 34.341 -20.025 1.00 70.94 367 VAL A C 1
ATOM 2703 O O . VAL A 1 367 ? 28.654 35.022 -20.239 1.00 70.94 367 VAL A O 1
ATOM 2706 N N . ARG A 1 368 ? 30.014 33.342 -20.844 1.00 73.56 368 ARG A N 1
ATOM 2707 C CA . ARG A 1 368 ? 29.283 32.995 -22.080 1.00 73.56 368 ARG A CA 1
ATOM 2708 C C . ARG A 1 368 ? 28.147 31.992 -21.815 1.00 73.56 368 ARG A C 1
ATOM 2710 O O . ARG A 1 368 ? 28.253 31.199 -20.880 1.00 73.56 368 ARG A O 1
ATOM 2717 N N . PRO A 1 369 ? 27.083 31.959 -22.635 1.00 70.88 369 PRO A N 1
ATOM 2718 C CA . PRO A 1 369 ? 26.049 30.935 -22.514 1.00 70.88 369 PRO A CA 1
ATOM 2719 C C . PRO A 1 369 ? 26.604 29.538 -22.839 1.00 70.88 369 PRO A C 1
ATOM 2721 O O . PRO A 1 369 ? 27.398 29.354 -23.769 1.00 70.88 369 PRO A O 1
ATOM 2724 N N . ALA A 1 370 ? 26.203 28.551 -22.044 1.00 77.38 370 ALA A N 1
ATOM 2725 C CA . ALA A 1 370 ? 26.500 27.145 -22.285 1.00 77.38 370 ALA A CA 1
ATOM 2726 C C . ALA A 1 370 ? 25.617 26.554 -23.397 1.00 77.38 370 ALA A C 1
ATOM 2728 O O . ALA A 1 370 ? 24.544 27.069 -23.692 1.00 77.38 370 ALA A O 1
ATOM 2729 N N . THR A 1 371 ? 26.081 25.466 -24.013 1.00 82.19 371 THR A N 1
ATOM 2730 C CA . THR A 1 371 ? 25.363 24.747 -25.083 1.00 82.19 371 THR A CA 1
ATOM 2731 C C . THR A 1 371 ? 24.576 23.535 -24.582 1.00 82.19 371 THR A C 1
ATOM 2733 O O . THR A 1 371 ? 23.876 22.917 -25.372 1.00 82.19 371 THR A O 1
ATOM 2736 N N . PHE A 1 372 ? 24.699 23.208 -23.295 1.00 83.75 372 PHE A N 1
ATOM 2737 C CA . PHE A 1 372 ? 24.026 22.095 -22.627 1.00 83.75 372 PHE A CA 1
ATOM 2738 C C . PHE A 1 372 ? 22.871 22.604 -21.759 1.00 83.75 372 PHE A C 1
ATOM 2740 O O . PHE A 1 372 ? 22.889 23.745 -21.281 1.00 83.75 372 PHE A O 1
ATOM 2747 N N . THR A 1 373 ? 21.869 21.757 -21.533 1.00 86.19 373 THR A N 1
ATOM 2748 C CA . THR A 1 373 ? 20.629 22.134 -20.847 1.00 86.19 373 THR A CA 1
ATOM 2749 C C . THR A 1 373 ? 20.617 21.618 -19.417 1.00 86.19 373 THR A C 1
ATOM 2751 O O . THR A 1 373 ? 20.691 20.415 -19.175 1.00 86.19 373 THR A O 1
ATOM 2754 N N . VAL A 1 374 ? 20.453 22.520 -18.448 1.00 89.31 374 VAL A N 1
ATOM 2755 C CA . VAL A 1 374 ? 20.257 22.150 -17.040 1.00 89.31 374 VAL A CA 1
ATOM 2756 C C . VAL A 1 374 ? 18.766 22.013 -16.775 1.00 89.31 374 VAL A C 1
ATOM 2758 O O . VAL A 1 374 ? 18.014 22.966 -16.956 1.00 89.31 374 VAL A O 1
ATOM 2761 N N . THR A 1 375 ? 18.330 20.836 -16.346 1.00 86.31 375 THR A N 1
ATOM 2762 C CA . THR A 1 375 ? 16.905 20.518 -16.131 1.00 86.31 375 THR A CA 1
ATOM 2763 C C . THR A 1 375 ? 16.527 20.452 -14.658 1.00 86.31 375 THR A C 1
ATOM 2765 O O . THR A 1 375 ? 15.367 20.646 -14.306 1.00 86.31 375 THR A O 1
ATOM 2768 N N . SER A 1 376 ? 17.489 20.201 -13.772 1.00 85.75 376 SER A N 1
ATOM 2769 C CA . SER A 1 376 ? 17.288 20.198 -12.322 1.00 85.75 376 SER A CA 1
ATOM 2770 C C . SER A 1 376 ? 18.606 20.469 -11.615 1.00 85.75 376 SER A C 1
ATOM 2772 O O . SER A 1 376 ? 19.663 20.076 -12.107 1.00 85.75 376 SER A O 1
ATOM 2774 N N . ILE A 1 377 ? 18.549 21.121 -10.456 1.00 89.12 377 ILE A N 1
ATOM 2775 C CA . ILE A 1 377 ? 19.710 21.344 -9.595 1.00 89.12 377 ILE A CA 1
ATOM 2776 C C . ILE A 1 377 ? 19.357 20.891 -8.182 1.00 89.12 377 ILE A C 1
ATOM 2778 O O . ILE A 1 377 ? 18.348 21.309 -7.618 1.00 89.12 377 ILE A O 1
ATOM 2782 N N . LEU A 1 378 ? 20.207 20.041 -7.616 1.00 82.88 378 LEU A N 1
ATOM 2783 C CA . LEU A 1 378 ? 20.221 19.679 -6.209 1.00 82.88 378 LEU A CA 1
ATOM 2784 C C . LEU A 1 378 ? 21.341 20.473 -5.530 1.00 82.88 378 LEU A C 1
ATOM 2786 O O . LEU A 1 378 ? 22.523 20.169 -5.698 1.00 82.88 378 LEU A O 1
ATOM 2790 N N . TRP A 1 379 ? 20.954 21.502 -4.779 1.00 77.81 379 TRP A N 1
ATOM 2791 C CA . TRP A 1 379 ? 21.870 22.402 -4.082 1.00 77.81 379 TRP A CA 1
ATOM 2792 C C . TRP A 1 379 ? 21.769 22.223 -2.564 1.00 77.81 379 TRP A C 1
ATOM 2794 O O . TRP A 1 379 ? 20.744 22.552 -1.967 1.00 77.81 379 TRP A O 1
ATOM 2804 N N . SER A 1 380 ? 22.833 21.732 -1.929 1.00 75.69 380 SER A N 1
ATOM 2805 C CA . SER A 1 380 ? 23.019 21.790 -0.475 1.00 75.69 380 SER A CA 1
ATOM 2806 C C . SER A 1 380 ? 24.486 22.046 -0.121 1.00 75.69 380 SER A C 1
ATOM 2808 O O . SER A 1 380 ? 25.369 21.934 -0.973 1.00 75.69 380 SER A O 1
ATOM 2810 N N . ALA A 1 381 ? 24.759 22.382 1.143 1.00 66.06 381 ALA A N 1
ATOM 2811 C CA . ALA A 1 381 ? 26.125 22.583 1.635 1.00 66.06 381 ALA A CA 1
ATOM 2812 C C . ALA A 1 381 ? 26.992 21.309 1.556 1.00 66.06 381 ALA A C 1
ATOM 2814 O O . ALA A 1 381 ? 28.214 21.403 1.510 1.00 66.06 381 ALA A O 1
ATOM 2815 N N . GLU A 1 382 ? 26.368 20.128 1.516 1.00 68.75 382 GLU A N 1
ATOM 2816 C CA . GLU A 1 382 ? 27.056 18.831 1.532 1.00 68.75 382 GLU A CA 1
ATOM 2817 C C . GLU A 1 382 ? 27.011 18.101 0.181 1.00 68.75 382 GLU A C 1
ATOM 2819 O O . GLU A 1 382 ? 27.800 17.184 -0.051 1.00 68.75 382 GLU A O 1
ATOM 2824 N N . ARG A 1 383 ? 26.074 18.454 -0.712 1.00 71.31 383 ARG A N 1
ATOM 2825 C CA . ARG A 1 383 ? 25.856 17.775 -1.999 1.00 71.31 383 ARG A CA 1
ATOM 2826 C C . ARG A 1 383 ? 25.408 18.768 -3.066 1.00 71.31 383 ARG A C 1
ATOM 2828 O O . ARG A 1 383 ? 24.325 19.340 -2.979 1.00 71.31 383 ARG A O 1
ATOM 2835 N N . GLN A 1 384 ? 26.233 18.923 -4.095 1.00 86.12 384 GLN A N 1
ATOM 2836 C CA . GLN A 1 384 ? 25.984 19.807 -5.230 1.00 86.12 384 GLN A CA 1
ATOM 2837 C C . GLN A 1 384 ? 25.958 18.965 -6.509 1.00 86.12 384 GLN A C 1
ATOM 2839 O O . GLN A 1 384 ? 27.004 18.520 -6.981 1.00 86.12 384 GLN A O 1
ATOM 2844 N N . PHE A 1 385 ? 24.759 18.724 -7.044 1.00 89.38 385 PHE A N 1
ATOM 2845 C CA . PHE A 1 385 ? 24.544 17.955 -8.274 1.00 89.38 385 PHE A CA 1
ATOM 2846 C C . PHE A 1 385 ? 23.553 18.669 -9.189 1.00 89.38 385 PHE A C 1
ATOM 2848 O O . PHE A 1 385 ? 22.653 19.364 -8.727 1.00 89.38 385 PHE A O 1
ATOM 2855 N N . ALA A 1 386 ? 23.683 18.472 -10.494 1.00 89.81 386 ALA A N 1
ATOM 2856 C CA . ALA A 1 386 ? 22.748 18.982 -11.482 1.00 89.81 386 ALA A CA 1
ATOM 2857 C C . ALA A 1 386 ? 22.422 17.901 -12.511 1.00 89.81 386 ALA A C 1
ATOM 2859 O O . ALA A 1 386 ? 23.269 17.079 -12.855 1.00 89.81 386 ALA A O 1
ATOM 2860 N N . VAL A 1 387 ? 21.190 17.910 -13.013 1.00 88.38 387 VAL A N 1
ATOM 2861 C CA . VAL A 1 387 ? 20.790 17.097 -14.161 1.00 88.38 387 VAL A CA 1
ATOM 2862 C C . VAL A 1 387 ? 21.034 17.920 -15.419 1.00 88.38 387 VAL A C 1
ATOM 2864 O O . VAL A 1 387 ? 20.278 18.851 -15.715 1.00 88.38 387 VAL A O 1
ATOM 2867 N N . VAL A 1 388 ? 22.095 17.584 -16.145 1.00 87.19 388 VAL A N 1
ATOM 2868 C CA . VAL A 1 388 ? 22.521 18.255 -17.376 1.00 87.19 388 VAL A CA 1
ATOM 2869 C C . VAL A 1 388 ? 22.365 17.288 -18.543 1.00 87.19 388 VAL A C 1
ATOM 2871 O O . VAL A 1 388 ? 22.890 16.181 -18.487 1.00 87.19 388 VAL A O 1
ATOM 2874 N N . ASP A 1 389 ? 21.587 17.664 -19.559 1.00 84.62 389 ASP A N 1
ATOM 2875 C CA . ASP A 1 389 ? 21.248 16.814 -20.717 1.00 84.62 389 ASP A CA 1
ATOM 2876 C C . ASP A 1 389 ? 20.773 15.395 -20.328 1.00 84.62 389 ASP A C 1
ATOM 2878 O O . ASP A 1 389 ? 21.051 14.396 -20.992 1.00 84.62 389 ASP A O 1
ATOM 2882 N N . GLY A 1 390 ? 20.044 15.299 -19.209 1.00 80.25 390 GLY A N 1
ATOM 2883 C CA . GLY A 1 390 ? 19.517 14.042 -18.667 1.00 80.25 390 GLY A CA 1
ATOM 2884 C C . GLY A 1 390 ? 20.511 13.213 -17.843 1.00 80.25 390 GLY A C 1
ATOM 2885 O O . GLY A 1 390 ? 20.151 12.133 -17.379 1.00 80.25 390 GLY A O 1
ATOM 2886 N N . GLN A 1 391 ? 21.736 13.697 -17.624 1.00 85.38 391 GLN A N 1
ATOM 2887 C CA . GLN A 1 391 ? 22.757 13.046 -16.799 1.00 85.38 391 GLN A CA 1
ATOM 2888 C C . GLN A 1 391 ? 22.928 13.764 -15.459 1.00 85.38 391 GLN A C 1
ATOM 2890 O O . GLN A 1 391 ? 22.966 14.990 -15.410 1.00 85.38 391 GLN A O 1
ATOM 2895 N N . VAL A 1 392 ? 23.062 13.008 -14.366 1.00 90.75 392 VAL A N 1
ATOM 2896 C CA . VAL A 1 392 ? 23.380 13.570 -13.043 1.00 90.75 392 VAL A CA 1
ATOM 2897 C C . VAL A 1 392 ? 24.884 13.803 -12.965 1.00 90.75 392 VAL A C 1
ATOM 2899 O O . VAL A 1 392 ? 25.648 12.841 -12.992 1.00 90.75 392 VAL A O 1
ATOM 2902 N N . LEU A 1 393 ? 25.294 15.064 -12.864 1.00 90.75 393 LEU A N 1
ATOM 2903 C CA . LEU A 1 393 ? 26.693 15.480 -12.822 1.00 90.75 393 LEU A CA 1
ATOM 2904 C C . LEU A 1 393 ? 26.955 16.360 -11.596 1.00 90.75 393 LEU A C 1
ATOM 2906 O O . LEU A 1 393 ? 26.123 17.191 -11.223 1.00 90.75 393 LEU A O 1
ATOM 2910 N N . GLY A 1 394 ? 28.105 16.169 -10.959 1.00 91.56 394 GLY A N 1
ATOM 2911 C CA . GLY A 1 394 ? 28.594 16.970 -9.840 1.00 91.56 394 GLY A CA 1
ATOM 2912 C C . GLY A 1 394 ? 29.705 17.942 -10.240 1.00 91.56 394 GLY A C 1
ATOM 2913 O O . GLY A 1 394 ? 30.155 17.996 -11.387 1.00 91.56 394 GLY A O 1
ATOM 2914 N N . VAL A 1 395 ? 30.182 18.719 -9.265 1.00 91.44 395 VAL A N 1
ATOM 2915 C CA . VAL A 1 395 ? 31.362 19.577 -9.447 1.00 91.44 395 VAL A CA 1
ATOM 2916 C C . VAL A 1 395 ? 32.588 18.715 -9.772 1.00 91.44 395 VAL A C 1
ATOM 2918 O O . VAL A 1 395 ? 32.919 17.786 -9.042 1.00 91.44 395 VAL A O 1
ATOM 2921 N N . GLY A 1 396 ? 33.274 19.031 -10.873 1.00 88.38 396 GLY A N 1
ATOM 2922 C CA . GLY A 1 396 ? 34.424 18.285 -11.391 1.00 88.38 396 GLY A CA 1
ATOM 2923 C C . GLY A 1 396 ? 34.109 17.337 -12.553 1.00 88.38 396 GLY A C 1
ATOM 2924 O O . GLY A 1 396 ? 35.032 17.000 -13.304 1.00 88.38 396 GLY A O 1
ATOM 2925 N N . ASP A 1 397 ? 32.839 16.975 -12.756 1.00 90.94 397 ASP A N 1
ATOM 2926 C CA . ASP A 1 397 ? 32.403 16.126 -13.869 1.00 90.94 397 ASP A CA 1
ATOM 2927 C C . ASP A 1 397 ? 32.405 16.888 -15.202 1.00 90.94 397 ASP A C 1
ATOM 2929 O O . ASP A 1 397 ? 32.499 18.115 -15.244 1.00 90.94 397 ASP A O 1
ATOM 2933 N N . THR A 1 398 ? 32.364 16.169 -16.326 1.00 90.56 398 THR A N 1
ATOM 2934 C CA . THR A 1 398 ? 32.479 16.762 -17.671 1.00 90.56 398 THR A CA 1
ATOM 2935 C C . THR A 1 398 ? 31.249 16.462 -18.525 1.00 90.56 398 THR A C 1
ATOM 2937 O O . THR A 1 398 ? 30.848 15.308 -18.630 1.00 90.56 398 THR A O 1
ATOM 2940 N N . VAL A 1 399 ? 30.716 17.488 -19.194 1.00 89.19 399 VAL A N 1
ATOM 2941 C CA . VAL A 1 399 ? 29.603 17.425 -20.157 1.00 89.19 399 VAL A CA 1
ATOM 2942 C C . VAL A 1 399 ? 30.002 18.137 -21.445 1.00 89.19 399 VAL A C 1
ATOM 2944 O O . VAL A 1 399 ? 30.530 19.245 -21.395 1.00 89.19 399 VAL A O 1
ATOM 2947 N N . ASP A 1 400 ? 29.849 17.488 -22.601 1.00 85.12 400 ASP A N 1
ATOM 2948 C CA . ASP A 1 400 ? 30.218 18.036 -23.921 1.00 85.12 400 ASP A CA 1
ATOM 2949 C C . ASP A 1 400 ? 31.634 18.645 -24.014 1.00 85.12 400 ASP A C 1
ATOM 2951 O O . ASP A 1 400 ? 31.922 19.573 -24.772 1.00 85.12 400 ASP A O 1
ATOM 2955 N N . GLY A 1 401 ? 32.574 18.099 -23.237 1.00 83.31 401 GLY A N 1
ATOM 2956 C CA . GLY A 1 401 ? 33.951 18.592 -23.164 1.00 83.31 401 GLY A CA 1
ATOM 2957 C C . GLY A 1 401 ? 34.141 19.856 -22.316 1.00 83.31 401 GLY A C 1
ATOM 2958 O O . GLY A 1 401 ? 35.240 20.411 -22.327 1.00 83.31 401 GLY A O 1
ATOM 2959 N N . ALA A 1 402 ? 33.119 20.296 -21.581 1.00 88.94 402 ALA A N 1
ATOM 2960 C CA . ALA A 1 402 ? 33.201 21.321 -20.548 1.00 88.94 402 ALA A CA 1
ATOM 2961 C C . ALA A 1 402 ? 33.153 20.686 -19.149 1.00 88.94 402 ALA A C 1
ATOM 2963 O O . ALA A 1 402 ? 32.300 19.850 -18.863 1.00 88.94 402 ALA A O 1
ATOM 2964 N N . ARG A 1 403 ? 34.076 21.076 -18.268 1.00 93.69 403 ARG A N 1
ATOM 2965 C CA . ARG A 1 403 ? 34.142 20.595 -16.881 1.00 93.69 403 ARG A CA 1
ATOM 2966 C C . ARG A 1 403 ? 33.284 21.475 -15.981 1.00 93.69 403 ARG A C 1
ATOM 2968 O O . ARG A 1 403 ? 33.493 22.684 -15.971 1.00 93.69 403 ARG A O 1
ATOM 2975 N N . ILE A 1 404 ? 32.389 20.893 -15.193 1.00 93.00 404 ILE A N 1
ATOM 2976 C CA . ILE A 1 404 ? 31.604 21.609 -14.185 1.00 93.00 404 ILE A CA 1
ATOM 2977 C C . ILE A 1 404 ? 32.554 22.137 -13.111 1.00 93.00 404 ILE A C 1
ATOM 2979 O O . ILE A 1 404 ? 33.284 21.376 -12.477 1.00 93.00 404 ILE A O 1
ATOM 2983 N N . VAL A 1 405 ? 32.569 23.454 -12.943 1.00 93.69 405 VAL A N 1
ATOM 2984 C CA . VAL A 1 405 ? 33.413 24.158 -11.970 1.00 93.69 405 VAL A CA 1
ATOM 2985 C C . VAL A 1 405 ? 32.628 24.445 -10.704 1.00 93.69 405 VAL A C 1
ATOM 2987 O O . VAL A 1 405 ? 33.162 24.325 -9.610 1.00 93.69 405 VAL A O 1
ATOM 2990 N N . GLU A 1 406 ? 31.364 24.814 -10.864 1.00 92.25 406 GLU A N 1
ATOM 2991 C CA . GLU A 1 406 ? 30.497 25.208 -9.769 1.00 92.25 406 GLU A CA 1
ATOM 2992 C C . GLU A 1 406 ? 29.052 24.945 -10.189 1.00 92.25 406 GLU A C 1
ATOM 2994 O O . GLU A 1 406 ? 28.663 25.140 -11.343 1.00 92.25 406 GLU A O 1
ATOM 2999 N N . ILE A 1 407 ? 28.256 24.470 -9.247 1.00 90.56 407 ILE A N 1
ATOM 3000 C CA . ILE A 1 407 ? 26.805 24.409 -9.383 1.00 90.56 407 ILE A CA 1
ATOM 3001 C C . ILE A 1 407 ? 26.279 25.567 -8.532 1.00 90.56 407 ILE A C 1
ATOM 3003 O O . ILE A 1 407 ? 26.947 25.985 -7.603 1.00 90.56 407 ILE A O 1
ATOM 3007 N N . GLN A 1 408 ? 25.155 26.166 -8.875 1.00 90.56 408 GLN A N 1
ATOM 3008 C CA . GLN A 1 408 ? 24.507 27.237 -8.115 1.00 90.56 408 GLN A CA 1
ATOM 3009 C C . GLN A 1 408 ? 23.016 26.916 -8.051 1.00 90.56 408 GLN A C 1
ATOM 3011 O O . GLN A 1 408 ? 22.546 26.148 -8.885 1.00 90.56 408 GLN A O 1
ATOM 3016 N N . PRO A 1 409 ? 22.230 27.493 -7.127 1.00 85.12 409 PRO A N 1
ATOM 3017 C CA . PRO A 1 409 ? 20.804 27.172 -7.006 1.00 85.12 409 PRO A CA 1
ATOM 3018 C C . PRO A 1 409 ? 19.997 27.302 -8.310 1.00 85.12 409 PRO A C 1
ATOM 3020 O O . PRO A 1 409 ? 19.006 26.600 -8.492 1.00 85.12 409 PRO A O 1
ATOM 3023 N N . ASP A 1 410 ? 20.406 28.198 -9.212 1.00 88.81 410 ASP A N 1
ATOM 3024 C CA . ASP A 1 410 ? 19.694 28.534 -10.445 1.00 88.81 410 ASP A CA 1
ATOM 3025 C C . ASP A 1 410 ? 20.502 28.287 -11.733 1.00 88.81 410 ASP A C 1
ATOM 3027 O O . ASP A 1 410 ? 19.980 28.523 -12.826 1.00 88.81 410 ASP A O 1
ATOM 3031 N N . ALA A 1 411 ? 21.758 27.836 -11.649 1.00 90.50 411 ALA A N 1
ATOM 3032 C CA . ALA A 1 411 ? 22.622 27.654 -12.815 1.00 90.50 411 ALA A CA 1
ATOM 3033 C C . ALA A 1 411 ? 23.784 26.677 -12.575 1.00 90.50 411 ALA A C 1
ATOM 3035 O O . ALA A 1 411 ? 24.191 26.425 -11.449 1.00 90.50 411 ALA A O 1
ATOM 3036 N N . VAL A 1 412 ? 24.375 26.170 -13.655 1.00 91.94 412 VAL A N 1
ATOM 3037 C CA . VAL A 1 412 ? 25.639 25.421 -13.640 1.00 91.94 412 VAL A CA 1
ATOM 3038 C C . VAL A 1 412 ? 26.711 26.228 -14.363 1.00 91.94 412 VAL A C 1
ATOM 3040 O O . VAL A 1 412 ? 26.489 26.716 -15.474 1.00 91.94 412 VAL A O 1
ATOM 3043 N N . LEU A 1 413 ? 27.882 26.356 -13.747 1.00 92.75 413 LEU A N 1
ATOM 3044 C CA . LEU A 1 413 ? 29.072 26.958 -14.334 1.00 92.75 413 LEU A CA 1
ATOM 3045 C C . LEU A 1 413 ? 30.027 25.852 -14.784 1.00 92.75 413 LEU A C 1
ATOM 3047 O O . LEU A 1 413 ? 30.482 25.040 -13.979 1.00 92.75 413 LEU A O 1
ATOM 3051 N N . ALA A 1 414 ? 30.369 25.831 -16.070 1.00 91.81 414 ALA A N 1
ATOM 3052 C CA . ALA A 1 414 ? 31.325 24.881 -16.628 1.00 91.81 414 ALA A CA 1
ATOM 3053 C C . ALA A 1 414 ? 32.418 25.581 -17.433 1.00 91.81 414 ALA A C 1
ATOM 3055 O O . ALA A 1 414 ? 32.179 26.586 -18.095 1.00 91.81 414 ALA A O 1
ATOM 3056 N N . ARG A 1 415 ? 33.632 25.039 -17.403 1.00 92.44 415 ARG A N 1
ATOM 3057 C CA . ARG A 1 415 ? 34.792 25.541 -18.138 1.00 92.44 415 ARG A CA 1
ATOM 3058 C C . ARG A 1 415 ? 35.029 24.693 -19.380 1.00 92.44 415 ARG A C 1
ATOM 3060 O O . ARG A 1 415 ? 35.194 23.482 -19.267 1.00 92.44 415 ARG A O 1
ATOM 3067 N N . ASP A 1 416 ? 35.041 25.315 -20.556 1.00 88.00 416 ASP A N 1
ATOM 3068 C CA . ASP A 1 416 ? 35.269 24.615 -21.824 1.00 88.00 416 ASP A CA 1
ATOM 3069 C C . ASP A 1 416 ? 36.747 24.235 -22.046 1.00 88.00 416 ASP A C 1
ATOM 3071 O O . ASP A 1 416 ? 37.634 24.636 -21.291 1.00 88.00 416 ASP A O 1
ATOM 3075 N N . ARG A 1 417 ? 37.031 23.462 -23.108 1.00 82.00 417 ARG A N 1
ATOM 3076 C CA . ARG A 1 417 ? 38.402 23.034 -23.462 1.00 82.00 417 ARG A CA 1
ATOM 3077 C C . ARG A 1 417 ? 39.380 24.190 -23.711 1.00 82.00 417 ARG A C 1
ATOM 3079 O O . ARG A 1 417 ? 40.583 23.970 -23.643 1.00 82.00 417 ARG A O 1
ATOM 3086 N N . ALA A 1 418 ? 38.888 25.393 -24.009 1.00 83.19 418 ALA A N 1
ATOM 3087 C CA . ALA A 1 418 ? 39.708 26.588 -24.195 1.00 83.19 418 ALA A CA 1
ATOM 3088 C C . ALA A 1 418 ? 39.897 27.381 -22.886 1.00 83.19 418 ALA A C 1
ATOM 3090 O O . ALA A 1 418 ? 40.423 28.488 -22.916 1.00 83.19 418 ALA A O 1
ATOM 3091 N N . GLY A 1 419 ? 39.449 26.840 -21.747 1.00 82.81 419 GLY A N 1
ATOM 3092 C CA . GLY A 1 419 ? 39.575 27.464 -20.433 1.00 82.81 419 GLY A CA 1
ATOM 3093 C C . GLY A 1 419 ? 38.502 28.507 -20.117 1.00 82.81 419 GLY A C 1
ATOM 3094 O O . GLY A 1 419 ? 38.557 29.102 -19.042 1.00 82.81 419 GLY A O 1
ATOM 3095 N N . ARG A 1 420 ? 37.512 28.714 -20.997 1.00 85.38 420 ARG A N 1
ATOM 3096 C CA . ARG A 1 420 ? 36.493 29.765 -20.839 1.00 85.38 420 ARG A CA 1
ATOM 3097 C C . ARG A 1 420 ? 35.323 29.286 -19.991 1.00 85.38 420 ARG A C 1
ATOM 3099 O O . ARG A 1 420 ? 34.823 28.179 -20.200 1.00 85.38 420 ARG A O 1
ATOM 3106 N N . LEU A 1 421 ? 34.859 30.135 -19.075 1.00 87.44 421 LEU A N 1
ATOM 3107 C CA . LEU A 1 421 ? 33.712 29.843 -18.217 1.00 87.44 421 LEU A CA 1
ATOM 3108 C C . LEU A 1 421 ? 32.390 30.064 -18.969 1.00 87.44 421 LEU A C 1
ATOM 3110 O O . LEU A 1 421 ? 32.199 31.073 -19.654 1.00 87.44 421 LEU A O 1
ATOM 3114 N N . ARG A 1 422 ? 31.469 29.113 -18.828 1.00 86.31 422 ARG A N 1
ATOM 3115 C CA . ARG A 1 422 ? 30.128 29.132 -19.406 1.00 86.31 422 ARG A CA 1
ATOM 3116 C C . ARG A 1 422 ? 29.078 28.922 -18.331 1.00 86.31 422 ARG A C 1
ATOM 3118 O O . ARG A 1 422 ? 29.260 28.068 -17.470 1.00 86.31 422 ARG A O 1
ATOM 3125 N N . ARG A 1 423 ? 27.969 29.656 -18.418 1.00 91.44 423 ARG A N 1
ATOM 3126 C CA . ARG A 1 423 ? 26.820 29.526 -17.513 1.00 91.44 423 ARG A CA 1
ATOM 3127 C C . ARG A 1 423 ? 25.644 28.893 -18.244 1.00 91.44 423 ARG A C 1
ATOM 3129 O O . ARG A 1 423 ? 25.253 29.363 -19.312 1.00 91.44 423 ARG A O 1
ATOM 3136 N N . ALA A 1 424 ? 25.074 27.859 -17.642 1.00 89.56 424 ALA A N 1
ATOM 3137 C CA . ALA A 1 424 ? 23.849 27.207 -18.079 1.00 89.56 424 ALA A CA 1
ATOM 3138 C C . ALA A 1 424 ? 22.760 27.433 -17.018 1.00 89.56 424 ALA A C 1
ATOM 3140 O O . ALA A 1 424 ? 22.861 26.855 -15.935 1.00 89.56 424 ALA A O 1
ATOM 3141 N N . PRO A 1 425 ? 21.757 28.294 -17.256 1.00 90.00 425 PRO A N 1
ATOM 3142 C CA . PRO A 1 425 ? 20.670 28.478 -16.302 1.00 90.00 425 PRO A CA 1
ATOM 3143 C C . PRO A 1 425 ? 19.786 27.226 -16.230 1.00 90.00 425 PRO A C 1
ATOM 3145 O O . PRO A 1 425 ? 19.623 26.510 -17.221 1.00 90.00 425 PRO A O 1
ATOM 3148 N N . LEU A 1 426 ? 19.181 26.989 -15.066 1.00 85.44 426 LEU A N 1
ATOM 3149 C CA . LEU A 1 426 ? 18.137 25.984 -14.895 1.00 85.44 426 LEU A CA 1
ATOM 3150 C C . LEU A 1 426 ? 16.963 26.312 -15.828 1.00 85.44 426 LEU A C 1
ATOM 3152 O O . LEU A 1 426 ? 16.342 27.373 -15.719 1.00 85.44 426 LEU A O 1
ATOM 3156 N N . SER A 1 427 ? 16.660 25.402 -16.752 1.00 80.75 427 SER A N 1
ATOM 3157 C CA . SER A 1 427 ? 15.547 25.552 -17.683 1.00 80.75 427 SER A CA 1
ATOM 3158 C C . SER A 1 427 ? 14.231 25.590 -16.923 1.00 80.75 427 SER A C 1
ATOM 3160 O O . SER A 1 427 ? 13.819 24.614 -16.300 1.00 80.75 427 SER A O 1
ATOM 3162 N N . ARG A 1 428 ? 13.545 26.730 -17.002 1.00 62.16 428 ARG A N 1
ATOM 3163 C CA . ARG A 1 428 ? 12.167 26.878 -16.535 1.00 62.16 428 ARG A CA 1
ATOM 3164 C C . ARG A 1 428 ? 11.241 26.383 -17.643 1.00 62.16 428 ARG A C 1
ATOM 3166 O O . ARG A 1 428 ? 10.901 27.143 -18.544 1.00 62.16 428 ARG A O 1
ATOM 3173 N N . SER A 1 429 ? 10.849 25.116 -17.610 1.00 44.41 429 SER A N 1
ATOM 3174 C CA . SER A 1 429 ? 9.790 24.600 -18.481 1.00 44.41 429 SER A CA 1
ATOM 3175 C C . SER A 1 429 ? 8.421 25.111 -18.009 1.00 44.41 429 SER A C 1
ATOM 3177 O O . SER A 1 429 ? 7.715 24.460 -17.248 1.00 44.41 429 SER A O 1
ATOM 3179 N N . GLY A 1 430 ? 8.042 26.309 -18.461 1.00 35.25 430 GLY A N 1
ATOM 3180 C CA . GLY A 1 430 ? 6.636 26.705 -18.594 1.00 35.25 430 GLY A CA 1
ATOM 3181 C C . GLY A 1 430 ? 6.127 26.347 -19.998 1.00 35.25 430 GLY A C 1
ATOM 3182 O O . GLY A 1 430 ? 6.943 26.262 -20.920 1.00 35.25 430 GLY A O 1
ATOM 3183 N N . PRO A 1 431 ? 4.814 26.123 -20.205 1.00 36.44 431 PRO A N 1
ATOM 3184 C CA . PRO A 1 431 ? 4.275 25.955 -21.549 1.00 36.44 431 PRO A CA 1
ATOM 3185 C C . PRO A 1 431 ? 4.610 27.200 -22.373 1.00 36.44 431 PRO A C 1
ATOM 3187 O O . PRO A 1 431 ? 4.357 28.326 -21.945 1.00 36.44 431 PRO A O 1
ATOM 3190 N N . SER A 1 432 ? 5.203 26.995 -23.547 1.00 37.81 432 SER A N 1
ATOM 3191 C CA . SER A 1 432 ? 5.497 28.050 -24.508 1.00 37.81 432 SER A CA 1
ATOM 3192 C C . SER A 1 432 ? 4.192 28.731 -24.923 1.00 37.81 432 SER A C 1
ATOM 31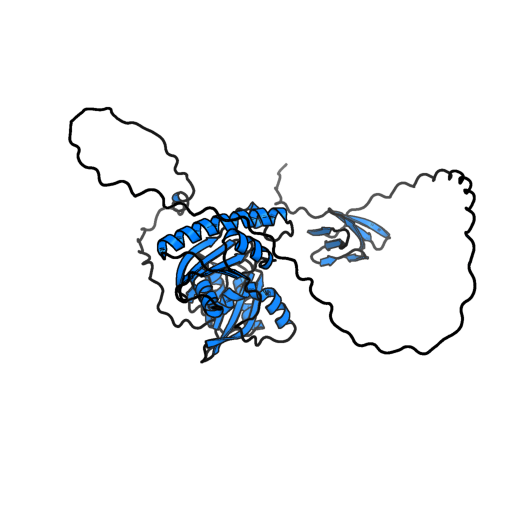94 O O . SER A 1 432 ? 3.456 28.219 -25.768 1.00 37.81 432 SER A O 1
ATOM 3196 N N . SER A 1 433 ? 3.887 29.883 -24.333 1.00 37.53 433 SER A N 1
ATOM 3197 C CA . SER A 1 433 ? 2.915 30.806 -24.899 1.00 37.53 433 SER A CA 1
ATOM 3198 C C . SER A 1 433 ? 3.510 31.351 -26.193 1.00 37.53 433 SER A C 1
ATOM 3200 O O . SER A 1 433 ? 4.400 32.201 -26.166 1.00 37.53 433 SER A O 1
ATOM 3202 N N . GLY A 1 434 ? 3.043 30.826 -27.325 1.00 42.09 434 GLY A N 1
ATOM 3203 C CA . GLY A 1 434 ? 3.196 31.492 -28.608 1.00 42.09 434 GLY A CA 1
ATOM 3204 C C . GLY A 1 434 ? 2.530 32.861 -28.522 1.00 42.09 434 GLY A C 1
ATOM 3205 O O . GLY A 1 434 ? 1.310 32.947 -28.406 1.00 42.09 434 GLY A O 1
ATOM 3206 N N . GLY A 1 435 ? 3.344 33.910 -28.528 1.00 32.44 435 GLY A N 1
ATOM 3207 C CA . GLY A 1 435 ? 2.912 35.285 -28.717 1.00 32.44 435 GLY A CA 1
ATOM 3208 C C . GLY A 1 435 ? 3.257 35.698 -30.136 1.00 32.44 435 GLY A C 1
ATOM 3209 O O . GLY A 1 435 ? 4.429 35.81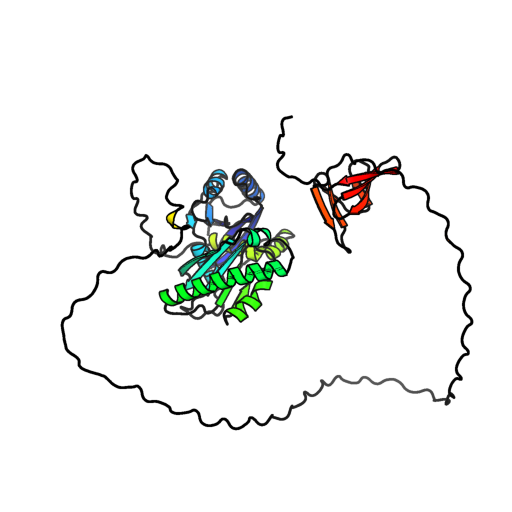6 -30.478 1.00 32.44 435 GLY A O 1
ATOM 3210 N N . LEU A 1 436 ? 2.219 35.848 -30.951 1.00 36.84 436 LEU A N 1
ATOM 3211 C CA . LEU A 1 436 ? 2.219 36.715 -32.119 1.00 36.84 436 LEU A CA 1
ATOM 3212 C C . LEU A 1 436 ? 2.451 38.155 -31.640 1.00 36.84 436 LEU A C 1
ATOM 3214 O O . LEU A 1 436 ? 1.644 38.643 -30.854 1.00 36.84 436 LEU A O 1
ATOM 3218 N N . GLU A 1 437 ? 3.553 38.766 -32.068 1.00 33.66 437 GLU A N 1
ATOM 3219 C CA . GLU A 1 437 ? 3.667 40.079 -32.741 1.00 33.66 437 GLU A CA 1
ATOM 3220 C C . GLU A 1 437 ? 5.140 40.433 -32.976 1.00 33.66 437 GLU A C 1
ATOM 3222 O O . GLU A 1 437 ? 5.958 40.264 -32.042 1.00 33.66 437 GLU A O 1
#